Protein AF-0000000085162516 (afdb_homodimer)

Secondary structure (DSSP, 8-state):
--HHHHHHHHHHTTS--GGGGHHHHHHHTT-----HHHHHHHHHHHHHHT--EEEEE--TTSHHHHHHHHT-TT-EEEEEE--HHHHHHHHHHHHHTT-TTTEEEEES-GGG-GGGTTT--EEEEEE---TT-HHHHHHHHGGGEEEEEEEEEE-SSTTTTTT-GGG---HHHHHHHHHHHHHHHHHHH-TTEEEEEE-STT-EEEEEE----/--HHHHHHHHHHTTS--GGGGHHHHHHHTT-----HHHHHHHHHHHHHHT--EEEEE--TTSHHHHHHHHT-TT-EEEEEE--HHHHHHHHHHHHHHT-TTTEEEEES-GGG-GGGTTT--EEEEEE---TT-HHHHHHHHGGGEEEEEEEEEE-SSTTTTTT-GGG---HHHHHHHHHHHHHHHHHHH-TTEEEEEE-STT-EEEEEE----

Foldseek 3Di:
DPPVVVVVLCVVVVPPDPLCVCVVVCVVVVFDDDDPVVLVVVLVVCVVLVWAEEEEEACQQVSSVVSNCVSDVRHAYEYEDADPVSVVNNVVVCVVVVVVVRYHYDYHDLLPCLVVCVVAAGQEYEYADDQACRVVSCVSNCVSYDAQGKYKYFLLCPQVCLVPVVVPDDPVVSVSSVNSVVVVVCLPPDPQWDKDKDDDRSIMMMITGHDDD/DPPVVVVVLCVVVVPPDPLCVCVVVCVVVVFDDDDPVVLVVVLVVCVVLVWAEEEEEACQQNSSVVSNCVSDVRHAYEYEDADPVSVVNNVVVCVVVVVVVRYHYDYHDLLPCLVVCVVAAGQEYEYADDQACRVVSCVSCCVSYDAQGKYKYFLLCPQVCLVPVVVPDDPVVSVSSVNSNVVVVCLPPDPQWDKDKDDDRSIMMMITGHDDD

pLDDT: mean 92.89, std 8.48, range [42.78, 98.88]

Radius of gyration: 21.82 Å; Cα contacts (8 Å, |Δi|>4): 751; chains: 2; bounding box: 47×61×50 Å

Solvent-accessible surface area (backbone atoms only — not comparable to full-atom values): 23129 Å² total; per-residue (Å²): 129,63,49,57,56,54,45,50,49,49,64,66,47,70,71,62,60,78,73,60,71,50,49,64,56,26,62,75,68,71,46,84,69,80,52,68,62,59,48,48,50,50,50,49,48,35,62,59,56,61,49,38,34,34,39,33,43,59,32,51,54,34,62,63,56,49,55,56,27,66,76,39,89,79,20,35,29,40,28,25,32,58,54,63,69,34,48,54,49,15,51,52,46,29,57,76,71,67,37,60,89,30,46,44,79,41,82,34,50,72,90,73,43,54,78,82,49,64,89,49,71,23,36,28,38,36,37,56,46,75,82,80,44,54,63,61,51,48,65,67,50,52,81,37,39,40,72,69,13,38,39,40,36,47,56,64,25,54,85,58,36,54,49,42,54,83,78,56,80,51,65,70,56,48,54,44,35,51,51,36,52,51,45,52,52,49,52,63,64,35,87,59,37,56,58,48,70,41,74,51,94,37,17,36,35,45,30,32,32,41,77,82,125,127,62,48,57,55,54,44,51,48,50,62,67,48,71,70,63,60,78,73,60,70,50,49,63,57,28,62,76,66,71,47,84,69,81,52,70,62,59,48,47,51,50,49,50,48,36,62,60,56,62,51,37,34,33,38,34,44,58,33,53,53,34,63,65,57,48,56,57,28,67,76,39,90,80,21,37,27,40,28,28,32,58,54,64,70,33,47,53,48,16,52,52,45,29,58,74,72,68,38,60,90,30,45,43,80,42,83,34,50,74,91,72,41,54,77,82,50,65,90,48,69,23,37,30,37,37,36,55,45,75,80,84,46,53,64,59,50,48,66,68,50,52,81,36,39,40,72,68,13,38,38,38,36,46,56,64,26,53,85,57,36,53,48,42,53,84,77,57,79,49,66,70,57,47,54,45,36,51,52,38,51,52,45,53,52,50,53,65,65,35,85,59,34,56,58,46,70,40,74,51,92,36,17,35,36,45,31,31,32,41,78,84,127

Organism: Staphylococcus carnosus (strain TM300) (NCBI:txid396513)

Sequence (426 aa):
MDKNENYLINLSQKHPHELEALRPYAEENNVPIIHPLSLDMIKQLIRIHHSKQILEIGTAIGYSAMHFASVNQDIQVWTIERDETMQATAKENLANFSYGSQVHMIKGDARETFEDVQDKTFDMIFIDAAKAQSQKFFELYTPLLKEGGLVIIDNILYHDFVADIDVVRSRNVKQMVKKIQKFNTWLNDNPHFETNFLDIEDGLAIAIKGESKMDKNENYLINLSQKHPHELEALRPYAEENNVPIIHPLSLDMIKQLIRIHHSKQILEIGTAIGYSAMHFASVNQDIQVWTIERDETMQATAKENLANFSYGSQVHMIKGDARETFEDVQDKTFDMIFIDAAKAQSQKFFELYTPLLKEGGLVIIDNILYHDFVADIDVVRSRNVKQMVKKIQKFNTWLNDNPHFETNFLDIEDGLAIAIKGESK

Nearest PDB structures (foldseek):
  3ntv-assembly1_B  TM=9.737E-01  e=1.191E-31  Staphylococcus aureus subsp. aureus MW2
  5zw4-assembly1_A  TM=9.312E-01  e=1.180E-22  Bacillus subtilis subsp. subtilis str. 168
  2gpy-assembly1_B  TM=9.068E-01  e=2.242E-18  Halalkalibacterium halodurans C-125
  2gpy-assembly1_A  TM=9.106E-01  e=2.723E-16  Halalkalibacterium halodurans C-125
  6jcl-assembly1_A  TM=8.616E-01  e=8.782E-15  Mycobacterium tuberculosis H37Rv

InterPro domains:
  IPR002935 Class I-like SAM-dependent O-methyltransferase [PF01596] (40-209)
  IPR002935 Class I-like SAM-dependent O-methyltransferase [PS51682] (1-210)
  IPR029063 S-adenosyl-L-methionine-dependent methyltransferase superfamily [G3DSA:3.40.50.150] (2-211)
  IPR029063 S-adenosyl-L-methionine-dependent methyltransferase superfamily [SSF53335] (5-207)
  IPR043675 tRNA 5-hydroxyuridine methyltransferase [MF_02217] (1-210)
  IPR050362 Cation-dependent O-methyltransferase [PTHR10509] (10-209)

Structure (mmCIF, N/CA/C/O backbone):
data_AF-0000000085162516-model_v1
#
loop_
_entity.id
_entity.type
_entity.pdbx_description
1 polymer 'tRNA 5-hydroxyuridine methyltransferase'
#
loop_
_atom_site.group_PDB
_atom_site.id
_atom_site.type_symbol
_atom_site.label_atom_id
_atom_site.label_alt_id
_atom_site.label_comp_id
_atom_site.label_asym_id
_atom_site.label_entity_id
_atom_site.label_seq_id
_atom_site.pdbx_PDB_ins_code
_atom_site.Cartn_x
_atom_site.Cartn_y
_atom_site.Cartn_z
_atom_site.occupancy
_atom_site.B_iso_or_equiv
_atom_site.auth_seq_id
_atom_site.auth_comp_id
_atom_site.auth_asym_id
_atom_site.auth_atom_id
_atom_site.pdbx_PDB_model_num
ATOM 1 N N . MET A 1 1 ? 0.412 4.066 -22.094 1 51.97 1 MET A N 1
ATOM 2 C CA . MET A 1 1 ? 0.733 3.74 -20.719 1 51.97 1 MET A CA 1
ATOM 3 C C . MET A 1 1 ? 0.678 4.984 -19.828 1 51.97 1 MET A C 1
ATOM 5 O O . MET A 1 1 ? 0.943 6.094 -20.297 1 51.97 1 MET A O 1
ATOM 9 N N . ASP A 1 2 ? 0.028 4.879 -18.625 1 82 2 ASP A N 1
ATOM 10 C CA . ASP A 1 2 ? -0.093 5.957 -17.656 1 82 2 ASP A CA 1
ATOM 11 C C . ASP A 1 2 ? 1.273 6.551 -17.312 1 82 2 ASP A C 1
ATOM 13 O O . ASP A 1 2 ? 2.213 5.82 -17 1 82 2 ASP A O 1
ATOM 17 N N . LYS A 1 3 ? 1.667 7.742 -17.844 1 87.06 3 LYS A N 1
ATOM 18 C CA . LYS A 1 3 ? 2.932 8.453 -17.656 1 87.06 3 LYS A CA 1
ATOM 19 C C . LYS A 1 3 ? 3.424 8.352 -16.219 1 87.06 3 LYS A C 1
ATOM 21 O O . LYS A 1 3 ? 4.625 8.242 -15.977 1 87.06 3 LYS A O 1
ATOM 26 N N . ASN A 1 4 ? 2.539 8.422 -15.352 1 90.38 4 ASN A N 1
ATOM 27 C CA . ASN A 1 4 ? 2.912 8.305 -13.945 1 90.38 4 ASN A CA 1
ATOM 28 C C . ASN A 1 4 ? 3.479 6.918 -13.633 1 90.38 4 ASN A C 1
ATOM 30 O O . ASN A 1 4 ? 4.5 6.801 -12.953 1 90.38 4 ASN A O 1
ATOM 34 N N . GLU A 1 5 ? 2.848 5.934 -14.164 1 89.31 5 GLU A N 1
ATOM 35 C CA . GLU A 1 5 ? 3.299 4.562 -13.953 1 89.31 5 GLU A CA 1
ATOM 36 C C . GLU A 1 5 ? 4.699 4.348 -14.523 1 89.31 5 GLU A C 1
ATOM 38 O O . GLU A 1 5 ? 5.555 3.752 -13.867 1 89.31 5 GLU A O 1
ATOM 43 N N . ASN A 1 6 ? 4.855 4.777 -15.758 1 91.81 6 ASN A N 1
ATOM 44 C CA . ASN A 1 6 ? 6.164 4.637 -16.391 1 91.81 6 ASN A CA 1
ATOM 45 C C . ASN A 1 6 ? 7.254 5.34 -15.586 1 91.81 6 ASN A C 1
ATOM 47 O O . ASN A 1 6 ? 8.352 4.805 -15.43 1 91.81 6 ASN A O 1
ATOM 51 N N . TYR A 1 7 ? 6.949 6.539 -15.117 1 93.62 7 TYR A N 1
ATOM 52 C CA . TYR A 1 7 ? 7.895 7.297 -14.312 1 93.62 7 TYR A CA 1
ATOM 53 C C . TYR A 1 7 ? 8.297 6.516 -13.062 1 93.62 7 TYR A C 1
ATOM 55 O O . TYR A 1 7 ? 9.484 6.375 -12.766 1 93.62 7 TYR A O 1
ATOM 63 N N . LEU A 1 8 ? 7.34 5.98 -12.352 1 93.94 8 LEU A N 1
ATOM 64 C CA . LEU A 1 8 ? 7.602 5.281 -11.102 1 93.94 8 LEU A CA 1
ATOM 65 C C . LEU A 1 8 ? 8.336 3.969 -11.359 1 93.94 8 LEU A C 1
ATOM 67 O O . LEU A 1 8 ? 9.203 3.574 -10.57 1 93.94 8 LEU A O 1
ATOM 71 N N . ILE A 1 9 ? 7.941 3.27 -12.461 1 92.62 9 ILE A N 1
ATOM 72 C CA . ILE A 1 9 ? 8.633 2.039 -12.82 1 92.62 9 ILE A CA 1
ATOM 73 C C . ILE A 1 9 ? 10.109 2.34 -13.102 1 92.62 9 ILE A C 1
ATOM 75 O O . ILE A 1 9 ? 10.992 1.613 -12.641 1 92.62 9 ILE A O 1
ATOM 79 N N . ASN A 1 10 ? 10.344 3.4 -13.82 1 93 10 ASN A N 1
ATOM 80 C CA . ASN A 1 10 ? 11.719 3.795 -14.125 1 93 10 ASN A CA 1
ATOM 81 C C . ASN A 1 10 ? 12.5 4.117 -12.852 1 93 10 ASN A C 1
ATOM 83 O O . ASN A 1 10 ? 13.688 3.791 -12.758 1 93 10 ASN A O 1
ATOM 87 N N . LEU A 1 11 ? 11.867 4.777 -11.945 1 92.12 11 LEU A N 1
ATOM 88 C CA . LEU A 1 11 ? 12.5 5.074 -10.664 1 92.12 11 LEU A CA 1
ATOM 89 C C . LEU A 1 11 ? 12.859 3.787 -9.922 1 92.12 11 LEU A C 1
ATOM 91 O O . LEU A 1 11 ? 13.984 3.639 -9.445 1 92.12 11 LEU A O 1
ATOM 95 N N . SER A 1 12 ? 11.922 2.906 -9.852 1 88.88 12 SER A N 1
ATOM 96 C CA . SER A 1 12 ? 12.086 1.662 -9.109 1 88.88 12 SER A CA 1
ATOM 97 C C . SER A 1 12 ? 13.102 0.745 -9.781 1 88.88 12 SER A C 1
ATOM 99 O O . SER A 1 12 ? 13.797 -0.019 -9.109 1 88.88 12 SER A O 1
ATOM 101 N N . GLN A 1 13 ? 13.219 0.794 -11.086 1 87.56 13 GLN A N 1
ATOM 102 C CA . GLN A 1 13 ? 14.047 -0.136 -11.844 1 87.56 13 GLN A CA 1
ATOM 103 C C . GLN A 1 13 ? 15.359 0.515 -12.266 1 87.56 13 GLN A C 1
ATOM 105 O O . GLN A 1 13 ? 16 0.076 -13.227 1 87.56 13 GLN A O 1
ATOM 110 N N . LYS A 1 14 ? 15.617 1.599 -11.648 1 88.12 14 LYS A N 1
ATOM 111 C CA . LYS A 1 14 ? 16.922 2.203 -11.891 1 88.12 14 LYS A CA 1
ATOM 112 C C . LYS A 1 14 ? 18.047 1.199 -11.641 1 88.12 14 LYS A C 1
ATOM 114 O O . LYS A 1 14 ? 19.062 1.199 -12.352 1 88.12 14 LYS A O 1
ATOM 119 N N . HIS A 1 15 ? 17.891 0.324 -10.641 1 87.25 15 HIS A N 1
ATOM 120 C CA . HIS A 1 15 ? 18.734 -0.824 -10.328 1 87.25 15 HIS A CA 1
ATOM 121 C C . HIS A 1 15 ? 17.906 -2.105 -10.242 1 87.25 15 HIS A C 1
ATOM 123 O O . HIS A 1 15 ? 17.609 -2.582 -9.141 1 87.25 15 HIS A O 1
ATOM 129 N N . PRO A 1 16 ? 17.688 -2.668 -11.328 1 90.31 16 PRO A N 1
ATOM 130 C CA . PRO A 1 16 ? 16.75 -3.783 -11.352 1 90.31 16 PRO A CA 1
ATOM 131 C C . PRO A 1 16 ? 17.281 -5.031 -10.656 1 90.31 16 PRO A C 1
ATOM 133 O O . PRO A 1 16 ? 18.484 -5.312 -10.727 1 90.31 16 PRO A O 1
ATOM 136 N N . HIS A 1 17 ? 16.469 -5.719 -9.977 1 93.75 17 HIS A N 1
ATOM 137 C CA . HIS A 1 17 ? 16.797 -7.027 -9.414 1 93.75 17 HIS A CA 1
ATOM 138 C C . HIS A 1 17 ? 17.125 -8.031 -10.508 1 93.75 17 HIS A C 1
ATOM 140 O O . HIS A 1 17 ? 16.594 -7.953 -11.617 1 93.75 17 HIS A O 1
ATOM 146 N N . GLU A 1 18 ? 17.953 -8.992 -10.242 1 96.5 18 GLU A N 1
ATOM 147 C CA . GLU A 1 18 ? 18.375 -9.992 -11.227 1 96.5 18 GLU A CA 1
ATOM 148 C C . GLU A 1 18 ? 17.172 -10.758 -11.781 1 96.5 18 GLU A C 1
ATOM 150 O O . GLU A 1 18 ? 17.172 -11.148 -12.945 1 96.5 18 GLU A O 1
ATOM 155 N N . LEU A 1 19 ? 16.156 -10.945 -11.023 1 97.88 19 LEU A N 1
ATOM 156 C CA . LEU A 1 19 ? 14.984 -11.719 -11.398 1 97.88 19 LEU A CA 1
ATOM 157 C C . LEU A 1 19 ? 14.203 -11.023 -12.516 1 97.88 19 LEU A C 1
ATOM 159 O O . LEU A 1 19 ? 13.352 -11.633 -13.156 1 97.88 19 LEU A O 1
ATOM 163 N N . GLU A 1 20 ? 14.484 -9.727 -12.734 1 96.62 20 GLU A N 1
ATOM 164 C CA . GLU A 1 20 ? 13.828 -9 -13.82 1 96.62 20 GLU A CA 1
ATOM 165 C C . GLU A 1 20 ? 14.234 -9.555 -15.18 1 96.62 20 GLU A C 1
ATOM 167 O O . GLU A 1 20 ? 13.578 -9.281 -16.188 1 96.62 20 GLU A O 1
ATOM 172 N N . ALA A 1 21 ? 15.258 -10.367 -15.234 1 96.31 21 ALA A N 1
ATOM 173 C CA . ALA A 1 21 ? 15.688 -11.039 -16.453 1 96.31 21 ALA A CA 1
ATOM 174 C C . ALA A 1 21 ? 14.609 -11.984 -16.969 1 96.31 21 ALA A C 1
ATOM 176 O O . ALA A 1 21 ? 14.633 -12.3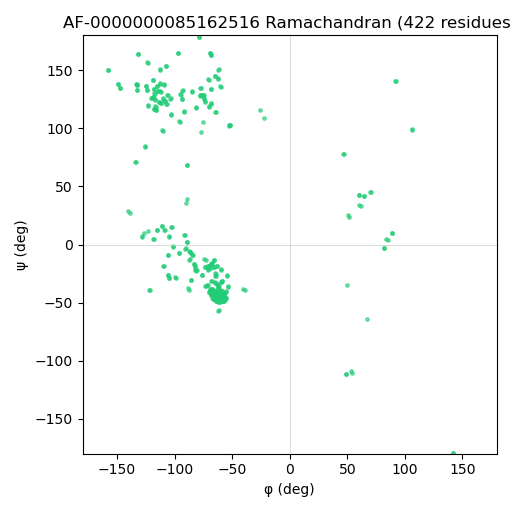83 -18.141 1 96.31 21 ALA A O 1
ATOM 177 N N . LEU A 1 22 ? 13.648 -12.359 -16.125 1 97.62 22 LEU A N 1
ATOM 178 C CA . LEU A 1 22 ? 12.602 -13.312 -16.484 1 97.62 22 LEU A CA 1
ATOM 179 C C . LEU A 1 22 ? 11.469 -12.609 -17.219 1 97.62 22 LEU A C 1
ATOM 181 O O . LEU A 1 22 ? 10.633 -13.266 -17.859 1 97.62 22 LEU A O 1
ATOM 185 N N . ARG A 1 23 ? 11.375 -11.312 -17.141 1 95.62 23 ARG A N 1
ATOM 186 C CA . ARG A 1 23 ? 10.234 -10.562 -17.656 1 95.62 23 ARG A CA 1
ATOM 187 C C . ARG A 1 23 ? 10.148 -10.68 -19.172 1 95.62 23 ARG A C 1
ATOM 189 O O . ARG A 1 23 ? 9.07 -10.914 -19.719 1 95.62 23 ARG A O 1
ATOM 196 N N . PRO A 1 24 ? 11.242 -10.531 -20 1 95.88 24 PRO A N 1
ATOM 197 C CA . PRO A 1 24 ? 11.148 -10.703 -21.453 1 95.88 24 PRO A CA 1
ATOM 198 C C . PRO A 1 24 ? 10.602 -12.078 -21.844 1 95.88 24 PRO A C 1
ATOM 200 O O . PRO A 1 24 ? 9.766 -12.172 -22.75 1 95.88 24 PRO A O 1
ATOM 203 N N . TYR A 1 25 ? 11.109 -13.102 -21.156 1 96.44 25 TYR A N 1
ATOM 204 C CA . TYR A 1 25 ? 10.594 -14.445 -21.422 1 96.44 25 TYR A CA 1
ATOM 205 C C . TYR A 1 25 ? 9.086 -14.508 -21.188 1 96.44 25 TYR A C 1
ATOM 207 O O . TYR A 1 25 ? 8.359 -15.086 -21.984 1 96.44 25 TYR A O 1
ATOM 215 N N . ALA A 1 26 ? 8.664 -13.969 -20 1 96.12 26 ALA A N 1
ATOM 216 C CA . ALA A 1 26 ? 7.246 -13.992 -19.656 1 96.12 26 ALA A CA 1
ATOM 217 C C . ALA A 1 26 ? 6.406 -13.297 -20.734 1 96.12 26 ALA A C 1
ATOM 219 O O . ALA A 1 26 ? 5.355 -13.797 -21.125 1 96.12 26 ALA A O 1
ATOM 220 N N . GLU A 1 27 ? 6.898 -12.172 -21.219 1 94.31 27 GLU A N 1
ATOM 221 C CA . GLU A 1 27 ? 6.207 -11.414 -22.25 1 94.31 27 GLU A CA 1
ATOM 222 C C . GLU A 1 27 ? 6.152 -12.195 -23.562 1 94.31 27 GLU A C 1
ATOM 224 O O . GLU A 1 27 ? 5.094 -12.305 -24.188 1 94.31 27 GLU A O 1
ATOM 229 N N . GLU A 1 28 ? 7.227 -12.742 -23.953 1 96.44 28 GLU A N 1
ATOM 230 C CA . GLU A 1 28 ? 7.348 -13.469 -25.219 1 96.44 28 GLU A CA 1
ATOM 231 C C . GLU A 1 28 ? 6.477 -14.727 -25.219 1 96.44 28 GLU A C 1
ATOM 233 O O . GLU A 1 28 ? 5.93 -15.109 -26.25 1 96.44 28 GLU A O 1
ATOM 238 N N . ASN A 1 29 ? 6.324 -15.328 -24.062 1 95.88 29 ASN A N 1
ATOM 239 C CA . ASN A 1 29 ? 5.613 -16.594 -23.984 1 95.88 29 ASN A CA 1
ATOM 240 C C . ASN A 1 29 ? 4.219 -16.422 -23.391 1 95.88 29 ASN A C 1
ATOM 242 O O . ASN A 1 29 ? 3.568 -17.406 -23.016 1 95.88 29 ASN A O 1
ATOM 246 N N . ASN A 1 30 ? 3.797 -15.164 -23.172 1 94 30 ASN A N 1
ATOM 247 C CA . ASN A 1 30 ? 2.471 -14.805 -22.672 1 94 30 ASN A CA 1
ATOM 248 C C . ASN A 1 30 ? 2.205 -15.398 -21.297 1 94 30 ASN A C 1
ATOM 250 O O . ASN A 1 30 ? 1.14 -15.969 -21.062 1 94 30 ASN A O 1
ATOM 254 N N . VAL A 1 31 ? 3.205 -15.508 -20.484 1 93.12 31 VAL A N 1
ATOM 255 C CA . VAL A 1 31 ? 3.08 -15.891 -19.078 1 93.12 31 VAL A CA 1
ATOM 256 C C . VAL A 1 31 ? 2.68 -14.672 -18.25 1 93.12 31 VAL A C 1
ATOM 258 O O . VAL A 1 31 ? 3.375 -13.656 -18.25 1 93.12 31 VAL A O 1
ATOM 261 N N . PRO A 1 32 ? 1.594 -14.703 -17.641 1 88.31 32 PRO A N 1
ATOM 262 C CA . PRO A 1 32 ? 1.228 -13.578 -16.781 1 88.31 32 PRO A CA 1
ATOM 263 C C . PRO A 1 32 ? 2.107 -13.469 -15.539 1 88.31 32 PRO A C 1
ATOM 265 O O . PRO A 1 32 ? 2.242 -14.438 -14.789 1 88.31 32 PRO A O 1
ATOM 268 N N . ILE A 1 33 ? 2.762 -12.352 -15.414 1 91.62 33 ILE A N 1
ATOM 269 C CA . ILE A 1 33 ? 3.508 -12.086 -14.195 1 91.62 33 ILE A CA 1
ATOM 270 C C . ILE A 1 33 ? 3.023 -10.781 -13.562 1 91.62 33 ILE A C 1
ATOM 272 O O . ILE A 1 33 ? 2.432 -9.945 -14.242 1 91.62 33 ILE A O 1
ATOM 276 N N . ILE A 1 34 ? 3.217 -10.664 -12.344 1 92.19 34 ILE A N 1
ATOM 277 C CA . ILE A 1 34 ? 2.748 -9.516 -11.57 1 92.19 34 ILE A CA 1
ATOM 278 C C . ILE A 1 34 ? 3.418 -8.242 -12.086 1 92.19 34 ILE A C 1
ATOM 280 O O . ILE A 1 34 ? 4.59 -8.258 -12.469 1 92.19 34 ILE A O 1
ATOM 284 N N . HIS A 1 35 ? 2.684 -7.211 -12.086 1 91.31 35 HIS A N 1
ATOM 285 C CA . HIS A 1 35 ? 3.197 -5.906 -12.5 1 91.31 35 HIS A CA 1
ATOM 286 C C . HIS A 1 35 ? 4.273 -5.414 -11.539 1 91.31 35 HIS A C 1
ATOM 288 O O . HIS A 1 35 ? 4.156 -5.59 -10.328 1 91.31 35 HIS A O 1
ATOM 294 N N . PRO A 1 36 ? 5.273 -4.734 -12.016 1 92.69 36 PRO A N 1
ATOM 295 C CA . PRO A 1 36 ? 6.406 -4.324 -11.188 1 92.69 36 PRO A CA 1
ATOM 296 C C . PRO A 1 36 ? 5.984 -3.465 -9.992 1 92.69 36 PRO A C 1
ATOM 298 O O . PRO A 1 36 ? 6.512 -3.631 -8.891 1 92.69 36 PRO A O 1
ATOM 301 N N . LEU A 1 37 ? 5.09 -2.553 -10.188 1 92.44 37 LEU A N 1
ATOM 302 C CA . LEU A 1 37 ? 4.676 -1.662 -9.109 1 92.44 37 LEU A CA 1
ATOM 303 C C . LEU A 1 37 ? 3.939 -2.436 -8.016 1 92.44 37 LEU A C 1
ATOM 305 O O . LEU A 1 37 ? 4.125 -2.164 -6.828 1 92.44 37 LEU A O 1
ATOM 309 N N . SER A 1 38 ? 3.068 -3.336 -8.438 1 94 38 SER A N 1
ATOM 310 C CA . SER A 1 38 ? 2.398 -4.191 -7.465 1 94 38 SER A CA 1
ATOM 311 C C . SER A 1 38 ? 3.404 -5.043 -6.695 1 94 38 SER A C 1
ATOM 313 O O . SER A 1 38 ? 3.285 -5.203 -5.477 1 94 38 SER A O 1
ATOM 315 N N . LEU A 1 39 ? 4.344 -5.582 -7.445 1 95.56 39 LEU A N 1
ATOM 316 C CA . LEU A 1 39 ? 5.379 -6.402 -6.824 1 95.56 39 LEU A CA 1
ATOM 317 C C . LEU A 1 39 ? 6.145 -5.605 -5.77 1 95.56 39 LEU A C 1
ATOM 319 O O . LEU A 1 39 ? 6.387 -6.102 -4.668 1 95.56 39 LEU A O 1
ATOM 323 N N . ASP A 1 40 ? 6.508 -4.41 -6.102 1 95.69 40 ASP A N 1
ATOM 324 C CA . ASP A 1 40 ? 7.25 -3.564 -5.168 1 95.69 40 ASP A CA 1
ATOM 325 C C . ASP A 1 40 ? 6.445 -3.307 -3.898 1 95.69 40 ASP A C 1
ATOM 327 O O . ASP A 1 40 ? 6.996 -3.312 -2.797 1 95.69 40 ASP A O 1
ATOM 331 N N . MET A 1 41 ? 5.203 -3.037 -4.078 1 96.94 41 MET A N 1
ATOM 332 C CA . MET A 1 41 ? 4.336 -2.822 -2.922 1 96.94 41 MET A CA 1
ATOM 333 C C . MET A 1 41 ? 4.266 -4.074 -2.055 1 96.94 41 MET A C 1
ATOM 335 O O . MET A 1 41 ? 4.355 -3.992 -0.828 1 96.94 41 MET A O 1
ATOM 339 N N . ILE A 1 42 ? 4.109 -5.207 -2.668 1 97.75 42 ILE A N 1
ATOM 340 C CA . ILE A 1 42 ? 3.986 -6.457 -1.929 1 97.75 42 ILE A CA 1
ATOM 341 C C . ILE A 1 42 ? 5.281 -6.738 -1.171 1 97.75 42 ILE A C 1
ATOM 343 O O . ILE A 1 42 ? 5.254 -7.117 0.002 1 97.75 42 ILE A O 1
ATOM 347 N N . LYS A 1 43 ? 6.41 -6.555 -1.827 1 98.12 43 LYS A N 1
ATOM 348 C CA . LYS A 1 43 ? 7.691 -6.734 -1.146 1 98.12 43 LYS A CA 1
ATOM 349 C C . LYS A 1 43 ? 7.812 -5.793 0.05 1 98.12 43 LYS A C 1
ATOM 351 O O . LYS A 1 43 ? 8.352 -6.176 1.093 1 98.12 43 LYS A O 1
ATOM 356 N N . GLN A 1 44 ? 7.391 -4.562 -0.166 1 98.19 44 GLN A N 1
ATOM 357 C CA . GLN A 1 44 ? 7.422 -3.596 0.927 1 98.19 44 GLN A CA 1
ATOM 358 C C . GLN A 1 44 ? 6.551 -4.055 2.094 1 98.19 44 GLN A C 1
ATOM 360 O O . GLN A 1 44 ? 6.941 -3.924 3.256 1 98.19 44 GLN A O 1
ATOM 365 N N . LEU A 1 45 ? 5.359 -4.598 1.809 1 98.62 45 LEU A N 1
ATOM 366 C CA . LEU A 1 45 ? 4.477 -5.129 2.84 1 98.62 45 LEU A CA 1
ATOM 367 C C . LEU A 1 45 ? 5.137 -6.281 3.586 1 98.62 45 LEU A C 1
ATOM 369 O O . LEU A 1 45 ? 4.996 -6.398 4.805 1 98.62 45 LEU A O 1
ATOM 373 N N . ILE A 1 46 ? 5.836 -7.125 2.854 1 98.75 46 ILE A N 1
ATOM 374 C CA . ILE A 1 46 ? 6.555 -8.234 3.469 1 98.75 46 ILE A CA 1
ATOM 375 C C . ILE A 1 46 ? 7.57 -7.695 4.477 1 98.75 46 ILE A C 1
ATOM 377 O O . ILE A 1 46 ? 7.68 -8.211 5.59 1 98.75 46 ILE A O 1
ATOM 381 N N . ARG A 1 47 ? 8.297 -6.645 4.129 1 98.31 47 ARG A N 1
ATOM 382 C CA . ARG A 1 47 ? 9.289 -6.035 5.008 1 98.31 47 ARG A CA 1
ATOM 383 C C . ARG A 1 47 ? 8.633 -5.445 6.25 1 98.31 47 ARG A C 1
ATOM 385 O O . ARG A 1 47 ? 9.094 -5.672 7.371 1 98.31 47 ARG A O 1
ATOM 392 N N . ILE A 1 48 ? 7.578 -4.688 6 1 98.44 48 ILE A N 1
ATOM 393 C CA . ILE A 1 48 ? 6.898 -3.986 7.086 1 98.44 48 ILE A CA 1
ATOM 394 C C . ILE A 1 48 ? 6.285 -5 8.047 1 98.44 48 ILE A C 1
ATOM 396 O O . ILE A 1 48 ? 6.371 -4.832 9.266 1 98.44 48 ILE A O 1
ATOM 400 N N . HIS A 1 49 ? 5.684 -6.066 7.527 1 98.38 49 HIS A N 1
ATOM 401 C CA . HIS A 1 49 ? 4.957 -7.078 8.289 1 98.38 49 HIS A CA 1
ATOM 402 C C . HIS A 1 49 ? 5.906 -8.102 8.891 1 98.38 49 HIS A C 1
ATOM 404 O O . HIS A 1 49 ? 5.531 -8.852 9.797 1 98.38 49 HIS A O 1
ATOM 410 N N . HIS A 1 50 ? 7.105 -8.156 8.344 1 98.12 50 HIS A N 1
ATOM 411 C CA . HIS A 1 50 ? 8.086 -9.172 8.711 1 98.12 50 HIS A CA 1
ATOM 412 C C . HIS A 1 50 ? 7.566 -10.578 8.43 1 98.12 50 HIS A C 1
ATOM 414 O O . HIS A 1 50 ? 7.684 -11.469 9.273 1 98.12 50 HIS A O 1
ATOM 420 N N . SER A 1 51 ? 6.926 -10.734 7.285 1 98.56 51 SER A N 1
ATOM 421 C CA . SER A 1 51 ? 6.395 -12.031 6.883 1 98.56 51 SER A CA 1
ATOM 422 C C . SER A 1 51 ? 7.52 -13.016 6.566 1 98.56 51 SER A C 1
ATOM 424 O O . SER A 1 51 ? 8.453 -12.688 5.832 1 98.56 51 SER A O 1
ATOM 426 N N . LYS A 1 52 ? 7.406 -14.211 7.074 1 98.62 52 LYS A N 1
ATOM 427 C CA . LYS A 1 52 ? 8.445 -15.211 6.855 1 98.62 52 LYS A CA 1
ATOM 428 C C . LYS A 1 52 ? 7.871 -16.453 6.176 1 98.62 52 LYS A C 1
ATOM 430 O O . LYS A 1 52 ? 8.555 -17.109 5.379 1 98.62 52 LYS A O 1
ATOM 435 N N . GLN A 1 53 ? 6.707 -16.859 6.535 1 98.81 53 GLN A N 1
ATOM 436 C CA . GLN A 1 53 ? 5.996 -17.984 5.926 1 98.81 53 GLN A CA 1
ATOM 437 C C . GLN A 1 53 ? 4.898 -17.484 4.984 1 98.81 53 GLN A C 1
ATOM 439 O O . GLN A 1 53 ? 3.883 -16.953 5.434 1 98.81 53 GLN A O 1
ATOM 444 N N . ILE A 1 54 ? 5.086 -17.719 3.686 1 98.88 54 ILE A N 1
ATOM 445 C CA . ILE A 1 54 ? 4.188 -17.141 2.691 1 98.88 54 ILE A CA 1
ATOM 446 C C . ILE A 1 54 ? 3.6 -18.25 1.824 1 98.88 54 ILE A C 1
ATOM 448 O O . ILE A 1 54 ? 4.316 -19.156 1.4 1 98.88 54 ILE A O 1
ATOM 452 N N . LEU A 1 55 ? 2.307 -18.234 1.608 1 98.5 55 LEU A N 1
ATOM 453 C CA . LEU A 1 55 ? 1.627 -19.125 0.662 1 98.5 55 LEU A CA 1
ATOM 454 C C . LEU A 1 55 ? 1.192 -18.344 -0.58 1 98.5 55 LEU A C 1
ATOM 456 O O . LEU A 1 55 ? 0.584 -17.281 -0.472 1 98.5 55 LEU A O 1
ATOM 460 N N . GLU A 1 56 ? 1.531 -18.828 -1.698 1 97.12 56 GLU A N 1
ATOM 461 C CA . GLU A 1 56 ? 1.127 -18.25 -2.979 1 97.12 56 GLU A CA 1
ATOM 462 C C . GLU A 1 56 ? 0.261 -19.219 -3.771 1 97.12 56 GLU A C 1
ATOM 464 O O . GLU A 1 56 ? 0.657 -20.375 -4.004 1 97.12 56 GLU A O 1
ATOM 469 N N . ILE A 1 57 ? -0.909 -18.75 -4.145 1 95.5 57 ILE A N 1
ATOM 470 C CA . ILE A 1 57 ? -1.771 -19.516 -5.043 1 95.5 57 ILE A CA 1
ATOM 471 C C . ILE A 1 57 ? -1.562 -19.047 -6.48 1 95.5 57 ILE A C 1
ATOM 473 O O . ILE A 1 57 ? -2.084 -18 -6.883 1 95.5 57 ILE A O 1
ATOM 477 N N . GLY A 1 58 ? -0.891 -19.812 -7.324 1 93.75 58 GLY A N 1
ATOM 478 C CA . GLY A 1 58 ? -0.496 -19.453 -8.68 1 93.75 58 GLY A CA 1
ATOM 479 C C . GLY A 1 58 ? 0.984 -19.156 -8.812 1 93.75 58 GLY A C 1
ATOM 480 O O . GLY A 1 58 ? 1.412 -18.016 -8.609 1 93.75 58 GLY A O 1
ATOM 481 N N . THR A 1 59 ? 1.717 -20.156 -9.273 1 94.62 59 THR A N 1
ATOM 482 C CA . THR A 1 59 ? 3.17 -20.062 -9.367 1 94.62 59 THR A CA 1
ATOM 483 C C . THR A 1 59 ? 3.586 -19.453 -10.703 1 94.62 59 THR A C 1
ATOM 485 O O . THR A 1 59 ? 4.531 -18.656 -10.758 1 94.62 59 THR A O 1
ATOM 488 N N . ALA A 1 60 ? 2.855 -19.844 -11.758 1 94.81 60 ALA A N 1
ATOM 489 C CA . ALA A 1 60 ? 3.311 -19.594 -13.125 1 94.81 60 ALA A CA 1
ATOM 490 C C . ALA A 1 60 ? 4.758 -20.031 -13.312 1 94.81 60 ALA A C 1
ATOM 492 O O . ALA A 1 60 ? 5.082 -21.203 -13.133 1 94.81 60 ALA A O 1
ATOM 493 N N . ILE A 1 61 ? 5.691 -19.109 -13.5 1 97.12 61 ILE A N 1
ATOM 494 C CA . ILE A 1 61 ? 7.062 -19.516 -13.773 1 97.12 61 ILE A CA 1
ATOM 495 C C . ILE A 1 61 ? 7.941 -19.219 -12.562 1 97.12 61 ILE A C 1
ATOM 497 O O . ILE A 1 61 ? 9.164 -19.141 -12.68 1 97.12 61 ILE A O 1
ATOM 501 N N . GLY A 1 62 ? 7.367 -18.922 -11.438 1 97.31 62 GLY A N 1
ATOM 502 C CA . GLY A 1 62 ? 8.07 -18.766 -10.172 1 97.31 62 GLY A CA 1
ATOM 503 C C . GLY A 1 62 ? 8.562 -17.344 -9.938 1 97.31 62 GLY A C 1
ATOM 504 O O . GLY A 1 62 ? 9.305 -17.094 -8.992 1 97.31 62 GLY A O 1
ATOM 505 N N . TYR A 1 63 ? 8.148 -16.406 -10.766 1 97.62 63 TYR A N 1
ATOM 506 C CA . TYR A 1 63 ? 8.648 -15.031 -10.758 1 97.62 63 TYR A CA 1
ATOM 507 C C . TYR A 1 63 ? 8.344 -14.352 -9.43 1 97.62 63 TYR A C 1
ATOM 509 O O . TYR A 1 63 ? 9.258 -13.914 -8.727 1 97.62 63 TYR A O 1
ATOM 517 N N . SER A 1 64 ? 7.105 -14.273 -8.992 1 97.06 64 SER A N 1
ATOM 518 C CA . SER A 1 64 ? 6.73 -13.57 -7.77 1 97.06 64 SER A CA 1
ATOM 519 C C . SER A 1 64 ? 7.223 -14.312 -6.531 1 97.06 64 SER A C 1
ATOM 521 O O . SER A 1 64 ? 7.711 -13.695 -5.586 1 97.06 64 SER A O 1
ATOM 523 N N . ALA A 1 65 ? 7.113 -15.633 -6.535 1 98 65 ALA A N 1
ATOM 524 C CA . ALA A 1 65 ? 7.57 -16.438 -5.398 1 98 65 ALA A CA 1
ATOM 525 C C . ALA A 1 65 ? 9.031 -16.141 -5.078 1 98 65 ALA A C 1
ATOM 527 O O . ALA A 1 65 ? 9.398 -15.953 -3.914 1 98 65 ALA A O 1
ATOM 528 N N . MET A 1 66 ? 9.867 -16.109 -6.125 1 98.75 66 MET A N 1
ATOM 529 C CA . MET A 1 66 ? 11.289 -15.852 -5.918 1 98.75 66 MET A CA 1
ATOM 530 C C . MET A 1 66 ? 11.516 -14.422 -5.426 1 98.75 66 MET A C 1
ATOM 532 O O . MET A 1 66 ? 12.367 -14.188 -4.57 1 98.75 66 MET A O 1
ATOM 536 N N . HIS A 1 67 ? 10.766 -13.477 -5.945 1 98.5 67 HIS A N 1
ATOM 537 C CA . HIS A 1 67 ? 10.875 -12.109 -5.465 1 98.5 67 HIS A CA 1
ATOM 538 C C . HIS A 1 67 ? 10.508 -12.008 -3.988 1 98.5 67 HIS A C 1
ATOM 540 O O . HIS A 1 67 ? 11.172 -11.312 -3.219 1 98.5 67 HIS A O 1
ATOM 546 N N . PHE A 1 68 ? 9.406 -12.703 -3.578 1 98.69 68 PHE A N 1
ATOM 547 C CA . PHE A 1 68 ? 9.031 -12.719 -2.17 1 98.69 68 PHE A CA 1
ATOM 548 C C . PHE A 1 68 ? 10.164 -13.266 -1.312 1 98.69 68 PHE A C 1
ATOM 550 O O . PHE A 1 68 ? 10.555 -12.648 -0.319 1 98.69 68 PHE A O 1
ATOM 557 N N . ALA A 1 69 ? 10.719 -14.359 -1.749 1 98.81 69 ALA A N 1
ATOM 558 C CA . ALA A 1 69 ? 11.805 -15 -1.021 1 98.81 69 ALA A CA 1
ATOM 559 C C . ALA A 1 69 ? 13.023 -14.094 -0.942 1 98.81 69 ALA A C 1
ATOM 561 O O . ALA A 1 69 ? 13.75 -14.094 0.059 1 98.81 69 ALA A O 1
ATOM 562 N N . SER A 1 70 ? 13.266 -13.32 -1.931 1 98.5 70 SER A N 1
ATOM 563 C CA . SER A 1 70 ? 14.469 -12.5 -2.049 1 98.5 70 SER A CA 1
ATOM 564 C C . SER A 1 70 ? 14.484 -11.383 -1.014 1 98.5 70 SER A C 1
ATOM 566 O O . SER A 1 70 ? 15.516 -10.758 -0.78 1 98.5 70 SER A O 1
ATOM 568 N N . VAL A 1 71 ? 13.352 -11.078 -0.406 1 98.06 71 VAL A N 1
ATOM 569 C CA . VAL A 1 71 ? 13.25 -9.992 0.558 1 98.06 71 VAL A CA 1
ATOM 570 C C . VAL A 1 71 ? 14.148 -10.281 1.759 1 98.06 71 VAL A C 1
ATOM 572 O O . VAL A 1 71 ? 14.758 -9.367 2.324 1 98.06 71 VAL A O 1
ATOM 575 N N . ASN A 1 72 ? 14.203 -11.484 2.121 1 97.75 72 ASN A N 1
ATOM 576 C CA . ASN A 1 72 ? 15.016 -11.945 3.242 1 97.75 72 ASN A CA 1
ATOM 577 C C . ASN A 1 72 ? 15.328 -13.438 3.129 1 97.75 72 ASN A C 1
ATOM 579 O O . ASN A 1 72 ? 14.469 -14.234 2.744 1 97.75 72 ASN A O 1
ATOM 583 N N . GLN A 1 73 ? 16.438 -13.898 3.629 1 97.62 73 GLN A N 1
ATOM 584 C CA . GLN A 1 73 ? 16.891 -15.273 3.475 1 97.62 73 GLN A CA 1
ATOM 585 C C . GLN A 1 73 ? 16.078 -16.234 4.34 1 97.62 73 GLN A C 1
ATOM 587 O O . GLN A 1 73 ? 16.047 -17.438 4.078 1 97.62 73 GLN A O 1
ATOM 592 N N . ASP A 1 74 ? 15.438 -15.688 5.312 1 98.25 74 ASP A N 1
ATOM 593 C CA . ASP A 1 74 ? 14.688 -16.531 6.238 1 98.25 74 ASP A CA 1
ATOM 594 C C . ASP A 1 74 ? 13.281 -16.812 5.715 1 98.25 74 ASP A C 1
ATOM 596 O O . ASP A 1 74 ? 12.555 -17.625 6.289 1 98.25 74 ASP A O 1
ATOM 600 N N . ILE A 1 75 ? 12.906 -16.188 4.652 1 98.81 75 ILE A N 1
ATOM 601 C CA . ILE A 1 75 ? 11.547 -16.312 4.137 1 98.81 75 ILE A CA 1
ATOM 602 C C . ILE A 1 75 ? 11.383 -17.656 3.416 1 98.81 75 ILE A C 1
ATOM 604 O O . ILE A 1 75 ? 12.273 -18.062 2.668 1 98.81 75 ILE A O 1
ATOM 608 N N . GLN A 1 76 ? 10.305 -18.344 3.68 1 98.88 76 GLN A N 1
ATOM 609 C CA . GLN A 1 76 ? 9.875 -19.547 2.984 1 98.88 76 GLN A CA 1
ATOM 610 C C . GLN A 1 76 ? 8.57 -19.312 2.229 1 98.88 76 GLN A C 1
ATOM 612 O O . GLN A 1 76 ? 7.613 -18.781 2.785 1 98.88 76 GLN A O 1
ATOM 617 N N . VAL A 1 77 ? 8.555 -19.734 0.995 1 98.81 77 VAL A N 1
ATOM 618 C CA . VAL A 1 77 ? 7.383 -19.531 0.151 1 98.81 77 VAL A CA 1
ATOM 619 C C . VAL A 1 77 ? 6.879 -20.875 -0.373 1 98.81 77 VAL A C 1
ATOM 621 O O . VAL A 1 77 ? 7.629 -21.625 -1.011 1 98.81 77 VAL A O 1
ATOM 624 N N . TRP A 1 78 ? 5.684 -21.234 -0.063 1 98.69 78 TRP A N 1
ATOM 625 C CA . TRP A 1 78 ? 4.973 -22.328 -0.712 1 98.69 78 TRP A CA 1
ATOM 626 C C . TRP A 1 78 ? 4.09 -21.812 -1.845 1 98.69 78 TRP A C 1
ATOM 628 O O . TRP A 1 78 ? 3.295 -20.891 -1.649 1 98.69 78 TRP A O 1
ATOM 638 N N . THR A 1 79 ? 4.215 -22.391 -3.016 1 97.44 79 THR A N 1
ATOM 639 C CA . THR A 1 79 ? 3.475 -21.891 -4.168 1 97.44 79 THR A CA 1
ATOM 640 C C . THR A 1 79 ? 2.805 -23.047 -4.922 1 97.44 79 THR A C 1
ATOM 642 O O . THR A 1 79 ? 3.408 -24.094 -5.121 1 97.44 79 THR A O 1
ATOM 645 N N . ILE A 1 80 ? 1.565 -22.828 -5.348 1 96.06 80 ILE A N 1
ATOM 646 C CA . ILE A 1 80 ? 0.745 -23.891 -5.93 1 96.06 80 ILE A CA 1
ATOM 647 C C . ILE A 1 80 ? 0.511 -23.609 -7.41 1 96.06 80 ILE A C 1
ATOM 649 O O . ILE A 1 80 ? 0.132 -22.5 -7.785 1 96.06 80 ILE A O 1
ATOM 653 N N . GLU A 1 81 ? 0.699 -24.531 -8.234 1 94.69 81 GLU A N 1
ATOM 654 C CA . GLU A 1 81 ? 0.505 -24.438 -9.68 1 94.69 81 GLU A CA 1
ATOM 655 C C . GLU A 1 81 ? 0.036 -25.766 -10.258 1 94.69 81 GLU A C 1
ATOM 657 O O . GLU A 1 81 ? 0.566 -26.828 -9.914 1 94.69 81 GLU A O 1
ATOM 662 N N . ARG A 1 82 ? -0.957 -25.688 -11.117 1 93.88 82 ARG A N 1
ATOM 663 C CA . ARG A 1 82 ? -1.513 -26.922 -11.672 1 93.88 82 ARG A CA 1
ATOM 664 C C . ARG A 1 82 ? -0.943 -27.203 -13.055 1 93.88 82 ARG A C 1
ATOM 666 O O . ARG A 1 82 ? -0.886 -28.359 -13.484 1 93.88 82 ARG A O 1
ATOM 673 N N . ASP A 1 83 ? -0.545 -26.203 -13.828 1 94.62 83 ASP A N 1
ATOM 674 C CA . ASP A 1 83 ? -0.055 -26.375 -15.195 1 94.62 83 ASP A CA 1
ATOM 675 C C . ASP A 1 83 ? 1.346 -26.984 -15.203 1 94.62 83 ASP A C 1
ATOM 677 O O . ASP A 1 83 ? 2.289 -26.391 -14.672 1 94.62 83 ASP A O 1
ATOM 681 N N . GLU A 1 84 ? 1.498 -28.062 -15.844 1 95.75 84 GLU A N 1
ATOM 682 C CA . GLU A 1 84 ? 2.742 -28.828 -15.82 1 95.75 84 GLU A CA 1
ATOM 683 C C . GLU A 1 84 ? 3.865 -28.078 -16.531 1 95.75 84 GLU A C 1
ATOM 685 O O . GLU A 1 84 ? 5.023 -28.141 -16.109 1 95.75 84 GLU A O 1
ATOM 690 N N . THR A 1 85 ? 3.518 -27.469 -17.594 1 96.19 85 THR A N 1
ATOM 691 C CA . THR A 1 85 ? 4.516 -26.703 -18.328 1 96.19 85 THR A CA 1
ATOM 692 C C . THR A 1 85 ? 5.059 -25.562 -17.484 1 96.19 85 THR A C 1
ATOM 694 O O . THR A 1 85 ? 6.27 -25.344 -17.422 1 96.19 85 THR A O 1
ATOM 697 N N . MET A 1 86 ? 4.16 -24.859 -16.781 1 95.56 86 MET A N 1
ATOM 698 C CA . MET A 1 86 ? 4.559 -23.766 -15.891 1 95.56 86 MET A CA 1
ATOM 699 C C . MET A 1 86 ? 5.41 -24.297 -14.734 1 95.56 86 MET A C 1
ATOM 701 O O . MET A 1 86 ? 6.414 -23.688 -14.367 1 95.56 86 MET A O 1
ATOM 705 N N . GLN A 1 87 ? 5.043 -25.406 -14.219 1 96.12 87 GLN A N 1
ATOM 706 C CA . GLN A 1 87 ? 5.789 -26.031 -13.125 1 96.12 87 GLN A CA 1
ATOM 707 C C . GLN A 1 87 ? 7.227 -26.328 -13.539 1 96.12 87 GLN A C 1
ATOM 709 O O . GLN A 1 87 ? 8.164 -26.062 -12.781 1 96.12 87 GLN A O 1
ATOM 714 N N . ALA A 1 88 ? 7.352 -26.922 -14.703 1 97.5 88 ALA A N 1
ATOM 715 C CA . ALA A 1 88 ? 8.68 -27.281 -15.203 1 97.5 88 ALA A CA 1
ATOM 716 C C . ALA A 1 88 ? 9.547 -26.047 -15.375 1 97.5 88 ALA A C 1
ATOM 718 O O . ALA A 1 88 ? 10.719 -26.031 -14.969 1 97.5 88 ALA A O 1
ATOM 719 N N . THR A 1 89 ? 8.945 -25.031 -15.984 1 97.69 89 THR A N 1
ATOM 720 C CA . THR A 1 89 ? 9.664 -23.766 -16.172 1 97.69 89 THR A CA 1
ATOM 721 C C . THR A 1 89 ? 10.039 -23.156 -14.836 1 97.69 89 THR A C 1
ATOM 723 O O . THR A 1 89 ? 11.156 -22.656 -14.672 1 97.69 89 THR A O 1
ATOM 726 N N . ALA A 1 90 ? 9.125 -23.172 -13.867 1 97.81 90 ALA A N 1
ATOM 727 C CA . ALA A 1 90 ? 9.383 -22.625 -12.539 1 97.81 90 ALA A CA 1
ATOM 728 C C . ALA A 1 90 ? 10.531 -23.375 -11.859 1 97.81 90 ALA A C 1
ATOM 730 O O . ALA A 1 90 ? 11.406 -22.75 -11.258 1 97.81 90 ALA A O 1
ATOM 731 N N . LYS A 1 91 ? 10.516 -24.656 -11.938 1 97.75 91 LYS A N 1
ATOM 732 C CA . LYS A 1 91 ? 11.578 -25.453 -11.344 1 97.75 91 LYS A CA 1
ATOM 733 C C . LYS A 1 91 ? 12.945 -25.078 -11.906 1 97.75 91 LYS A C 1
ATOM 735 O O . LYS A 1 91 ? 13.922 -24.953 -11.164 1 97.75 91 LYS A O 1
ATOM 740 N N . GLU A 1 92 ? 13.008 -24.938 -13.195 1 98.12 92 GLU A N 1
ATOM 741 C CA . GLU A 1 92 ? 14.25 -24.531 -13.852 1 98.12 92 GLU A CA 1
ATOM 742 C C . GLU A 1 92 ? 14.695 -23.156 -13.359 1 98.12 92 GLU A C 1
ATOM 744 O O . GLU A 1 92 ? 15.883 -22.938 -13.086 1 98.12 92 GLU A O 1
ATOM 749 N N . ASN A 1 93 ? 13.75 -22.188 -13.297 1 98.44 93 ASN A N 1
ATOM 750 C CA . ASN A 1 93 ? 14.078 -20.844 -12.844 1 98.44 93 ASN A CA 1
ATOM 751 C C . ASN A 1 93 ? 14.562 -20.844 -11.398 1 98.44 93 ASN A C 1
ATOM 753 O O . ASN A 1 93 ? 15.531 -20.156 -11.062 1 98.44 93 ASN A O 1
ATOM 757 N N . LEU A 1 94 ? 13.906 -21.625 -10.547 1 98.31 94 LEU A N 1
ATOM 758 C CA . LEU A 1 94 ? 14.305 -21.719 -9.141 1 98.31 94 LEU A CA 1
ATOM 759 C C . LEU A 1 94 ? 15.734 -22.219 -9.016 1 98.31 94 LEU A C 1
ATOM 761 O O . LEU A 1 94 ? 16.484 -21.75 -8.156 1 98.31 94 LEU A O 1
ATOM 765 N N . ALA A 1 95 ? 16.031 -23.188 -9.812 1 97.81 95 ALA A N 1
ATOM 766 C CA . ALA A 1 95 ? 17.391 -23.719 -9.812 1 97.81 95 ALA A CA 1
ATOM 767 C C . ALA A 1 95 ? 18.391 -22.703 -10.32 1 97.81 95 ALA A C 1
ATOM 769 O O . ALA A 1 95 ? 19.438 -22.484 -9.711 1 97.81 95 ALA A O 1
ATOM 770 N N . ASN A 1 96 ? 18.109 -22.062 -11.414 1 98.06 96 ASN A N 1
ATOM 771 C CA . ASN A 1 96 ? 19 -21.109 -12.062 1 98.06 96 ASN A CA 1
ATOM 772 C C . ASN A 1 96 ? 19.312 -19.922 -11.156 1 98.06 96 ASN A C 1
ATOM 774 O O . ASN A 1 96 ? 20.422 -19.391 -11.172 1 98.06 96 ASN A O 1
ATOM 778 N N . PHE A 1 97 ? 18.328 -19.469 -10.344 1 98.19 97 PHE A N 1
ATOM 779 C CA . PHE A 1 97 ? 18.5 -18.281 -9.523 1 98.19 97 PHE A CA 1
ATOM 780 C C . PHE A 1 97 ? 18.797 -18.656 -8.078 1 98.19 97 PHE A C 1
ATOM 782 O O . PHE A 1 97 ? 18.891 -17.781 -7.211 1 98.19 97 PHE A O 1
ATOM 789 N N . SER A 1 98 ? 18.812 -19.938 -7.75 1 97.75 98 SER A N 1
ATOM 790 C CA . SER A 1 98 ? 19.25 -20.484 -6.465 1 97.75 98 SER A CA 1
ATOM 791 C C . SER A 1 98 ? 18.25 -20.141 -5.363 1 97.75 98 SER A C 1
ATOM 793 O O . SER A 1 98 ? 18.641 -19.703 -4.281 1 97.75 98 SER A O 1
ATOM 795 N N . TYR A 1 99 ? 16.922 -20.312 -5.637 1 98.31 99 TYR A N 1
ATOM 796 C CA . TYR A 1 99 ? 15.891 -20.094 -4.625 1 98.31 99 TYR A CA 1
ATOM 797 C C . TYR A 1 99 ? 15.234 -21.406 -4.219 1 98.31 99 TYR A C 1
ATOM 799 O O . TYR A 1 99 ? 14.18 -21.406 -3.576 1 98.31 99 TYR A O 1
ATOM 807 N N . GLY A 1 100 ? 15.859 -22.5 -4.551 1 96.94 100 GLY A N 1
ATOM 808 C CA . GLY A 1 100 ? 15.289 -23.812 -4.285 1 96.94 100 GLY A CA 1
ATOM 809 C C . GLY A 1 100 ? 15.133 -24.109 -2.807 1 96.94 100 GLY A C 1
ATOM 810 O O . GLY A 1 100 ? 14.305 -24.938 -2.416 1 96.94 100 GLY A O 1
ATOM 811 N N . SER A 1 101 ? 15.906 -23.5 -1.988 1 97.88 101 SER A N 1
ATOM 812 C CA . SER A 1 101 ? 15.836 -23.75 -0.553 1 97.88 101 SER A CA 1
ATOM 813 C C . SER A 1 101 ? 14.711 -22.938 0.093 1 97.88 101 SER A C 1
ATOM 815 O O . SER A 1 101 ? 14.242 -23.281 1.18 1 97.88 101 SER A O 1
ATOM 817 N N . GLN A 1 102 ? 14.242 -21.859 -0.517 1 98.69 102 GLN A N 1
ATOM 818 C CA . GLN A 1 102 ? 13.266 -20.953 0.09 1 98.69 102 GLN A CA 1
ATOM 819 C C . GLN A 1 102 ? 11.891 -21.141 -0.539 1 98.69 102 GLN A C 1
ATOM 821 O O . GLN A 1 102 ? 10.867 -20.812 0.077 1 98.69 102 GLN A O 1
ATOM 826 N N . VAL A 1 103 ? 11.867 -21.594 -1.777 1 98.81 103 VAL A N 1
ATOM 827 C CA . VAL A 1 103 ? 10.602 -21.688 -2.494 1 98.81 103 VAL A CA 1
ATOM 828 C C . VAL A 1 103 ? 10.219 -23.156 -2.678 1 98.81 103 VAL A C 1
ATOM 830 O O . VAL A 1 103 ? 10.992 -23.938 -3.248 1 98.81 103 VAL A O 1
ATOM 833 N N . HIS A 1 104 ? 9.055 -23.5 -2.25 1 98.44 104 HIS A N 1
ATOM 834 C CA . HIS A 1 104 ? 8.539 -24.859 -2.285 1 98.44 104 HIS A CA 1
ATOM 835 C C . HIS A 1 104 ? 7.32 -24.969 -3.201 1 98.44 104 HIS A C 1
ATOM 837 O O . HIS A 1 104 ? 6.258 -24.422 -2.896 1 98.44 104 HIS A O 1
ATOM 843 N N . MET A 1 105 ? 7.441 -25.75 -4.211 1 97.62 105 MET A N 1
ATOM 844 C CA . MET A 1 105 ? 6.371 -25.859 -5.199 1 97.62 105 MET A CA 1
ATOM 845 C C . MET A 1 105 ? 5.426 -27 -4.848 1 97.62 105 MET A C 1
ATOM 847 O O . MET A 1 105 ? 5.871 -28.109 -4.523 1 97.62 105 MET A O 1
ATOM 851 N N . ILE A 1 106 ? 4.223 -26.734 -4.898 1 97 106 ILE A N 1
ATOM 852 C CA . ILE A 1 106 ? 3.164 -27.719 -4.746 1 97 106 ILE A CA 1
ATOM 853 C C . ILE A 1 106 ? 2.422 -27.891 -6.07 1 97 106 ILE A C 1
ATOM 855 O O . ILE A 1 106 ? 1.839 -26.938 -6.586 1 97 106 ILE A O 1
ATOM 859 N N . LYS A 1 107 ? 2.422 -29.094 -6.555 1 94.88 107 LYS A N 1
ATOM 860 C CA . LYS A 1 107 ? 1.833 -29.375 -7.859 1 94.88 107 LYS A CA 1
ATOM 861 C C . LYS A 1 107 ? 0.378 -29.812 -7.723 1 94.88 107 LYS A C 1
ATOM 863 O O . LYS A 1 107 ? 0.075 -30.75 -6.98 1 94.88 107 LYS A O 1
ATOM 868 N N . GLY A 1 108 ? -0.472 -29.109 -8.43 1 93.69 108 GLY A N 1
ATOM 869 C CA . GLY A 1 108 ? -1.871 -29.516 -8.438 1 93.69 108 GLY A CA 1
ATOM 870 C C . GLY A 1 108 ? -2.826 -28.328 -8.422 1 93.69 108 GLY A C 1
ATOM 871 O O . GLY A 1 108 ? -2.396 -27.172 -8.469 1 93.69 108 GLY A O 1
ATOM 872 N N . ASP A 1 109 ? -4.066 -28.672 -8.422 1 92.62 109 ASP A N 1
ATOM 873 C CA . ASP A 1 109 ? -5.129 -27.672 -8.297 1 92.62 109 ASP A CA 1
ATOM 874 C C . ASP A 1 109 ? -5.238 -27.156 -6.863 1 92.62 109 ASP A C 1
ATOM 876 O O . ASP A 1 109 ? -5.258 -27.953 -5.914 1 92.62 109 ASP A O 1
ATOM 880 N N . ALA A 1 110 ? -5.234 -25.875 -6.711 1 90.5 110 ALA A N 1
ATOM 881 C CA . ALA A 1 110 ? -5.293 -25.266 -5.387 1 90.5 110 ALA A CA 1
ATOM 882 C C . ALA A 1 110 ? -6.496 -25.781 -4.602 1 90.5 110 ALA A C 1
ATOM 884 O O . ALA A 1 110 ? -6.465 -25.828 -3.367 1 90.5 110 ALA A O 1
ATOM 885 N N . ARG A 1 111 ? -7.527 -26.203 -5.266 1 91.38 111 ARG A N 1
ATOM 886 C CA . ARG A 1 111 ? -8.727 -26.719 -4.609 1 91.38 111 ARG A CA 1
ATOM 887 C C . ARG A 1 111 ? -8.445 -28.078 -3.963 1 91.38 111 ARG A C 1
ATOM 889 O O . ARG A 1 111 ? -9.203 -28.531 -3.104 1 91.38 111 ARG A O 1
ATOM 896 N N . GLU A 1 112 ? -7.395 -28.672 -4.422 1 92.81 112 GLU A N 1
ATOM 897 C CA . GLU A 1 112 ? -7.16 -30.047 -4.039 1 92.81 112 GLU A CA 1
ATOM 898 C C . GLU A 1 112 ? -5.852 -30.203 -3.27 1 92.81 112 GLU A C 1
ATOM 900 O O . GLU A 1 112 ? -5.441 -31.312 -2.943 1 92.81 112 GLU A O 1
ATOM 905 N N . THR A 1 113 ? -5.215 -29.109 -2.998 1 92.81 113 THR A N 1
ATOM 906 C CA . THR A 1 113 ? -3.875 -29.25 -2.434 1 92.81 113 THR A CA 1
ATOM 907 C C . THR A 1 113 ? -3.83 -28.688 -1.012 1 92.81 113 THR A C 1
ATOM 909 O O . THR A 1 113 ? -2.75 -28.453 -0.468 1 92.81 113 THR A O 1
ATOM 912 N N . PHE A 1 114 ? -4.93 -28.438 -0.458 1 94.31 114 PHE A N 1
ATOM 913 C CA . PHE A 1 114 ? -4.996 -27.906 0.899 1 94.31 114 PHE A CA 1
ATOM 914 C C . PHE A 1 114 ? -4.234 -28.812 1.866 1 94.31 114 PHE A C 1
ATOM 916 O O . PHE A 1 114 ? -3.518 -28.328 2.742 1 94.31 114 PHE A O 1
ATOM 923 N N . GLU A 1 115 ? -4.355 -30.094 1.719 1 94.44 115 GLU A N 1
ATOM 924 C CA . GLU A 1 115 ? -3.756 -31.078 2.623 1 94.44 115 GLU A CA 1
ATOM 925 C C . GLU A 1 115 ? -2.232 -31 2.59 1 94.44 115 GLU A C 1
ATOM 927 O O . GLU A 1 115 ? -1.566 -31.328 3.572 1 94.44 115 GLU A O 1
ATOM 932 N N . ASP A 1 116 ? -1.692 -30.562 1.513 1 95.88 116 ASP A N 1
ATOM 933 C CA . ASP A 1 116 ? -0.243 -30.484 1.356 1 95.88 116 ASP A CA 1
ATOM 934 C C . ASP A 1 116 ? 0.346 -29.375 2.234 1 95.88 116 ASP A C 1
ATOM 936 O O . ASP A 1 116 ? 1.546 -29.375 2.518 1 95.88 116 ASP A O 1
ATOM 940 N N . VAL A 1 117 ? -0.557 -28.422 2.676 1 96.31 117 VAL A N 1
ATOM 941 C CA . VAL A 1 117 ? -0.023 -27.312 3.441 1 96.31 117 VAL A CA 1
ATOM 942 C C . VAL A 1 117 ? -0.795 -27.156 4.75 1 96.31 117 VAL A C 1
ATOM 944 O O . VAL A 1 117 ? -0.56 -26.219 5.516 1 96.31 117 VAL A O 1
ATOM 947 N N . GLN A 1 118 ? -1.68 -28.031 5.102 1 96.06 118 GLN A N 1
ATOM 948 C CA . GLN A 1 118 ? -2.584 -27.906 6.238 1 96.06 118 GLN A CA 1
ATOM 949 C C . GLN A 1 118 ? -1.814 -27.922 7.559 1 96.06 118 GLN A C 1
ATOM 951 O O . GLN A 1 118 ? -2.336 -27.484 8.594 1 96.06 118 GLN A O 1
ATOM 956 N N . ASP A 1 119 ? -0.609 -28.406 7.555 1 96.88 119 ASP A N 1
ATOM 957 C CA . ASP A 1 119 ? 0.193 -28.484 8.773 1 96.88 119 ASP A CA 1
ATOM 958 C C . ASP A 1 119 ? 1.001 -27.203 8.977 1 96.88 119 ASP A C 1
ATOM 960 O O . ASP A 1 119 ? 1.725 -27.062 9.969 1 96.88 119 ASP A O 1
ATOM 964 N N . LYS A 1 120 ? 0.856 -26.266 8.133 1 97.56 120 LYS A N 1
ATOM 965 C CA . LYS A 1 120 ? 1.616 -25.031 8.195 1 97.56 120 LYS A CA 1
ATOM 966 C C . LYS A 1 120 ? 0.731 -23.859 8.648 1 97.56 120 LYS A C 1
ATOM 968 O O . LYS A 1 120 ? -0.497 -23.953 8.578 1 97.56 120 LYS A O 1
ATOM 973 N N . THR A 1 121 ? 1.355 -22.906 9.219 1 98.44 121 THR A N 1
ATOM 974 C CA . THR A 1 121 ? 0.75 -21.609 9.516 1 98.44 121 THR A CA 1
ATOM 975 C C . THR A 1 121 ? 1.475 -20.5 8.773 1 98.44 121 THR A C 1
ATOM 977 O O . THR A 1 121 ? 2.705 -20.453 8.766 1 98.44 121 THR A O 1
ATOM 980 N N . PHE A 1 122 ? 0.714 -19.641 8.164 1 98.81 122 PHE A N 1
ATOM 981 C CA . PHE A 1 122 ? 1.324 -18.641 7.301 1 98.81 122 PHE A CA 1
ATOM 982 C C . PHE A 1 122 ? 1.163 -17.234 7.891 1 98.81 122 PHE A C 1
ATOM 984 O O . PHE A 1 122 ? 0.189 -16.969 8.594 1 98.81 122 PHE A O 1
ATOM 991 N N . ASP A 1 123 ? 2.156 -16.391 7.555 1 98.75 123 ASP A N 1
ATOM 992 C CA . ASP A 1 123 ? 2.1 -14.961 7.863 1 98.75 123 ASP A CA 1
ATOM 993 C C . ASP A 1 123 ? 1.35 -14.195 6.773 1 98.75 123 ASP A C 1
ATOM 995 O O . ASP A 1 123 ? 0.783 -13.125 7.035 1 98.75 123 ASP A O 1
ATOM 999 N N . MET A 1 124 ? 1.449 -14.719 5.586 1 98.81 124 MET A N 1
ATOM 1000 C CA . MET A 1 124 ? 0.892 -14.031 4.426 1 98.81 124 MET A CA 1
ATOM 1001 C C . MET A 1 124 ? 0.425 -15.031 3.373 1 98.81 124 MET A C 1
ATOM 1003 O O . MET A 1 124 ? 1.08 -16.047 3.143 1 98.81 124 MET A O 1
ATOM 1007 N N . ILE A 1 125 ? -0.699 -14.773 2.791 1 98.25 125 ILE A N 1
ATOM 1008 C CA . ILE A 1 125 ? -1.219 -15.523 1.651 1 98.25 125 ILE A CA 1
ATOM 1009 C C . ILE A 1 125 ? -1.401 -14.586 0.459 1 98.25 125 ILE A C 1
ATOM 1011 O O . ILE A 1 125 ? -1.962 -13.492 0.599 1 98.25 125 ILE A O 1
ATOM 1015 N N . PHE A 1 126 ? -0.805 -14.969 -0.629 1 97.62 126 PHE A N 1
ATOM 1016 C CA . PHE A 1 126 ? -0.968 -14.227 -1.871 1 97.62 126 PHE A CA 1
ATOM 1017 C C . PHE A 1 126 ? -1.855 -14.984 -2.848 1 97.62 126 PHE A C 1
ATOM 1019 O O . PHE A 1 126 ? -1.536 -16.109 -3.236 1 97.62 126 PHE A O 1
ATOM 1026 N N . ILE A 1 127 ? -2.922 -14.352 -3.211 1 94.81 127 ILE A N 1
ATOM 1027 C CA . ILE A 1 127 ? -3.859 -14.969 -4.141 1 94.81 127 ILE A CA 1
ATOM 1028 C C . ILE A 1 127 ? -3.812 -14.242 -5.484 1 94.81 127 ILE A C 1
ATOM 1030 O O . ILE A 1 127 ? -4.27 -13.102 -5.594 1 94.81 127 ILE A O 1
ATOM 1034 N N . ASP A 1 128 ? -3.078 -14.805 -6.348 1 81.81 128 ASP A N 1
ATOM 1035 C CA . ASP A 1 128 ? -2.98 -14.289 -7.711 1 81.81 128 ASP A CA 1
ATOM 1036 C C . ASP A 1 128 ? -4.035 -14.93 -8.617 1 81.81 128 ASP A C 1
ATOM 1038 O O . ASP A 1 128 ? -3.783 -15.961 -9.242 1 81.81 128 ASP A O 1
ATOM 1042 N N . ALA A 1 129 ? -5.184 -15.164 -8.039 1 60.25 129 ALA A N 1
ATOM 1043 C CA . ALA A 1 129 ? -6.047 -16.172 -8.648 1 60.25 129 ALA A CA 1
ATOM 1044 C C . ALA A 1 129 ? -6.715 -15.625 -9.906 1 60.25 129 ALA A C 1
ATOM 1046 O O . ALA A 1 129 ? -7.156 -14.477 -9.938 1 60.25 129 ALA A O 1
ATOM 1047 N N . ALA A 1 130 ? -6.227 -16.062 -10.992 1 53.38 130 ALA A N 1
ATOM 1048 C CA . ALA A 1 130 ? -7.027 -16.016 -12.219 1 53.38 130 ALA A CA 1
ATOM 1049 C C . ALA A 1 130 ? -8.516 -15.938 -11.891 1 53.38 130 ALA A C 1
ATOM 1051 O O . ALA A 1 130 ? -9.062 -16.828 -11.25 1 53.38 130 ALA A O 1
ATOM 1052 N N . LYS A 1 131 ? -9.32 -14.742 -12.109 1 56.78 131 LYS A N 1
ATOM 1053 C CA . LYS A 1 131 ? -10.562 -14.062 -12.461 1 56.78 131 LYS A CA 1
ATOM 1054 C C . LYS A 1 131 ? -11.742 -14.648 -11.68 1 56.78 131 LYS A C 1
ATOM 1056 O O . LYS A 1 131 ? -12.602 -13.906 -11.195 1 56.78 131 LYS A O 1
ATOM 1061 N N . ALA A 1 132 ? -11.672 -16.219 -11.406 1 57 132 ALA A N 1
ATOM 1062 C CA . ALA A 1 132 ? -13.039 -16.578 -11.055 1 57 132 ALA A CA 1
ATOM 1063 C C . ALA A 1 132 ? -13.086 -17.312 -9.719 1 57 132 ALA A C 1
ATOM 1065 O O . ALA A 1 132 ? -14.172 -17.562 -9.18 1 57 132 ALA A O 1
ATOM 1066 N N . GLN A 1 133 ? -11.93 -17.344 -8.953 1 78.94 133 GLN A N 1
ATOM 1067 C CA . GLN A 1 133 ? -12.07 -18.234 -7.816 1 78.94 133 GLN A CA 1
ATOM 1068 C C . GLN A 1 133 ? -11.414 -17.656 -6.566 1 7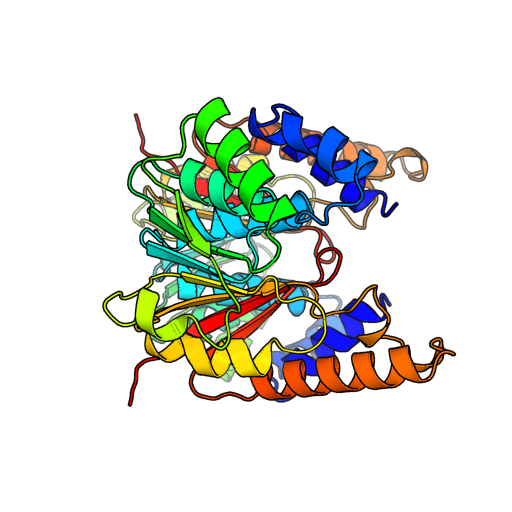8.94 133 GLN A C 1
ATOM 1070 O O . GLN A 1 133 ? -11.07 -18.406 -5.641 1 78.94 133 GLN A O 1
ATOM 1075 N N . SER A 1 134 ? -11.375 -16.438 -6.512 1 85.12 134 SER A N 1
ATOM 1076 C CA . SER A 1 134 ? -10.633 -15.789 -5.434 1 85.12 134 SER A CA 1
ATOM 1077 C C . SER A 1 134 ? -11.312 -16.016 -4.086 1 85.12 134 SER A C 1
ATOM 1079 O O . SER A 1 134 ? -10.648 -16.328 -3.094 1 85.12 134 SER A O 1
ATOM 1081 N N . GLN A 1 135 ? -12.602 -15.992 -4.074 1 90.75 135 GLN A N 1
ATOM 1082 C CA . GLN A 1 135 ? -13.312 -16.141 -2.809 1 90.75 135 GLN A CA 1
ATOM 1083 C C . GLN A 1 135 ? -13.148 -17.562 -2.254 1 90.75 135 GLN A C 1
ATOM 1085 O O . GLN A 1 135 ? -12.953 -17.734 -1.049 1 90.75 135 GLN A O 1
ATOM 1090 N N . LYS A 1 136 ? -13.266 -18.531 -3.148 1 91.62 136 LYS A N 1
ATOM 1091 C CA . LYS A 1 136 ? -13.094 -19.922 -2.732 1 91.62 136 LYS A CA 1
ATOM 1092 C C . LYS A 1 136 ? -11.711 -20.156 -2.137 1 91.62 136 LYS A C 1
ATOM 1094 O O . LYS A 1 136 ? -11.578 -20.797 -1.09 1 91.62 136 LYS A O 1
ATOM 1099 N N . PHE A 1 137 ? -10.703 -19.656 -2.777 1 93.38 137 PHE A N 1
ATOM 1100 C CA . PHE A 1 137 ? -9.336 -19.812 -2.287 1 93.38 137 PHE A CA 1
ATOM 1101 C C . PHE A 1 137 ? -9.133 -19.047 -0.982 1 93.38 137 PHE A C 1
ATOM 1103 O O . PHE A 1 137 ? -8.445 -19.531 -0.079 1 93.38 137 PHE A O 1
ATOM 1110 N N . PHE A 1 138 ? -9.734 -17.875 -0.91 1 94.94 138 PHE A N 1
ATOM 1111 C CA . PHE A 1 138 ? -9.688 -17.078 0.314 1 94.94 138 PHE A CA 1
ATOM 1112 C C . PHE A 1 138 ? -10.234 -17.875 1.494 1 94.94 138 PHE A C 1
ATOM 1114 O O . PHE A 1 138 ? -9.562 -18.016 2.516 1 94.94 138 PHE A O 1
ATOM 1121 N N . GLU A 1 139 ? -11.352 -18.469 1.295 1 95 139 GLU A N 1
ATOM 1122 C CA . GLU A 1 139 ? -12.031 -19.203 2.357 1 95 139 GLU A CA 1
ATOM 1123 C C . GLU A 1 139 ? -11.289 -20.5 2.688 1 95 139 GLU A C 1
ATOM 1125 O O . GLU A 1 139 ? -11.227 -20.906 3.848 1 95 139 GLU A O 1
ATOM 1130 N N . LEU A 1 140 ? -10.734 -21.078 1.698 1 95.19 140 LEU A N 1
ATOM 1131 C CA . LEU A 1 140 ? -10.086 -22.375 1.854 1 95.19 140 LEU A CA 1
ATOM 1132 C C . LEU A 1 140 ? -8.766 -22.234 2.605 1 95.19 140 LEU A C 1
ATOM 1134 O O . LEU A 1 140 ? -8.43 -23.078 3.438 1 95.19 140 LEU A O 1
ATOM 1138 N N . TYR A 1 141 ? -8.039 -21.156 2.402 1 96.44 141 TYR A N 1
ATOM 1139 C CA . TYR A 1 141 ? -6.66 -21.141 2.863 1 96.44 141 TYR A CA 1
ATOM 1140 C C . TYR A 1 141 ? -6.484 -20.203 4.047 1 96.44 141 TYR A C 1
ATOM 1142 O O . TYR A 1 141 ? -5.492 -20.281 4.773 1 96.44 141 TYR A O 1
ATOM 1150 N N . THR A 1 142 ? -7.383 -19.266 4.32 1 97.06 142 THR A N 1
ATOM 1151 C CA . THR A 1 142 ? -7.188 -18.266 5.363 1 97.06 142 THR A CA 1
ATOM 1152 C C . THR A 1 142 ? -7.289 -18.891 6.746 1 97.06 142 THR A C 1
ATOM 1154 O O . THR A 1 142 ? -6.879 -18.297 7.742 1 97.06 142 THR A O 1
ATOM 1157 N N . PRO A 1 143 ? -7.895 -20.125 6.926 1 97.12 143 PRO A N 1
ATOM 1158 C CA . PRO A 1 143 ? -7.762 -20.797 8.227 1 97.12 143 PRO A CA 1
ATOM 1159 C C . PRO A 1 143 ? -6.309 -21.078 8.594 1 97.12 143 PRO A C 1
ATOM 1161 O O . PRO A 1 143 ? -5.992 -21.234 9.781 1 97.12 143 PRO A O 1
ATOM 1164 N N . LEU A 1 144 ? -5.387 -21.109 7.637 1 98.12 144 LEU A N 1
ATOM 1165 C CA . LEU A 1 144 ? -3.975 -21.391 7.879 1 98.12 144 LEU A CA 1
ATOM 1166 C C . LEU A 1 144 ? -3.207 -20.094 8.133 1 98.12 144 LEU A C 1
ATOM 1168 O O . LEU A 1 144 ? -1.998 -20.125 8.375 1 98.12 144 LEU A O 1
ATOM 1172 N N . LEU A 1 145 ? -3.867 -19 8.031 1 98.5 145 LEU A N 1
ATOM 1173 C CA . LEU A 1 145 ? -3.262 -17.688 8.273 1 98.5 145 LEU A CA 1
ATOM 1174 C C . LEU A 1 145 ? -3.293 -17.344 9.758 1 98.5 145 LEU A C 1
ATOM 1176 O O . LEU A 1 145 ? -4.316 -17.516 10.414 1 98.5 145 LEU A O 1
ATOM 1180 N N . LYS A 1 146 ? -2.232 -16.922 10.305 1 98.12 146 LYS A N 1
ATOM 1181 C CA . LYS A 1 146 ? -2.213 -16.516 11.711 1 98.12 146 LYS A CA 1
ATOM 1182 C C . LYS A 1 146 ? -3.023 -15.25 11.938 1 98.12 146 LYS A C 1
ATOM 1184 O O . LYS A 1 146 ? -3.312 -14.516 10.984 1 98.12 146 LYS A O 1
ATOM 1189 N N . GLU A 1 147 ? -3.361 -14.992 13.211 1 97.56 147 GLU A N 1
ATOM 1190 C CA . GLU A 1 147 ? -3.92 -13.68 13.555 1 97.56 147 GLU A CA 1
ATOM 1191 C C . GLU A 1 147 ? -2.945 -12.562 13.211 1 97.56 147 GLU A C 1
ATOM 1193 O O . GLU A 1 147 ? -1.741 -12.68 13.453 1 97.56 147 GLU A O 1
ATOM 1198 N N . GLY A 1 148 ? -3.486 -11.516 12.617 1 97.69 148 GLY A N 1
ATOM 1199 C CA . GLY A 1 148 ? -2.635 -10.414 12.188 1 97.69 148 GLY A CA 1
ATOM 1200 C C . GLY A 1 148 ? -1.965 -10.672 10.852 1 97.69 148 GLY A C 1
ATOM 1201 O O . GLY A 1 148 ? -1.27 -9.805 10.32 1 97.69 148 GLY A O 1
ATOM 1202 N N . GLY A 1 149 ? -2.201 -11.898 10.281 1 98.62 149 GLY A N 1
ATOM 1203 C CA . GLY A 1 149 ? -1.633 -12.242 8.984 1 98.62 149 GLY A CA 1
ATOM 1204 C C . GLY A 1 149 ? -2.246 -11.453 7.844 1 98.62 149 GLY A C 1
ATOM 1205 O O . GLY A 1 149 ? -3.309 -10.852 8 1 98.62 149 GLY A O 1
ATOM 1206 N N . LEU A 1 150 ? -1.597 -11.461 6.668 1 98.69 150 LEU A N 1
ATOM 1207 C CA . LEU A 1 150 ? -2.025 -10.672 5.52 1 98.69 150 LEU A CA 1
ATOM 1208 C C . LEU A 1 150 ? -2.523 -11.57 4.395 1 98.69 150 LEU A C 1
ATOM 1210 O O . LEU A 1 150 ? -1.942 -12.625 4.137 1 98.69 150 LEU A O 1
ATOM 1214 N N . VAL A 1 151 ? -3.57 -11.172 3.799 1 98 151 VAL A N 1
ATOM 1215 C CA . VAL A 1 151 ? -3.959 -11.711 2.502 1 98 151 VAL A CA 1
ATOM 1216 C C . VAL A 1 151 ? -3.861 -10.625 1.436 1 98 151 VAL A C 1
ATOM 1218 O O . VAL A 1 151 ? -4.449 -9.547 1.58 1 98 151 VAL A O 1
ATOM 1221 N N . ILE A 1 152 ? -3.102 -10.859 0.433 1 97.5 152 ILE A N 1
ATOM 1222 C CA . ILE A 1 152 ? -2.988 -9.961 -0.709 1 97.5 152 ILE A CA 1
ATOM 1223 C C . ILE A 1 152 ? -3.666 -10.578 -1.928 1 97.5 152 ILE A C 1
ATOM 1225 O O . ILE A 1 152 ? -3.352 -11.711 -2.311 1 97.5 152 ILE A O 1
ATOM 1229 N N . ILE A 1 153 ? -4.59 -9.867 -2.484 1 95.25 153 ILE A N 1
ATOM 1230 C CA . ILE A 1 153 ? -5.336 -10.359 -3.639 1 95.25 153 ILE A CA 1
ATOM 1231 C C . ILE A 1 153 ? -5.109 -9.43 -4.832 1 95.25 153 ILE A C 1
ATOM 1233 O O . ILE A 1 153 ? -5.297 -8.219 -4.727 1 95.25 153 ILE A O 1
ATOM 1237 N N . ASP A 1 154 ? -4.727 -9.945 -5.906 1 91.19 154 ASP A N 1
ATOM 1238 C CA . ASP A 1 154 ? -4.477 -9.172 -7.117 1 91.19 154 ASP A CA 1
ATOM 1239 C C . ASP A 1 154 ? -5.684 -9.203 -8.055 1 91.19 154 ASP A C 1
ATOM 1241 O O . ASP A 1 154 ? -6.652 -9.922 -7.797 1 91.19 154 ASP A O 1
ATOM 1245 N N . ASN A 1 155 ? -5.777 -8.312 -9.086 1 88.94 155 ASN A N 1
ATOM 1246 C CA . ASN A 1 155 ? -6.73 -8.273 -10.188 1 88.94 155 ASN A CA 1
ATOM 1247 C C . ASN A 1 155 ? -8.156 -8.023 -9.695 1 88.94 155 ASN A C 1
ATOM 1249 O O . ASN A 1 155 ? -9.102 -8.641 -10.188 1 88.94 155 ASN A O 1
ATOM 1253 N N . ILE A 1 156 ? -8.305 -7.141 -8.766 1 89.81 156 ILE A N 1
ATOM 1254 C CA . ILE A 1 156 ? -9.625 -6.902 -8.203 1 89.81 156 ILE A CA 1
ATOM 1255 C C . ILE A 1 156 ? -10.391 -5.91 -9.07 1 89.81 156 ILE A C 1
ATOM 1257 O O . ILE A 1 156 ? -11.578 -5.668 -8.852 1 89.81 156 ILE A O 1
ATOM 1261 N N . LEU A 1 157 ? -9.75 -5.246 -10.086 1 88.75 157 LEU A N 1
ATOM 1262 C CA . LEU A 1 157 ? -10.43 -4.305 -10.969 1 88.75 157 LEU A CA 1
ATOM 1263 C C . LEU A 1 157 ? -10.648 -4.914 -12.352 1 88.75 157 LEU A C 1
ATOM 1265 O O . LEU A 1 157 ? -11.453 -4.41 -13.141 1 88.75 157 LEU A O 1
ATOM 1269 N N . TYR A 1 158 ? -10.125 -6 -12.688 1 84.88 158 TYR A N 1
ATOM 1270 C CA . TYR A 1 158 ? -10.273 -6.734 -13.945 1 84.88 158 TYR A CA 1
ATOM 1271 C C . TYR A 1 158 ? -10.109 -5.805 -15.141 1 84.88 158 TYR A C 1
ATOM 1273 O O . TYR A 1 158 ? -11.055 -5.59 -15.906 1 84.88 158 TYR A O 1
ATOM 1281 N N . HIS A 1 159 ? -8.945 -5.445 -15.492 1 79.44 159 HIS A N 1
ATOM 1282 C CA . HIS A 1 159 ? -8.602 -4.609 -16.641 1 79.44 159 HIS A CA 1
ATOM 1283 C C . HIS A 1 159 ? -9.438 -3.332 -16.656 1 79.44 159 HIS A C 1
ATOM 1285 O O . HIS A 1 159 ? -9.93 -2.928 -17.703 1 79.44 159 HIS A O 1
ATOM 1291 N N . ASP A 1 160 ? -9.922 -2.857 -15.562 1 79.69 160 ASP A N 1
ATOM 1292 C CA . ASP A 1 160 ? -10.656 -1.61 -15.375 1 79.69 160 ASP A CA 1
ATOM 1293 C C . ASP A 1 160 ? -12.141 -1.792 -15.703 1 79.69 160 ASP A C 1
ATOM 1295 O O . ASP A 1 160 ? -12.906 -0.831 -15.672 1 79.69 160 ASP A O 1
ATOM 1299 N N . PHE A 1 161 ? -12.57 -2.959 -15.992 1 84.25 161 PHE A N 1
ATOM 1300 C CA . PHE A 1 161 ? -13.953 -3.197 -16.391 1 84.25 161 PHE A CA 1
ATOM 1301 C C . PHE A 1 161 ? -14.875 -3.158 -15.172 1 84.25 161 PHE A C 1
ATOM 1303 O O . PHE A 1 161 ? -16.062 -2.822 -15.297 1 84.25 161 PHE A O 1
ATOM 1310 N N . VAL A 1 162 ? -14.32 -3.461 -14.062 1 86.88 162 VAL A N 1
ATOM 1311 C CA . VAL A 1 162 ? -15.125 -3.541 -12.852 1 86.88 162 VAL A CA 1
ATOM 1312 C C . VAL A 1 162 ? -15.766 -2.184 -12.562 1 86.88 162 VAL A C 1
ATOM 1314 O O . VAL A 1 162 ? -16.922 -2.111 -12.125 1 86.88 162 VAL A O 1
ATOM 1317 N N . ALA A 1 163 ? -14.977 -1.142 -12.812 1 86.06 163 ALA A N 1
ATOM 1318 C CA . ALA A 1 163 ? -15.438 0.209 -12.5 1 86.06 163 ALA A CA 1
ATOM 1319 C C . ALA A 1 163 ? -16.359 0.739 -13.594 1 86.06 163 ALA A C 1
ATOM 1321 O O . ALA A 1 163 ? -17.062 1.727 -13.391 1 86.06 163 ALA A O 1
ATOM 1322 N N . ASP A 1 164 ? -16.234 0.179 -14.75 1 86.88 164 ASP A N 1
ATOM 1323 C CA . ASP A 1 164 ? -17.031 0.654 -15.883 1 86.88 164 ASP A CA 1
ATOM 1324 C C . ASP A 1 164 ? -17.641 -0.514 -16.641 1 86.88 164 ASP A C 1
ATOM 1326 O O . ASP A 1 164 ? -17.328 -0.728 -17.812 1 86.88 164 ASP A O 1
ATOM 1330 N N . ILE A 1 165 ? -18.562 -1.129 -16.078 1 85.25 165 ILE A N 1
ATOM 1331 C CA . ILE A 1 165 ? -19.141 -2.352 -16.625 1 85.25 165 ILE A CA 1
ATOM 1332 C C . ILE A 1 165 ? -19.969 -2.02 -17.859 1 85.25 165 ILE A C 1
ATOM 1334 O O . ILE A 1 165 ? -20.188 -2.875 -18.719 1 85.25 165 ILE A O 1
ATOM 1338 N N . ASP A 1 166 ? -20.375 -0.778 -17.922 1 87.12 166 ASP A N 1
ATOM 1339 C CA . ASP A 1 166 ? -21.266 -0.39 -19 1 87.12 166 ASP A CA 1
ATOM 1340 C C . ASP A 1 166 ? -20.562 -0.437 -20.344 1 87.12 166 ASP A C 1
ATOM 1342 O O . ASP A 1 166 ? -21.219 -0.503 -21.391 1 87.12 166 ASP A O 1
ATOM 1346 N N . VAL A 1 167 ? -19.281 -0.405 -20.359 1 86.56 167 VAL A N 1
ATOM 1347 C CA . VAL A 1 167 ? -18.531 -0.378 -21.609 1 86.56 167 VAL A CA 1
ATOM 1348 C C . VAL A 1 167 ? -18.297 -1.805 -22.094 1 86.56 167 VAL A C 1
ATOM 1350 O O . VAL A 1 167 ? -17.891 -2.012 -23.25 1 86.56 167 VAL A O 1
ATOM 1353 N N . VAL A 1 168 ? -18.578 -2.791 -21.156 1 83.81 168 VAL A N 1
ATOM 1354 C CA . VAL A 1 168 ? -18.328 -4.191 -21.484 1 83.81 168 VAL A CA 1
ATOM 1355 C C . VAL A 1 168 ? -19.438 -4.727 -22.375 1 83.81 168 VAL A C 1
ATOM 1357 O O . VAL A 1 168 ? -20.625 -4.598 -22.047 1 83.81 168 VAL A O 1
ATOM 1360 N N . ARG A 1 169 ? -19.047 -5.336 -23.516 1 86.81 169 ARG A N 1
ATOM 1361 C CA . ARG A 1 169 ? -20.047 -5.797 -24.469 1 86.81 169 ARG A CA 1
ATOM 1362 C C . ARG A 1 169 ? -20.203 -7.312 -24.422 1 86.81 169 ARG A C 1
ATOM 1364 O O . ARG A 1 169 ? -21.297 -7.84 -24.625 1 86.81 169 ARG A O 1
ATOM 1371 N N . SER A 1 170 ? -19.141 -8.031 -24.062 1 90.69 170 SER A N 1
ATOM 1372 C CA . SER A 1 170 ? -19.172 -9.484 -24 1 90.69 170 SER A CA 1
ATOM 1373 C C . SER A 1 170 ? -19.922 -9.977 -22.75 1 90.69 170 SER A C 1
ATOM 1375 O O . SER A 1 170 ? -19.625 -9.531 -21.641 1 90.69 170 SER A O 1
ATOM 1377 N N . ARG A 1 171 ? -20.812 -10.828 -23 1 91.25 171 ARG A N 1
ATOM 1378 C CA . ARG A 1 171 ? -21.594 -11.383 -21.891 1 91.25 171 ARG A CA 1
ATOM 1379 C C . ARG A 1 171 ? -20.688 -12.109 -20.906 1 91.25 171 ARG A C 1
ATOM 1381 O O . ARG A 1 171 ? -20.875 -11.992 -19.688 1 91.25 171 ARG A O 1
ATOM 1388 N N . ASN A 1 172 ? -19.797 -12.883 -21.375 1 89.19 172 ASN A N 1
ATOM 1389 C CA . ASN A 1 172 ? -18.875 -13.617 -20.516 1 89.19 172 ASN A CA 1
ATOM 1390 C C . ASN A 1 172 ? -18.047 -12.68 -19.641 1 89.19 172 ASN A C 1
ATOM 1392 O O . ASN A 1 172 ? -17.844 -12.945 -18.453 1 89.19 172 ASN A O 1
ATOM 1396 N N . VAL A 1 173 ? -17.656 -11.625 -20.25 1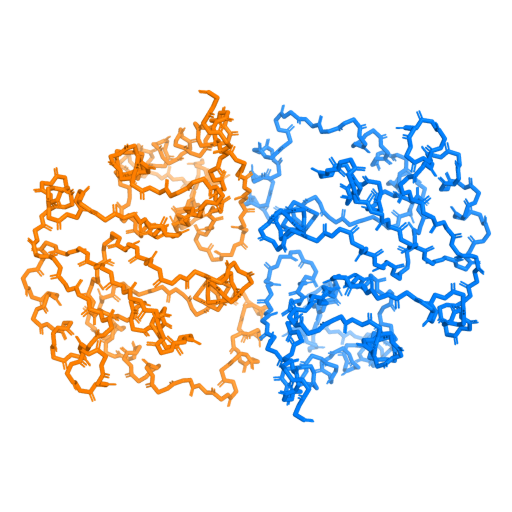 88.06 173 VAL A N 1
ATOM 1397 C CA . VAL A 1 173 ? -16.875 -10.648 -19.516 1 88.06 173 VAL A CA 1
ATOM 1398 C C . VAL A 1 173 ? -17.75 -9.969 -18.453 1 88.06 173 VAL A C 1
ATOM 1400 O O . VAL A 1 173 ? -17.297 -9.734 -17.328 1 88.06 173 VAL A O 1
ATOM 1403 N N . LYS A 1 174 ? -18.922 -9.641 -18.781 1 91.12 174 LYS A N 1
ATOM 1404 C CA . LYS A 1 174 ? -19.859 -9.023 -17.844 1 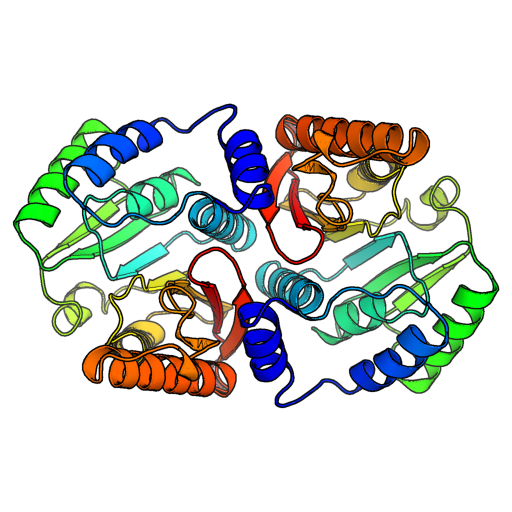91.12 174 LYS A CA 1
ATOM 1405 C C . LYS A 1 174 ? -20.078 -9.914 -16.625 1 91.12 174 LYS A C 1
ATOM 1407 O O . LYS A 1 174 ? -20.109 -9.43 -15.492 1 91.12 174 LYS A O 1
ATOM 1412 N N . GLN A 1 175 ? -20.266 -11.164 -16.828 1 90.31 175 GLN A N 1
ATOM 1413 C CA . GLN A 1 175 ? -20.469 -12.109 -15.734 1 90.31 175 GLN A CA 1
ATOM 1414 C C . GLN A 1 175 ? -19.234 -12.18 -14.836 1 90.31 175 GLN A C 1
ATOM 1416 O O . GLN A 1 175 ? -19.375 -12.234 -13.609 1 90.31 175 GLN A O 1
ATOM 1421 N N . MET A 1 176 ? -18.125 -12.188 -15.508 1 88.25 176 MET A N 1
ATOM 1422 C CA . MET A 1 176 ? -16.891 -12.203 -14.742 1 88.25 176 MET A CA 1
ATOM 1423 C C . MET A 1 176 ? -16.75 -10.945 -13.891 1 88.25 176 MET A C 1
ATOM 1425 O O . MET A 1 176 ? -16.406 -11.023 -12.719 1 88.25 176 MET A O 1
ATOM 1429 N N . VAL A 1 177 ? -17.016 -9.836 -14.453 1 89.19 177 VAL A N 1
ATOM 1430 C CA . VAL A 1 177 ? -16.938 -8.547 -13.766 1 89.19 177 VAL A CA 1
ATOM 1431 C C . VAL A 1 177 ? -17.875 -8.555 -12.562 1 89.19 177 VAL A C 1
ATOM 1433 O O . VAL A 1 177 ? -17.5 -8.109 -11.469 1 89.19 177 VAL A O 1
ATOM 1436 N N . LYS A 1 178 ? -19.062 -9.023 -12.719 1 90.94 178 LYS A N 1
ATOM 1437 C CA . LYS A 1 178 ? -20.031 -9.078 -11.633 1 90.94 178 LYS A CA 1
ATOM 1438 C C . LYS A 1 178 ? -19.531 -9.961 -10.492 1 90.94 178 LYS A C 1
ATOM 1440 O O . LYS A 1 178 ? -19.75 -9.656 -9.32 1 90.94 178 LYS A O 1
ATOM 1445 N N . LYS A 1 179 ? -18.938 -11.023 -10.844 1 90.19 179 LYS A N 1
ATOM 1446 C CA . LYS A 1 179 ? -18.375 -11.922 -9.836 1 90.19 179 LYS A CA 1
ATOM 1447 C C . LYS A 1 179 ? -17.281 -11.227 -9.023 1 90.19 179 LYS A C 1
ATOM 1449 O O . LYS A 1 179 ? -17.234 -11.367 -7.797 1 90.19 179 LYS A O 1
ATOM 1454 N N . ILE A 1 180 ? -16.453 -10.492 -9.695 1 91.19 180 ILE A N 1
ATOM 1455 C CA . ILE A 1 180 ? -15.367 -9.781 -9.023 1 91.19 180 ILE A CA 1
ATOM 1456 C C . ILE A 1 180 ? -15.945 -8.688 -8.133 1 91.19 180 ILE A C 1
ATOM 1458 O O . ILE A 1 180 ? -15.492 -8.492 -7.004 1 91.19 180 ILE A O 1
ATOM 1462 N N . GLN A 1 181 ? -16.938 -7.977 -8.586 1 92.38 181 GLN A N 1
ATOM 1463 C CA . GLN A 1 181 ? -17.609 -6.953 -7.785 1 92.38 181 GLN A CA 1
ATOM 1464 C C . GLN A 1 181 ? -18.219 -7.555 -6.52 1 92.38 181 GLN A C 1
ATOM 1466 O O . GLN A 1 181 ? -18.109 -6.973 -5.438 1 92.38 181 GLN A O 1
ATOM 1471 N N . LYS A 1 182 ? -18.844 -8.672 -6.723 1 92.88 182 LYS A N 1
ATOM 1472 C CA . LYS A 1 182 ? -19.438 -9.367 -5.582 1 92.88 182 LYS A CA 1
ATOM 1473 C C . LYS A 1 182 ? -18.359 -9.789 -4.582 1 92.88 182 LYS A C 1
ATOM 1475 O O . LYS A 1 182 ? -18.547 -9.664 -3.369 1 92.88 182 LYS A O 1
ATOM 1480 N N . PHE A 1 183 ? -17.328 -10.258 -5.074 1 93.56 183 PHE A N 1
ATOM 1481 C CA . PHE A 1 183 ? -16.219 -10.672 -4.223 1 93.56 183 PHE A CA 1
ATOM 1482 C C . PHE A 1 183 ? -15.641 -9.477 -3.465 1 93.56 183 PHE A C 1
ATOM 1484 O O . PHE A 1 183 ? -15.398 -9.562 -2.26 1 93.56 183 PHE A O 1
ATOM 1491 N N . ASN A 1 184 ? -15.391 -8.375 -4.184 1 94.12 184 ASN A N 1
ATOM 1492 C CA . ASN A 1 184 ? -14.867 -7.168 -3.553 1 94.12 184 ASN A CA 1
ATOM 1493 C C . ASN A 1 184 ? -15.766 -6.688 -2.422 1 94.12 184 ASN A C 1
ATOM 1495 O O . ASN A 1 184 ? -15.281 -6.324 -1.347 1 94.12 184 ASN A O 1
ATOM 1499 N N . THR A 1 185 ? -17.031 -6.672 -2.691 1 95.12 185 THR A N 1
ATOM 1500 C CA . THR A 1 185 ? -18 -6.246 -1.688 1 95.12 185 THR A CA 1
ATOM 1501 C C . THR A 1 185 ? -17.984 -7.191 -0.49 1 95.12 185 THR A C 1
ATOM 1503 O O . THR A 1 185 ? -18 -6.742 0.659 1 95.12 185 THR A O 1
ATOM 1506 N N . TRP A 1 186 ? -18 -8.477 -0.796 1 95.06 186 TRP A N 1
ATOM 1507 C CA . TRP A 1 186 ? -17.938 -9.484 0.257 1 95.06 186 TRP A CA 1
ATOM 1508 C C . TRP A 1 186 ? -16.688 -9.305 1.115 1 95.06 186 TRP A C 1
ATOM 1510 O O . TRP A 1 186 ? -16.766 -9.367 2.346 1 95.06 186 TRP A O 1
ATOM 1520 N N . LEU A 1 187 ? -15.578 -9.133 0.473 1 94.94 187 LEU A N 1
ATOM 1521 C CA . LEU A 1 187 ? -14.305 -8.938 1.168 1 94.94 187 LEU A CA 1
ATOM 1522 C C . LEU A 1 187 ? -14.359 -7.691 2.051 1 94.94 187 LEU A C 1
ATOM 1524 O O . LEU A 1 187 ? -13.914 -7.723 3.201 1 94.94 187 LEU A O 1
ATOM 1528 N N . ASN A 1 188 ? -14.852 -6.621 1.507 1 95.06 188 ASN A N 1
ATOM 1529 C CA . ASN A 1 188 ? -14.969 -5.352 2.219 1 95.06 188 ASN A CA 1
ATOM 1530 C C . ASN A 1 188 ? -15.844 -5.488 3.463 1 95.06 188 ASN A C 1
ATOM 1532 O O . ASN A 1 188 ? -15.609 -4.809 4.465 1 95.06 188 ASN A O 1
ATOM 1536 N N . ASP A 1 189 ? -16.812 -6.344 3.416 1 9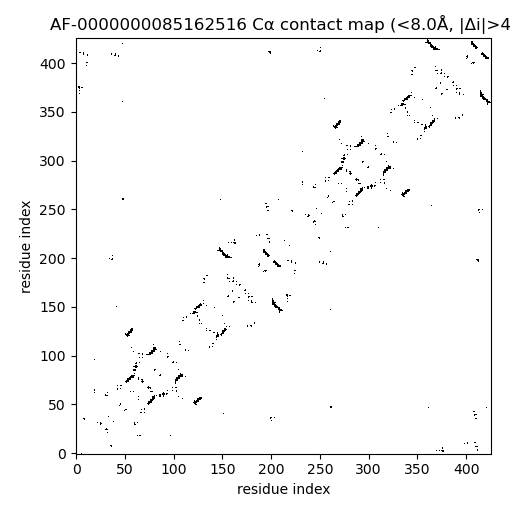5.31 189 ASP A N 1
ATOM 1537 C CA . ASP A 1 189 ? -17.797 -6.457 4.48 1 95.31 189 ASP A CA 1
ATOM 1538 C C . ASP A 1 189 ? -17.438 -7.574 5.457 1 95.31 189 ASP A C 1
ATOM 1540 O O . ASP A 1 189 ? -18.125 -7.77 6.461 1 95.31 189 ASP A O 1
ATOM 1544 N N . ASN A 1 190 ? -16.453 -8.359 5.199 1 95.69 190 ASN A N 1
ATOM 1545 C CA . ASN A 1 190 ? -16.047 -9.461 6.066 1 95.69 190 ASN A CA 1
ATOM 1546 C C . ASN A 1 190 ? -15.547 -8.961 7.418 1 95.69 190 ASN A C 1
ATOM 1548 O O . ASN A 1 190 ? -14.516 -8.297 7.496 1 95.69 190 ASN A O 1
ATOM 1552 N N . PRO A 1 191 ? -16.188 -9.219 8.516 1 94.94 191 PRO A N 1
ATOM 1553 C CA . PRO A 1 191 ? -15.828 -8.641 9.812 1 94.94 191 PRO A CA 1
ATOM 1554 C C . PRO A 1 191 ? -14.555 -9.242 10.398 1 94.94 191 PRO A C 1
ATOM 1556 O O . PRO A 1 191 ? -14.008 -8.711 11.367 1 94.94 191 PRO A O 1
ATOM 1559 N N . HIS A 1 192 ? -14.094 -10.344 9.859 1 96.88 192 HIS A N 1
ATOM 1560 C CA . HIS A 1 192 ? -12.914 -11.008 10.391 1 96.88 192 HIS A CA 1
ATOM 1561 C C . HIS A 1 192 ? -11.633 -10.438 9.781 1 96.88 192 HIS A C 1
ATOM 1563 O O . HIS A 1 192 ? -10.531 -10.797 10.195 1 96.88 192 HIS A O 1
ATOM 1569 N N . PHE A 1 193 ? -11.836 -9.555 8.805 1 97.56 193 PHE A N 1
ATOM 1570 C CA . PHE A 1 193 ? -10.688 -8.969 8.125 1 97.56 193 PHE A CA 1
ATOM 1571 C C . PHE A 1 193 ? -10.836 -7.453 8.023 1 97.56 193 PHE A C 1
ATOM 1573 O O . PHE A 1 193 ? -11.945 -6.945 7.828 1 97.56 193 PHE A O 1
ATOM 1580 N N . GLU A 1 194 ? -9.781 -6.742 8.273 1 96.88 194 GLU A N 1
ATOM 1581 C CA . GLU A 1 194 ? -9.688 -5.332 7.895 1 96.88 194 GLU A CA 1
ATOM 1582 C C . GLU A 1 194 ? -9.07 -5.172 6.508 1 96.88 194 GLU A C 1
ATOM 1584 O O . GLU A 1 194 ? -7.883 -5.434 6.32 1 96.88 194 GLU A O 1
ATOM 1589 N N . THR A 1 195 ? -9.906 -4.668 5.559 1 96.81 195 THR A N 1
ATOM 1590 C CA . THR A 1 195 ? -9.477 -4.703 4.164 1 96.81 195 THR A CA 1
ATOM 1591 C C . THR A 1 195 ? -9.375 -3.291 3.592 1 96.81 195 THR A C 1
ATOM 1593 O O . THR A 1 195 ? -10.195 -2.428 3.91 1 96.81 195 THR A O 1
ATOM 1596 N N . ASN A 1 196 ? -8.375 -3.029 2.77 1 95.62 196 ASN A N 1
ATOM 1597 C CA . ASN A 1 196 ? -8.352 -1.85 1.911 1 95.62 196 ASN A CA 1
ATOM 1598 C C . ASN A 1 196 ? -7.992 -2.209 0.472 1 95.62 196 ASN A C 1
ATOM 1600 O O . ASN A 1 196 ? -7.539 -3.322 0.201 1 95.62 196 ASN A O 1
ATOM 1604 N N . PHE A 1 197 ? -8.242 -1.316 -0.454 1 94.69 197 PHE A N 1
ATOM 1605 C CA . PHE A 1 197 ? -8.086 -1.534 -1.888 1 94.69 197 PHE A CA 1
ATOM 1606 C C . PHE A 1 197 ? -7.18 -0.469 -2.5 1 94.69 197 PHE A C 1
ATOM 1608 O O . PHE A 1 197 ? -7.277 0.709 -2.15 1 94.69 197 PHE A O 1
ATOM 1615 N N . LEU A 1 198 ? -6.332 -0.909 -3.328 1 94.31 198 LEU A N 1
ATOM 1616 C CA . LEU A 1 198 ? -5.402 -0.008 -3.998 1 94.31 198 LEU A CA 1
ATOM 1617 C C . LEU A 1 198 ? -5.656 0.016 -5.5 1 94.31 198 LEU A C 1
ATOM 1619 O O . LEU A 1 198 ? -5.836 -1.035 -6.121 1 94.31 198 LEU A O 1
ATOM 1623 N N . ASP A 1 199 ? -5.629 1.206 -5.988 1 90.81 199 ASP A N 1
ATOM 1624 C CA . ASP A 1 199 ? -5.734 1.388 -7.43 1 90.81 199 ASP A CA 1
ATOM 1625 C C . ASP A 1 199 ? -4.359 1.359 -8.094 1 90.81 199 ASP A C 1
ATOM 1627 O O . ASP A 1 199 ? -3.857 2.393 -8.539 1 90.81 199 ASP A O 1
ATOM 1631 N N . ILE A 1 200 ? -3.801 0.323 -8.094 1 87.31 200 ILE A N 1
ATOM 1632 C CA . ILE A 1 200 ? -2.535 0.078 -8.773 1 87.31 200 ILE A CA 1
ATOM 1633 C C . ILE A 1 200 ? -2.738 -0.953 -9.883 1 87.31 200 ILE A C 1
ATOM 1635 O O . ILE A 1 200 ? -3.064 -2.111 -9.609 1 87.31 200 ILE A O 1
ATOM 1639 N N . GLU A 1 201 ? -2.539 -0.528 -11.125 1 82.38 201 GLU A N 1
ATOM 1640 C CA . GLU A 1 201 ? -2.682 -1.397 -12.289 1 82.38 201 GLU A CA 1
ATOM 1641 C C . GLU A 1 201 ? -4.039 -2.096 -12.289 1 82.38 201 GLU A C 1
ATOM 1643 O O . GLU A 1 201 ? -5.078 -1.441 -12.398 1 82.38 201 GLU A O 1
ATOM 1648 N N . ASP A 1 202 ? -4.074 -3.453 -12.031 1 83.5 202 ASP A N 1
ATOM 1649 C CA . ASP A 1 202 ? -5.332 -4.195 -12.086 1 83.5 202 ASP A CA 1
ATOM 1650 C C . ASP A 1 202 ? -5.992 -4.25 -10.711 1 83.5 202 ASP A C 1
ATOM 1652 O O . ASP A 1 202 ? -7 -4.938 -10.523 1 83.5 202 ASP A O 1
ATOM 1656 N N . GLY A 1 203 ? -5.457 -3.523 -9.789 1 90.56 203 GLY A N 1
ATOM 1657 C CA . GLY A 1 203 ? -6.047 -3.416 -8.469 1 90.56 203 GLY A CA 1
ATOM 1658 C C . GLY A 1 203 ? -5.512 -4.445 -7.488 1 90.56 203 GLY A C 1
ATOM 1659 O O . GLY A 1 203 ? -5.266 -5.594 -7.859 1 90.56 203 GLY A O 1
ATOM 1660 N N . LEU A 1 204 ? -5.312 -4.035 -6.293 1 94.06 204 LEU A N 1
ATOM 1661 C CA . LEU A 1 204 ? -4.793 -4.871 -5.219 1 94.06 204 LEU A CA 1
ATOM 1662 C C . LEU A 1 204 ? -5.625 -4.707 -3.951 1 94.06 204 LEU A C 1
ATOM 1664 O O . LEU A 1 204 ? -6.004 -3.59 -3.59 1 94.06 204 LEU A O 1
ATOM 1668 N N . ALA A 1 205 ? -5.973 -5.801 -3.35 1 95.75 205 ALA A N 1
ATOM 1669 C CA . ALA A 1 205 ? -6.602 -5.754 -2.035 1 95.75 205 ALA A CA 1
ATOM 1670 C C . ALA A 1 205 ? -5.66 -6.273 -0.954 1 95.75 205 ALA A C 1
ATOM 1672 O O . ALA A 1 205 ? -4.922 -7.238 -1.175 1 95.75 205 ALA A O 1
ATOM 1673 N N . ILE A 1 206 ? -5.617 -5.621 0.153 1 98 206 ILE A N 1
ATOM 1674 C CA . ILE A 1 206 ? -4.848 -6.031 1.324 1 98 206 ILE A CA 1
ATOM 1675 C C . ILE A 1 206 ? -5.793 -6.281 2.496 1 98 206 ILE A C 1
ATOM 1677 O O . ILE A 1 206 ? -6.484 -5.367 2.955 1 98 206 ILE A O 1
ATOM 1681 N N . ALA A 1 207 ? -5.852 -7.496 2.982 1 98.06 207 ALA A N 1
ATOM 1682 C CA . ALA A 1 207 ? -6.715 -7.867 4.102 1 98.06 207 ALA A CA 1
ATOM 1683 C C . ALA A 1 207 ? -5.891 -8.352 5.293 1 98.06 207 ALA A C 1
ATOM 1685 O O . ALA A 1 207 ? -4.996 -9.188 5.137 1 98.06 207 ALA A O 1
ATOM 1686 N N . ILE A 1 208 ? -6.164 -7.809 6.457 1 98.56 208 ILE A N 1
ATOM 1687 C CA . ILE A 1 208 ? -5.523 -8.219 7.703 1 98.56 208 ILE A CA 1
ATOM 1688 C C . ILE A 1 208 ? -6.48 -9.086 8.516 1 98.56 208 ILE A C 1
ATOM 1690 O O . ILE A 1 208 ? -7.602 -8.664 8.82 1 98.56 208 ILE A O 1
ATOM 1694 N N . LYS A 1 209 ? -6.02 -10.234 8.867 1 98.31 209 LYS A N 1
ATOM 1695 C CA . LYS A 1 209 ? -6.855 -11.125 9.664 1 98.31 209 LYS A CA 1
ATOM 1696 C C . LYS A 1 209 ? -6.945 -10.648 11.109 1 98.31 209 LYS A C 1
ATOM 1698 O O . LYS A 1 209 ? -5.922 -10.422 11.766 1 98.31 209 LYS A O 1
ATOM 1703 N N . GLY A 1 210 ? -8.117 -10.484 11.57 1 94.56 210 GLY A N 1
ATOM 1704 C CA . GLY A 1 210 ? -8.352 -10.039 12.938 1 94.56 210 GLY A CA 1
ATOM 1705 C C . GLY A 1 210 ? -8.203 -11.156 13.961 1 94.56 210 GLY A C 1
ATOM 1706 O O . GLY A 1 210 ? -7.836 -12.281 13.609 1 94.56 210 GLY A O 1
ATOM 1707 N N . GLU A 1 211 ? -8.391 -10.734 15.195 1 78.69 211 GLU A N 1
ATOM 1708 C CA . GLU A 1 211 ? -8.336 -11.695 16.297 1 78.69 211 GLU A CA 1
ATOM 1709 C C . GLU A 1 211 ? -9.539 -12.633 16.266 1 78.69 211 GLU A C 1
ATOM 1711 O O . GLU A 1 211 ? -10.648 -12.219 15.914 1 78.69 211 GLU A O 1
ATOM 1716 N N . SER A 1 212 ? -9.312 -13.969 16.125 1 58.44 212 SER A N 1
ATOM 1717 C CA . SER A 1 212 ? -10.391 -14.938 16.266 1 58.44 212 SER A CA 1
ATOM 1718 C C . SER A 1 212 ? -11.133 -14.742 17.594 1 58.44 212 SER A C 1
ATOM 1720 O O . SER A 1 212 ? -10.508 -14.547 18.625 1 58.44 212 SER A O 1
ATOM 1722 N N . LYS A 1 213 ? -12.281 -14.117 17.5 1 42.78 213 LYS A N 1
ATOM 1723 C CA . LYS A 1 213 ? -13.07 -14.094 18.734 1 42.78 213 LYS A CA 1
ATOM 1724 C C . LYS A 1 213 ? -13.312 -15.508 19.25 1 42.78 213 LYS A C 1
ATOM 1726 O O . LYS A 1 213 ? -13.594 -16.422 18.484 1 42.78 213 LYS A O 1
ATOM 1731 N N . MET B 1 1 ? -13.148 12.164 -13.156 1 52.38 1 MET B N 1
ATOM 1732 C CA . MET B 1 1 ? -12.523 11.352 -12.109 1 52.38 1 MET B CA 1
ATOM 1733 C C . MET B 1 1 ? -12.312 9.922 -12.586 1 52.38 1 MET B C 1
ATOM 1735 O O . MET B 1 1 ? -13.07 9.414 -13.406 1 52.38 1 MET B O 1
ATOM 1739 N N . ASP B 1 2 ? -11.094 9.336 -12.336 1 82.06 2 ASP B N 1
ATOM 1740 C CA . ASP B 1 2 ? -10.727 7.969 -12.672 1 82.06 2 ASP B CA 1
ATOM 1741 C C . ASP B 1 2 ? -11.758 6.977 -12.148 1 82.06 2 ASP B C 1
ATOM 1743 O O . ASP B 1 2 ? -12.125 7.016 -10.969 1 82.06 2 ASP B O 1
ATOM 1747 N N . LYS B 1 3 ? -12.664 6.41 -12.977 1 87.12 3 LYS B N 1
ATOM 1748 C CA . LYS B 1 3 ? -13.742 5.477 -12.664 1 87.12 3 LYS B CA 1
ATOM 1749 C C . LYS B 1 3 ? -13.289 4.438 -11.641 1 87.12 3 LYS B C 1
ATOM 1751 O O . LYS B 1 3 ? -14.07 4.035 -10.773 1 87.12 3 LYS B O 1
ATOM 1756 N N . ASN B 1 4 ? -12.117 4.023 -11.773 1 90.44 4 ASN B N 1
ATOM 1757 C CA . ASN B 1 4 ? -11.586 3.053 -10.82 1 90.44 4 ASN B CA 1
ATOM 1758 C C . ASN B 1 4 ? -11.492 3.643 -9.422 1 90.44 4 ASN B C 1
ATOM 1760 O O . ASN B 1 4 ? -11.875 2.994 -8.445 1 90.44 4 ASN B O 1
ATOM 1764 N N . GLU B 1 5 ? -11.039 4.836 -9.352 1 89.5 5 GLU B N 1
ATOM 1765 C CA . GLU B 1 5 ? -10.914 5.52 -8.07 1 89.5 5 GLU B CA 1
ATOM 1766 C C . GLU B 1 5 ? -12.281 5.684 -7.398 1 89.5 5 GLU B C 1
ATOM 1768 O O . GLU B 1 5 ? -12.422 5.426 -6.203 1 89.5 5 GLU B O 1
ATOM 1773 N N . ASN B 1 6 ? -13.211 6.188 -8.188 1 92 6 ASN B N 1
ATOM 1774 C CA . ASN B 1 6 ? -14.555 6.375 -7.656 1 92 6 ASN B CA 1
ATOM 1775 C C . ASN B 1 6 ? -15.141 5.062 -7.137 1 92 6 ASN B C 1
ATOM 1777 O O . ASN B 1 6 ? -15.773 5.035 -6.082 1 92 6 ASN B O 1
ATOM 1781 N N . TYR B 1 7 ? -14.953 4.004 -7.902 1 93.75 7 TYR B N 1
ATOM 1782 C CA . TYR B 1 7 ? -15.438 2.688 -7.504 1 93.75 7 TYR B CA 1
ATOM 1783 C C . TYR B 1 7 ? -14.852 2.273 -6.16 1 93.75 7 TYR B C 1
ATOM 1785 O O . TYR B 1 7 ? -15.578 1.856 -5.258 1 93.75 7 TYR B O 1
ATOM 1793 N N . LEU B 1 8 ? -13.562 2.406 -6.008 1 94 8 LEU B N 1
ATOM 1794 C CA . LEU B 1 8 ? -12.875 1.969 -4.793 1 94 8 LEU B CA 1
ATOM 1795 C C . LEU B 1 8 ? -13.25 2.852 -3.609 1 94 8 LEU B C 1
ATOM 1797 O O . LEU B 1 8 ? -13.391 2.365 -2.484 1 94 8 LEU B O 1
ATOM 1801 N N . ILE B 1 9 ? -13.383 4.18 -3.879 1 92.75 9 ILE B N 1
ATOM 1802 C CA . ILE B 1 9 ? -13.805 5.094 -2.824 1 92.75 9 ILE B CA 1
ATOM 1803 C C . ILE B 1 9 ? -15.195 4.691 -2.328 1 92.75 9 ILE B C 1
ATOM 1805 O O . ILE B 1 9 ? -15.445 4.652 -1.119 1 92.75 9 ILE B O 1
ATOM 1809 N N . ASN B 1 10 ? -16.062 4.395 -3.256 1 93.06 10 ASN B N 1
ATOM 1810 C CA . ASN B 1 10 ? -17.406 3.973 -2.891 1 93.06 10 ASN B CA 1
ATOM 1811 C C . ASN B 1 10 ? -17.391 2.688 -2.068 1 93.06 10 ASN B C 1
ATOM 1813 O O . ASN B 1 10 ? -18.188 2.533 -1.134 1 93.06 10 ASN B O 1
ATOM 1817 N N . LEU B 1 11 ? -16.562 1.775 -2.445 1 92.31 11 LEU B N 1
ATOM 1818 C CA . LEU B 1 11 ? -16.406 0.539 -1.688 1 92.31 11 LEU B CA 1
ATOM 1819 C C . LEU B 1 11 ? -15.938 0.828 -0.265 1 92.31 11 LEU B C 1
ATOM 1821 O O . LEU B 1 11 ? -16.5 0.312 0.698 1 92.31 11 LEU B O 1
ATOM 1825 N N . SER B 1 12 ? -14.922 1.626 -0.162 1 88.94 12 SER B N 1
ATOM 1826 C CA . SER B 1 12 ? -14.305 1.937 1.123 1 88.94 12 SER B CA 1
ATOM 1827 C C . SER B 1 12 ? -15.242 2.756 2.004 1 88.94 12 SER B C 1
ATOM 1829 O O . SER B 1 12 ? -15.211 2.637 3.23 1 88.94 12 SER B O 1
ATOM 1831 N N . GLN B 1 13 ? -16.094 3.578 1.423 1 87.5 13 GLN B N 1
ATOM 1832 C CA . GLN B 1 13 ? -16.938 4.516 2.166 1 87.5 13 GLN B CA 1
ATOM 1833 C C . GLN B 1 13 ? -18.375 4.012 2.262 1 87.5 13 GLN B C 1
ATOM 1835 O O . GLN B 1 13 ? -19.297 4.801 2.459 1 87.5 13 GLN B O 1
ATOM 1840 N N . LYS B 1 14 ? -18.5 2.783 1.965 1 88.19 14 LYS B N 1
ATOM 1841 C CA . LYS B 1 14 ? -19.812 2.191 2.176 1 88.19 14 LYS B CA 1
ATOM 1842 C C . LYS B 1 14 ? -20.297 2.418 3.605 1 88.19 14 LYS B C 1
ATOM 1844 O O . LYS B 1 14 ? -21.484 2.641 3.838 1 88.19 14 LYS B O 1
ATOM 1849 N N . HIS B 1 15 ? -19.375 2.373 4.574 1 87.44 15 HIS B N 1
ATOM 1850 C CA . HIS B 1 15 ? -19.562 2.725 5.977 1 87.44 15 HIS B CA 1
ATOM 1851 C C . HIS B 1 15 ? -18.531 3.758 6.426 1 87.44 15 HIS B C 1
ATOM 1853 O O . HIS B 1 15 ? -17.562 3.418 7.105 1 87.44 15 HIS B O 1
ATOM 1859 N N . PRO B 1 16 ? -18.844 4.934 6.176 1 90.38 16 PRO B N 1
ATOM 1860 C CA . PRO B 1 16 ? -17.812 5.961 6.391 1 90.38 16 PRO B CA 1
ATOM 1861 C C . PRO B 1 16 ? -17.531 6.207 7.871 1 90.38 16 PRO B C 1
ATOM 1863 O O . PRO B 1 16 ? -18.438 6.141 8.695 1 90.38 16 PRO B O 1
ATOM 1866 N N . HIS B 1 17 ? -16.328 6.43 8.211 1 93.75 17 HIS B N 1
ATOM 1867 C CA . HIS B 1 17 ? -15.93 6.859 9.539 1 93.75 17 HIS B CA 1
ATOM 1868 C C . HIS B 1 17 ? -16.547 8.211 9.898 1 93.75 17 HIS B C 1
ATOM 1870 O O . HIS B 1 17 ? -16.766 9.047 9.016 1 93.75 17 HIS B O 1
ATOM 1876 N N . GLU B 1 18 ? -16.781 8.484 11.148 1 96.44 18 GLU B N 1
ATOM 1877 C CA . GLU B 1 18 ? -17.406 9.727 11.602 1 96.44 18 GLU B CA 1
ATOM 1878 C C . GLU B 1 18 ? -16.594 10.938 11.18 1 96.44 18 GLU B C 1
ATOM 1880 O O . GLU B 1 18 ? -17.141 12 10.891 1 96.44 18 GLU B O 1
ATOM 1885 N N . LEU B 1 19 ? -15.32 10.812 11.094 1 97.88 19 LEU B N 1
ATOM 1886 C CA . LEU B 1 19 ? -14.406 11.906 10.781 1 97.88 19 LEU B CA 1
ATOM 1887 C C . LEU B 1 19 ? -14.602 12.391 9.344 1 97.88 19 LEU B C 1
ATOM 1889 O O . LEU B 1 19 ? -14.133 13.469 8.977 1 97.88 19 LEU B O 1
ATOM 1893 N N . GLU B 1 20 ? -15.281 11.586 8.516 1 96.56 20 GLU B N 1
ATOM 1894 C CA . GLU B 1 20 ? -15.57 11.984 7.141 1 96.56 20 GLU B CA 1
ATOM 1895 C C . GLU B 1 20 ? -16.516 13.188 7.102 1 96.56 20 GLU B C 1
ATOM 1897 O O . GLU B 1 20 ? -16.625 13.852 6.07 1 96.56 20 GLU B O 1
ATOM 1902 N N . ALA B 1 21 ? -17.125 13.508 8.195 1 96.25 21 ALA B N 1
ATOM 1903 C CA . ALA B 1 21 ? -17.984 14.688 8.32 1 96.25 21 ALA B CA 1
ATOM 1904 C C . ALA B 1 21 ? -17.188 15.969 8.117 1 96.25 21 ALA B C 1
ATOM 1906 O O . ALA B 1 21 ? -17.75 17.031 7.844 1 96.25 21 ALA B O 1
ATOM 1907 N N . LEU B 1 22 ? -15.859 15.906 8.234 1 97.62 22 LEU B N 1
ATOM 1908 C CA . LEU B 1 22 ? -15 17.078 8.117 1 97.62 22 LEU B CA 1
ATOM 1909 C C . LEU B 1 22 ? -14.695 17.391 6.656 1 97.62 22 LEU B C 1
ATOM 1911 O O . LEU B 1 22 ? -14.227 18.484 6.336 1 97.62 22 LEU B O 1
ATOM 1915 N N . ARG B 1 23 ? -14.914 16.453 5.773 1 95.62 23 ARG B N 1
ATOM 1916 C CA . ARG B 1 23 ? -14.508 16.594 4.379 1 95.62 23 ARG B CA 1
ATOM 1917 C C . ARG B 1 23 ? -15.266 17.734 3.695 1 95.62 23 ARG B C 1
ATOM 1919 O O . ARG B 1 23 ? -14.664 18.547 2.988 1 95.62 23 ARG B O 1
ATOM 1926 N N . PRO B 1 24 ? -16.625 17.906 3.822 1 95.88 24 PRO B N 1
ATOM 1927 C CA . PRO B 1 24 ? -17.312 19.031 3.203 1 95.88 24 PRO B CA 1
ATOM 1928 C C . PRO B 1 24 ? -16.766 20.391 3.643 1 95.88 24 PRO B C 1
ATOM 1930 O O . PRO B 1 24 ? -16.594 21.281 2.816 1 95.88 24 PRO B O 1
ATOM 1933 N N . TYR B 1 25 ? -16.5 20.5 4.941 1 96.31 25 TYR B N 1
ATOM 1934 C CA . TYR B 1 25 ? -15.906 21.719 5.445 1 96.31 25 TYR B CA 1
ATOM 1935 C C . TYR B 1 25 ? -14.578 22 4.754 1 96.31 25 TYR B C 1
ATOM 1937 O O . TYR B 1 25 ? -14.312 23.141 4.355 1 96.31 25 TYR B O 1
ATOM 1945 N N . ALA B 1 26 ? -13.719 20.938 4.711 1 96.12 26 ALA B N 1
ATOM 1946 C CA . ALA B 1 26 ? -12.406 21.094 4.094 1 96.12 26 ALA B CA 1
ATOM 1947 C C . ALA B 1 26 ? -12.531 21.562 2.645 1 96.12 26 ALA B C 1
ATOM 1949 O O . ALA B 1 26 ? -11.805 22.453 2.209 1 96.12 26 ALA B O 1
ATOM 1950 N N . GLU B 1 27 ? -13.469 21 1.926 1 94.25 27 GLU B N 1
ATOM 1951 C CA . GLU B 1 27 ? -13.711 21.359 0.533 1 94.25 27 GLU B CA 1
ATOM 1952 C C . GLU B 1 27 ? -14.211 22.797 0.418 1 94.25 27 GLU B C 1
ATOM 1954 O O . GLU B 1 27 ? -13.703 23.578 -0.396 1 94.25 27 GLU B O 1
ATOM 1959 N N . GLU B 1 28 ? -15.133 23.156 1.203 1 96.38 28 GLU B N 1
ATOM 1960 C CA . GLU B 1 28 ? -15.75 24.484 1.171 1 96.38 28 GLU B CA 1
ATOM 1961 C C . GLU B 1 28 ? -14.75 25.578 1.534 1 96.38 28 GLU B C 1
ATOM 1963 O O . GLU B 1 28 ? -14.812 26.688 1.001 1 96.38 28 GLU B O 1
ATOM 1968 N N . ASN B 1 29 ? -13.828 25.25 2.4 1 95.88 29 ASN B N 1
ATOM 1969 C CA . ASN B 1 29 ? -12.898 26.25 2.904 1 95.88 29 ASN B CA 1
ATOM 1970 C C . ASN B 1 29 ? -11.516 26.094 2.283 1 95.88 29 ASN B C 1
ATOM 1972 O O . ASN B 1 29 ? -10.539 26.688 2.76 1 95.88 29 ASN B O 1
ATOM 1976 N N . ASN B 1 30 ? -11.383 25.188 1.295 1 94 30 ASN B N 1
ATOM 1977 C CA . ASN B 1 30 ? -10.156 24.969 0.538 1 94 30 ASN B CA 1
ATOM 1978 C C . ASN B 1 30 ? -9.016 24.5 1.442 1 94 30 ASN B C 1
ATOM 1980 O O . ASN B 1 30 ? -7.898 25.016 1.348 1 94 30 ASN B O 1
ATOM 1984 N N . VAL B 1 31 ? -9.312 23.766 2.457 1 93.25 31 VAL B N 1
ATOM 1985 C CA . VAL B 1 31 ? -8.328 23.109 3.307 1 93.25 31 VAL B CA 1
ATOM 1986 C C . VAL B 1 31 ? -7.859 21.812 2.648 1 93.25 31 VAL B C 1
ATOM 1988 O O . VAL B 1 31 ? -8.672 20.922 2.357 1 93.25 31 VAL B O 1
ATOM 1991 N N . PRO B 1 32 ? -6.652 21.703 2.336 1 88.5 32 PRO B N 1
ATOM 1992 C CA . PRO B 1 32 ? -6.176 20.438 1.77 1 88.5 32 PRO B CA 1
ATOM 1993 C C . PRO B 1 32 ? -6.195 19.297 2.781 1 88.5 32 PRO B C 1
ATOM 1995 O O . PRO B 1 32 ? -5.645 19.422 3.877 1 88.5 32 PRO B O 1
ATOM 1998 N N . ILE B 1 33 ? -6.914 18.266 2.439 1 91.62 33 ILE B N 1
ATOM 1999 C CA . ILE B 1 33 ? -6.879 17.062 3.26 1 91.62 33 ILE B CA 1
ATOM 2000 C C . ILE B 1 33 ? -6.484 15.859 2.398 1 91.62 33 ILE B C 1
ATOM 2002 O O . ILE B 1 33 ? -6.617 15.898 1.174 1 91.62 33 ILE B O 1
ATOM 2006 N N . ILE B 1 34 ? -5.984 14.891 3.002 1 92.19 34 ILE B N 1
ATOM 2007 C CA . ILE B 1 34 ? -5.484 13.695 2.324 1 92.19 34 ILE B CA 1
ATOM 2008 C C . ILE B 1 34 ? -6.629 13 1.592 1 92.19 34 ILE B C 1
ATOM 2010 O O . ILE B 1 34 ? -7.758 12.977 2.08 1 92.19 34 ILE B O 1
ATOM 2014 N N . HIS B 1 35 ? -6.32 12.492 0.48 1 91.38 35 HIS B N 1
ATOM 2015 C CA . HIS B 1 35 ? -7.293 11.75 -0.313 1 91.38 35 HIS B CA 1
ATOM 2016 C C . HIS B 1 35 ? -7.727 10.477 0.405 1 91.38 35 HIS B C 1
ATOM 2018 O O . HIS B 1 35 ? -6.91 9.797 1.028 1 91.38 35 HIS B O 1
ATOM 2024 N N . PRO B 1 36 ? -8.961 10.086 0.274 1 92.75 36 PRO B N 1
ATOM 2025 C CA . PRO B 1 36 ? -9.492 8.945 1.023 1 92.75 36 PRO B CA 1
ATOM 2026 C C . PRO B 1 36 ? -8.719 7.652 0.764 1 92.75 36 PRO B C 1
ATOM 2028 O O . PRO B 1 36 ? -8.469 6.883 1.692 1 92.75 36 PRO B O 1
ATOM 2031 N N . LEU B 1 37 ? -8.359 7.379 -0.45 1 92.56 37 LEU B N 1
ATOM 2032 C CA . LEU B 1 37 ? -7.656 6.141 -0.778 1 92.56 37 LEU B CA 1
ATOM 2033 C C . LEU B 1 37 ? -6.266 6.125 -0.155 1 92.56 37 LEU B C 1
ATOM 2035 O O . LEU B 1 37 ? -5.809 5.086 0.325 1 92.56 37 LEU B O 1
ATOM 2039 N N . SER B 1 38 ? -5.582 7.254 -0.234 1 94 38 SER B N 1
ATOM 2040 C CA . SER B 1 38 ? -4.285 7.355 0.431 1 94 38 SER B CA 1
ATOM 2041 C C . SER B 1 38 ? -4.422 7.152 1.938 1 94 38 SER B C 1
ATOM 2043 O O . SER B 1 38 ? -3.602 6.469 2.553 1 94 38 SER B O 1
ATOM 2045 N N . LEU B 1 39 ? -5.438 7.789 2.479 1 95.62 39 LEU B N 1
ATOM 2046 C CA . LEU B 1 39 ? -5.684 7.66 3.91 1 95.62 39 LEU B CA 1
ATOM 2047 C C . LEU B 1 39 ? -5.902 6.199 4.297 1 95.62 39 LEU B C 1
ATOM 2049 O O . LEU B 1 39 ? -5.344 5.727 5.289 1 95.62 39 LEU B O 1
ATOM 2053 N N . ASP B 1 40 ? -6.684 5.512 3.531 1 95.75 40 ASP B N 1
ATOM 2054 C CA . ASP B 1 40 ? -6.961 4.105 3.811 1 95.75 40 ASP B CA 1
ATOM 2055 C C . ASP B 1 40 ? -5.68 3.277 3.777 1 95.75 40 ASP B C 1
ATOM 2057 O O . ASP B 1 40 ? -5.492 2.383 4.605 1 95.75 40 ASP B O 1
ATOM 2061 N N . MET B 1 41 ? -4.879 3.529 2.811 1 96.94 41 MET B N 1
ATOM 2062 C CA . MET B 1 41 ? -3.605 2.822 2.721 1 96.94 41 MET B CA 1
ATOM 2063 C C . MET B 1 41 ? -2.736 3.107 3.941 1 96.94 41 MET B C 1
ATOM 2065 O O . MET B 1 41 ? -2.139 2.191 4.512 1 96.94 41 MET B O 1
ATOM 2069 N N . ILE B 1 42 ? -2.662 4.352 4.336 1 97.81 42 ILE B N 1
ATOM 2070 C CA . ILE B 1 42 ? -1.825 4.738 5.465 1 97.81 42 ILE B CA 1
ATOM 2071 C C . ILE B 1 42 ? -2.344 4.074 6.742 1 97.81 42 ILE B C 1
ATOM 2073 O O . ILE B 1 42 ? -1.563 3.545 7.535 1 97.81 42 ILE B O 1
ATOM 2077 N N . LYS B 1 43 ? -3.645 4.094 6.945 1 98.12 43 LYS B N 1
ATOM 2078 C CA . LYS B 1 43 ? -4.219 3.424 8.109 1 98.12 43 LYS B CA 1
ATOM 2079 C C . LYS B 1 43 ? -3.889 1.934 8.102 1 98.12 43 LYS B C 1
ATOM 2081 O O . LYS B 1 43 ? -3.623 1.346 9.148 1 98.12 43 LYS B O 1
ATOM 2086 N N . GLN B 1 44 ? -4 1.35 6.926 1 98.19 44 GLN B N 1
ATOM 2087 C CA . GLN B 1 44 ? -3.66 -0.064 6.801 1 98.19 44 GLN B CA 1
ATOM 2088 C C . GLN B 1 44 ? -2.201 -0.314 7.172 1 98.19 44 GLN B C 1
ATOM 2090 O O . GLN B 1 44 ? -1.886 -1.294 7.848 1 98.19 44 GLN B O 1
ATOM 2095 N N . LEU B 1 45 ? -1.285 0.558 6.73 1 98.69 45 LEU B N 1
ATOM 2096 C CA . LEU B 1 45 ? 0.127 0.449 7.078 1 98.69 45 LEU B CA 1
ATOM 2097 C C . LEU B 1 45 ? 0.327 0.557 8.586 1 98.69 45 LEU B C 1
ATOM 2099 O O . LEU B 1 45 ? 1.155 -0.155 9.156 1 98.69 45 LEU B O 1
ATOM 2103 N N . ILE B 1 46 ? -0.404 1.461 9.211 1 98.75 46 ILE B N 1
ATOM 2104 C CA . ILE B 1 46 ? -0.334 1.613 10.664 1 98.75 46 ILE B CA 1
ATOM 2105 C C . ILE B 1 46 ? -0.701 0.294 11.336 1 98.75 46 ILE B C 1
ATOM 2107 O O . ILE B 1 46 ? -0.026 -0.14 12.273 1 98.75 46 ILE B O 1
ATOM 2111 N N . ARG B 1 47 ? -1.744 -0.382 10.875 1 98.31 47 ARG B N 1
ATOM 2112 C CA . ARG B 1 47 ? -2.184 -1.656 11.43 1 98.31 47 ARG B CA 1
ATOM 2113 C C . ARG B 1 47 ? -1.121 -2.732 11.242 1 98.31 47 ARG B C 1
ATOM 2115 O O . ARG B 1 47 ? -0.791 -3.461 12.18 1 98.31 47 ARG B O 1
ATOM 2122 N N . ILE B 1 48 ? -0.637 -2.807 10.008 1 98.44 48 ILE B N 1
ATOM 2123 C CA . ILE B 1 48 ? 0.324 -3.848 9.656 1 98.44 48 ILE B CA 1
ATOM 2124 C C . ILE B 1 48 ? 1.61 -3.65 10.461 1 98.44 48 ILE B C 1
ATOM 2126 O O . ILE B 1 48 ? 2.188 -4.617 10.961 1 98.44 48 ILE B O 1
ATOM 2130 N N . HIS B 1 49 ? 2.066 -2.408 10.609 1 98.38 49 HIS B N 1
ATOM 2131 C CA . HIS B 1 49 ? 3.328 -2.045 11.242 1 98.38 49 HIS B CA 1
ATOM 2132 C C . HIS B 1 49 ? 3.188 -1.995 12.758 1 98.38 49 HIS B C 1
ATOM 2134 O O . HIS B 1 49 ? 4.188 -2.006 13.477 1 98.38 49 HIS B O 1
ATOM 2140 N N . HIS B 1 50 ? 1.954 -1.894 13.211 1 98.12 50 HIS B N 1
ATOM 2141 C CA . HIS B 1 50 ? 1.652 -1.701 14.625 1 98.12 50 HIS B CA 1
ATOM 2142 C C . HIS B 1 50 ? 2.271 -0.41 15.148 1 98.12 50 HIS B C 1
ATOM 2144 O O . HIS B 1 50 ? 2.883 -0.399 16.219 1 98.12 50 HIS B O 1
ATOM 2150 N N . SER B 1 51 ? 2.166 0.637 14.367 1 98.56 51 SER B N 1
ATOM 2151 C CA . SER B 1 51 ? 2.691 1.94 14.758 1 98.56 51 SER B CA 1
ATOM 2152 C C . SER B 1 51 ? 1.895 2.535 15.914 1 98.56 51 SER B C 1
ATOM 2154 O O . SER B 1 51 ? 0.662 2.564 15.867 1 98.56 51 SER B O 1
ATOM 2156 N N . LYS B 1 52 ? 2.58 3.041 16.891 1 98.62 52 LYS B N 1
ATOM 2157 C CA . LYS B 1 52 ? 1.909 3.609 18.062 1 98.62 52 LYS B CA 1
ATOM 2158 C C . LYS B 1 52 ? 2.299 5.07 18.266 1 98.62 52 LYS B C 1
ATOM 2160 O O . LYS B 1 52 ? 1.486 5.879 18.719 1 98.62 52 LYS B O 1
ATOM 2165 N N . GLN B 1 53 ? 3.523 5.395 18.047 1 98.81 53 GLN B N 1
ATOM 2166 C CA . GLN B 1 53 ? 4.031 6.762 18.125 1 98.81 53 GLN B CA 1
ATOM 2167 C C . GLN B 1 53 ? 4.23 7.352 16.719 1 98.81 53 GLN B C 1
ATOM 2169 O O . GLN B 1 53 ? 5.145 6.949 16 1 98.81 53 GLN B O 1
ATOM 2174 N N . ILE B 1 54 ? 3.404 8.344 16.375 1 98.88 54 ILE B N 1
ATOM 2175 C CA . ILE B 1 54 ? 3.398 8.859 15.008 1 98.88 54 ILE B CA 1
ATOM 2176 C C . ILE B 1 54 ? 3.658 10.367 15.023 1 98.88 54 ILE B C 1
ATOM 2178 O O . ILE B 1 54 ? 3.096 11.086 15.852 1 98.88 54 ILE B O 1
ATOM 2182 N N . LEU B 1 55 ? 4.551 10.844 14.188 1 98.5 55 LEU B N 1
ATOM 2183 C CA . LEU B 1 55 ? 4.777 12.266 13.953 1 98.5 55 LEU B CA 1
ATOM 2184 C C . LEU B 1 55 ? 4.215 12.695 12.602 1 98.5 55 LEU B C 1
ATOM 2186 O O . LEU B 1 55 ? 4.473 12.047 11.586 1 98.5 55 LEU B O 1
ATOM 2190 N N . GLU B 1 56 ? 3.441 13.703 12.594 1 97.12 56 GLU B N 1
ATOM 2191 C CA . GLU B 1 56 ? 2.887 14.281 11.375 1 97.12 56 GLU B CA 1
ATOM 2192 C C . GLU B 1 56 ? 3.375 15.719 11.172 1 97.12 56 GLU B C 1
ATOM 2194 O O . GLU B 1 56 ? 3.234 16.562 12.07 1 97.12 56 GLU B O 1
ATOM 2199 N N . ILE B 1 57 ? 3.965 15.945 10.016 1 95.5 57 ILE B N 1
ATOM 2200 C CA . ILE B 1 57 ? 4.336 17.297 9.625 1 95.5 57 ILE B CA 1
ATOM 2201 C C . ILE B 1 57 ? 3.24 17.906 8.75 1 95.5 57 ILE B C 1
ATOM 2203 O O . ILE B 1 57 ? 3.156 17.594 7.559 1 95.5 57 ILE B O 1
ATOM 2207 N N . GLY B 1 58 ? 2.436 18.828 9.258 1 93.81 58 GLY B N 1
ATOM 2208 C CA . GLY B 1 58 ? 1.271 19.406 8.609 1 93.81 58 GLY B CA 1
ATOM 2209 C C . GLY B 1 58 ? -0.041 18.906 9.172 1 93.81 58 GLY B C 1
ATOM 2210 O O . GLY B 1 58 ? -0.562 17.875 8.734 1 93.81 58 GLY B O 1
ATOM 2211 N N . THR B 1 59 ? -0.617 19.719 10.047 1 94.69 59 THR B N 1
ATOM 2212 C CA . THR B 1 59 ? -1.833 19.328 10.758 1 94.69 59 THR B CA 1
ATOM 2213 C C . THR B 1 59 ? -3.07 19.719 9.945 1 94.69 59 THR B C 1
ATOM 2215 O O . THR B 1 59 ? -4.051 18.969 9.914 1 94.69 59 THR B O 1
ATOM 2218 N N . ALA B 1 60 ? -2.998 20.875 9.297 1 94.81 60 ALA B N 1
ATOM 2219 C CA . ALA B 1 60 ? -4.191 21.516 8.742 1 94.81 60 ALA B CA 1
ATOM 2220 C C . ALA B 1 60 ? -5.312 21.578 9.773 1 94.81 60 ALA B C 1
ATOM 2222 O O . ALA B 1 60 ? -5.156 22.172 10.836 1 94.81 60 ALA B O 1
ATOM 2223 N N . ILE B 1 61 ? -6.387 20.828 9.586 1 97.12 61 ILE B N 1
ATOM 2224 C CA . ILE B 1 61 ? -7.508 20.938 10.508 1 97.12 61 ILE B CA 1
ATOM 2225 C C . ILE B 1 61 ? -7.594 19.672 11.367 1 97.12 61 ILE B C 1
ATOM 2227 O O . ILE B 1 61 ? -8.641 19.391 11.953 1 97.12 61 ILE B O 1
ATOM 2231 N N . GLY B 1 62 ? -6.594 18.859 11.359 1 97.31 62 GLY B N 1
ATOM 2232 C CA . GLY B 1 62 ? -6.477 17.703 12.242 1 97.31 62 GLY B CA 1
ATOM 2233 C C . GLY B 1 62 ? -7.098 16.453 11.672 1 97.31 62 GLY B C 1
ATOM 2234 O O . GLY B 1 62 ? -7.207 15.43 12.359 1 97.31 62 GLY B O 1
ATOM 2235 N N . TYR B 1 63 ? -7.477 16.469 10.406 1 97.62 63 TYR B N 1
ATOM 2236 C CA . TYR B 1 63 ? -8.219 15.398 9.758 1 97.62 63 TYR B CA 1
ATOM 2237 C C . TYR B 1 63 ? -7.41 14.102 9.75 1 97.62 63 TYR B C 1
ATOM 2239 O O . TYR B 1 63 ? -7.844 13.086 10.289 1 97.62 63 TYR B O 1
ATOM 2247 N N . SER B 1 64 ? -6.219 14.086 9.203 1 97.12 64 SER B N 1
ATOM 2248 C CA . SER B 1 64 ? -5.414 12.867 9.086 1 97.12 64 SER B CA 1
ATOM 2249 C C . SER B 1 64 ? -4.91 12.406 10.453 1 97.12 64 SER B C 1
ATOM 2251 O O . SER B 1 64 ? -4.922 11.211 10.75 1 97.12 64 SER B O 1
ATOM 2253 N N . ALA B 1 65 ? -4.48 13.344 11.297 1 98 65 ALA B N 1
ATOM 2254 C CA . ALA B 1 65 ? -3.992 13 12.625 1 98 65 ALA B CA 1
ATOM 2255 C C . ALA B 1 65 ? -5.035 12.203 13.406 1 98 65 ALA B C 1
ATOM 2257 O O . ALA B 1 65 ? -4.715 11.188 14.031 1 98 65 ALA B O 1
ATOM 2258 N N . MET B 1 66 ? -6.281 12.672 13.359 1 98.75 66 MET B N 1
ATOM 2259 C CA . MET B 1 66 ? -7.348 11.984 14.078 1 98.75 66 MET B CA 1
ATOM 2260 C C . MET B 1 66 ? -7.625 10.617 13.469 1 98.75 66 MET B C 1
ATOM 2262 O O . MET B 1 66 ? -7.871 9.648 14.195 1 98.75 66 MET B O 1
ATOM 2266 N N . HIS B 1 67 ? -7.578 10.516 12.164 1 98.44 67 HIS B N 1
ATOM 2267 C CA . HIS B 1 67 ? -7.746 9.219 11.516 1 98.44 67 HIS B CA 1
ATOM 2268 C C . HIS B 1 67 ? -6.652 8.242 11.938 1 98.44 67 HIS B C 1
ATOM 2270 O O . HIS B 1 67 ? -6.926 7.07 12.203 1 98.44 67 HIS B O 1
ATOM 2276 N N . PHE B 1 68 ? -5.375 8.734 11.984 1 98.69 68 PHE B N 1
ATOM 2277 C CA . PHE B 1 68 ? -4.285 7.879 12.438 1 98.69 68 PHE B CA 1
ATOM 2278 C C . PHE B 1 68 ? -4.547 7.375 13.852 1 98.69 68 PHE B C 1
ATOM 2280 O O . PHE B 1 68 ? -4.457 6.176 14.117 1 98.69 68 PHE B O 1
ATOM 2287 N N . ALA B 1 69 ? -4.945 8.281 14.703 1 98.81 69 ALA B N 1
ATOM 2288 C CA . ALA B 1 69 ? -5.219 7.945 16.094 1 98.81 69 ALA B CA 1
ATOM 2289 C C . ALA B 1 69 ? -6.371 6.949 16.203 1 98.81 69 ALA B C 1
ATOM 2291 O O . ALA B 1 69 ? -6.371 6.086 17.078 1 98.81 69 ALA B O 1
ATOM 2292 N N . SER B 1 70 ? -7.316 7.023 15.352 1 98.5 70 SER B N 1
ATOM 2293 C CA . SER B 1 70 ? -8.539 6.23 15.414 1 98.5 70 SER B CA 1
ATOM 2294 C C . SER B 1 70 ? -8.258 4.758 15.148 1 98.5 70 SER B C 1
ATOM 2296 O O . SER B 1 70 ? -9.102 3.9 15.414 1 98.5 70 SER B O 1
ATOM 2298 N N . VAL B 1 71 ? -7.113 4.43 14.594 1 98.06 71 VAL B N 1
ATOM 2299 C CA . VAL B 1 71 ? -6.777 3.051 14.25 1 98.06 71 VAL B CA 1
ATOM 2300 C C . VAL B 1 71 ? -6.73 2.199 15.516 1 98.06 71 VAL B C 1
ATOM 2302 O O . VAL B 1 71 ? -7.125 1.029 15.5 1 98.06 71 VAL B O 1
ATOM 2305 N N . ASN B 1 72 ? -6.25 2.771 16.547 1 97.75 72 ASN B N 1
ATOM 2306 C CA . ASN B 1 72 ? -6.137 2.113 17.844 1 97.75 72 ASN B CA 1
ATOM 2307 C C . ASN B 1 72 ? -6.062 3.129 18.969 1 97.75 72 ASN B C 1
ATOM 2309 O O . ASN B 1 72 ? -5.398 4.16 18.844 1 97.75 72 ASN B O 1
ATOM 2313 N N . GLN B 1 73 ? -6.523 2.814 20.141 1 97.56 73 GLN B N 1
ATOM 2314 C CA . GLN B 1 73 ? -6.617 3.742 21.266 1 97.56 73 GLN B CA 1
ATOM 2315 C C . GLN B 1 73 ? -5.238 4.023 21.859 1 97.56 73 GLN B C 1
ATOM 2317 O O . GLN B 1 73 ? -5.043 5.039 22.531 1 97.56 73 GLN B O 1
ATOM 2322 N N . ASP B 1 74 ? -4.332 3.152 21.578 1 98.25 74 ASP B N 1
ATOM 2323 C CA . ASP B 1 74 ? -3.004 3.293 22.172 1 98.25 74 ASP B CA 1
ATOM 2324 C C . ASP B 1 74 ? -2.119 4.207 21.328 1 98.25 74 ASP B C 1
ATOM 2326 O O . ASP B 1 74 ? -1.012 4.559 21.734 1 98.25 74 ASP B O 1
ATOM 2330 N N . ILE B 1 75 ? -2.588 4.605 20.203 1 98.81 75 ILE B N 1
ATOM 2331 C CA . ILE B 1 75 ? -1.776 5.391 19.281 1 98.81 75 ILE B CA 1
ATOM 2332 C C . ILE B 1 75 ? -1.706 6.84 19.75 1 98.81 75 ILE B C 1
ATOM 2334 O O . ILE B 1 75 ? -2.713 7.406 20.188 1 98.81 75 ILE B O 1
ATOM 2338 N N . GLN B 1 76 ? -0.528 7.414 19.734 1 98.88 76 GLN B N 1
ATOM 2339 C CA . GLN B 1 76 ? -0.269 8.828 19.984 1 98.88 76 GLN B CA 1
ATOM 2340 C C . GLN B 1 76 ? 0.268 9.523 18.734 1 98.88 76 GLN B C 1
ATOM 2342 O O . GLN B 1 76 ? 1.192 9.023 18.094 1 98.88 76 GLN B O 1
ATOM 2347 N N . VAL B 1 77 ? -0.308 10.656 18.438 1 98.81 77 VAL B N 1
ATOM 2348 C CA . VAL B 1 77 ? 0.08 11.391 17.25 1 98.81 77 VA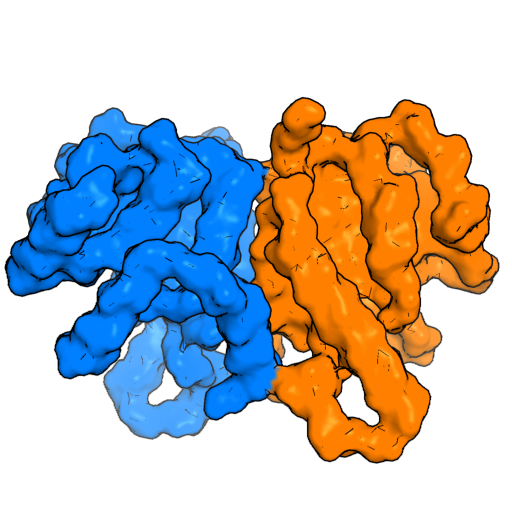L B CA 1
ATOM 2349 C C . VAL B 1 77 ? 0.527 12.805 17.625 1 98.81 77 VAL B C 1
ATOM 2351 O O . VAL B 1 77 ? -0.225 13.547 18.266 1 98.81 77 VAL B O 1
ATOM 2354 N N . TRP B 1 78 ? 1.742 13.148 17.328 1 98.69 78 TRP B N 1
ATOM 2355 C CA . TRP B 1 78 ? 2.217 14.523 17.375 1 98.69 78 TRP B CA 1
ATOM 2356 C C . TRP B 1 78 ? 2.135 15.172 15.992 1 98.69 78 TRP B C 1
ATOM 2358 O O . TRP B 1 78 ? 2.629 14.617 15.008 1 98.69 78 TRP B O 1
ATOM 2368 N N . THR B 1 79 ? 1.53 16.344 15.914 1 97.44 79 THR B N 1
ATOM 2369 C CA . THR B 1 79 ? 1.33 16.969 14.617 1 97.44 79 THR B CA 1
ATOM 2370 C C . THR B 1 79 ? 1.73 18.438 14.664 1 97.44 79 THR B C 1
ATOM 2372 O O . THR B 1 79 ? 1.413 19.141 15.625 1 97.44 79 THR B O 1
ATOM 2375 N N . ILE B 1 80 ? 2.416 18.906 13.625 1 96.19 80 ILE B N 1
ATOM 2376 C CA . ILE B 1 80 ? 3.008 20.234 13.609 1 96.19 80 ILE B CA 1
ATOM 2377 C C . ILE B 1 80 ? 2.285 21.125 12.586 1 96.19 80 ILE B C 1
ATOM 2379 O O . ILE B 1 80 ? 2.086 20.719 11.445 1 96.19 80 ILE B O 1
ATOM 2383 N N . GLU B 1 81 ? 1.919 22.266 12.945 1 94.62 81 GLU B N 1
ATOM 2384 C CA . GLU B 1 81 ? 1.231 23.234 12.094 1 94.62 81 GLU B CA 1
ATOM 2385 C C . GLU B 1 81 ? 1.617 24.656 12.461 1 94.62 81 GLU B C 1
ATOM 2387 O O . GLU B 1 81 ? 1.672 25.016 13.641 1 94.62 81 GLU B O 1
ATOM 2392 N N . ARG B 1 82 ? 1.89 25.453 11.445 1 93.94 82 ARG B N 1
ATOM 2393 C CA . ARG B 1 82 ? 2.338 26.812 11.711 1 93.94 82 ARG B CA 1
ATOM 2394 C C . ARG B 1 82 ? 1.185 27.797 11.57 1 93.94 82 ARG B C 1
ATOM 2396 O O . ARG B 1 82 ? 1.201 28.875 12.188 1 93.94 82 ARG B O 1
ATOM 2403 N N . ASP B 1 83 ? 0.181 27.531 10.758 1 94.69 83 ASP B N 1
ATOM 2404 C CA . ASP B 1 83 ? -0.924 28.453 10.508 1 94.69 83 ASP B CA 1
ATOM 2405 C C . ASP B 1 83 ? -1.871 28.516 11.703 1 94.69 83 ASP B C 1
ATOM 2407 O O . ASP B 1 83 ? -2.469 27.5 12.078 1 94.69 83 ASP B O 1
ATOM 2411 N N . GLU B 1 84 ? -2.072 29.656 12.219 1 95.69 84 GLU B N 1
ATOM 2412 C CA . GLU B 1 84 ? -2.842 29.844 13.445 1 95.69 84 GLU B CA 1
ATOM 2413 C C . GLU B 1 84 ? -4.312 29.516 13.227 1 95.69 84 GLU B C 1
ATOM 2415 O O . GLU B 1 84 ? -4.973 28.969 14.125 1 95.69 84 GLU B O 1
ATOM 2420 N N . THR B 1 85 ? -4.797 29.906 12.125 1 96.12 85 THR B N 1
ATOM 2421 C CA . THR B 1 85 ? -6.195 29.625 11.82 1 96.12 85 THR B CA 1
ATOM 2422 C C . THR B 1 85 ? -6.438 28.125 11.75 1 96.12 85 THR B C 1
ATOM 2424 O O . THR B 1 85 ? -7.418 27.625 12.305 1 96.12 85 THR B O 1
ATOM 2427 N N . MET B 1 86 ? -5.527 27.391 11.086 1 95.56 86 MET B N 1
ATOM 2428 C CA . MET B 1 86 ? -5.621 25.938 11 1 95.56 86 MET B CA 1
ATOM 2429 C C . MET B 1 86 ? -5.504 25.297 12.375 1 95.56 86 MET B C 1
ATOM 2431 O O . MET B 1 86 ? -6.246 24.375 12.695 1 95.56 86 MET B O 1
ATOM 2435 N N . GLN B 1 87 ? -4.637 25.812 13.164 1 95.94 87 GLN B N 1
ATOM 2436 C CA . GLN B 1 87 ? -4.445 25.297 14.516 1 95.94 87 GLN B CA 1
ATOM 2437 C C . GLN B 1 87 ? -5.73 25.406 15.328 1 95.94 87 GLN B C 1
ATOM 2439 O O . GLN B 1 87 ? -6.105 24.469 16.031 1 95.94 87 GLN B O 1
ATOM 2444 N N . ALA B 1 88 ? -6.316 26.578 15.266 1 97.38 88 ALA B N 1
ATOM 2445 C CA . ALA B 1 88 ? -7.547 26.828 16.016 1 97.38 88 ALA B CA 1
ATOM 2446 C C . ALA B 1 88 ? -8.648 25.859 15.586 1 97.38 88 ALA B C 1
ATOM 2448 O O . ALA B 1 88 ? -9.344 25.281 16.422 1 97.38 88 ALA B O 1
ATOM 2449 N N . THR B 1 89 ? -8.789 25.734 14.273 1 97.62 89 THR B N 1
ATOM 2450 C CA . THR B 1 89 ? -9.789 24.828 13.734 1 97.62 89 THR B CA 1
ATOM 2451 C C . THR B 1 89 ? -9.5 23.391 14.148 1 97.62 89 THR B C 1
ATOM 2453 O O . THR B 1 89 ? -10.414 22.641 14.523 1 97.62 89 THR B O 1
ATOM 2456 N N . ALA B 1 90 ? -8.227 22.984 14.109 1 97.81 90 ALA B N 1
ATOM 2457 C CA . ALA B 1 90 ? -7.824 21.625 14.508 1 97.81 90 ALA B CA 1
ATOM 2458 C C . ALA B 1 90 ? -8.148 21.375 15.977 1 97.81 90 ALA B C 1
ATOM 2460 O O . ALA B 1 90 ? -8.664 20.312 16.328 1 97.81 90 ALA B O 1
ATOM 2461 N N . LYS B 1 91 ? -7.844 22.312 16.797 1 97.69 91 LYS B N 1
ATOM 2462 C CA . LYS B 1 91 ? -8.125 22.188 18.234 1 97.69 91 LYS B CA 1
ATOM 2463 C C . LYS B 1 91 ? -9.617 21.953 18.469 1 97.69 91 LYS B C 1
ATOM 2465 O O . LYS B 1 91 ? -9.992 21.109 19.297 1 97.69 91 LYS B O 1
ATOM 2470 N N . GLU B 1 92 ? -10.43 22.719 17.812 1 98.06 92 GLU B N 1
ATOM 2471 C CA . GLU B 1 92 ? -11.875 22.547 17.922 1 98.06 92 GLU B CA 1
ATOM 2472 C C . GLU B 1 92 ? -12.312 21.156 17.469 1 98.06 92 GLU B C 1
ATOM 2474 O O . GLU B 1 92 ? -13.141 20.531 18.125 1 98.06 92 GLU B O 1
ATOM 2479 N N . ASN B 1 93 ? -11.781 20.703 16.328 1 98.38 93 ASN B N 1
ATOM 2480 C CA . ASN B 1 93 ? -12.141 19.391 15.805 1 98.38 93 ASN B CA 1
ATOM 2481 C C . ASN B 1 93 ? -11.711 18.281 16.75 1 98.38 93 ASN B C 1
ATOM 2483 O O . ASN B 1 93 ? -12.461 17.328 16.984 1 98.38 93 ASN B O 1
ATOM 2487 N N . LEU B 1 94 ? -10.516 18.422 17.312 1 98.25 94 LEU B N 1
ATOM 2488 C CA . LEU B 1 94 ? -10.008 17.422 18.25 1 98.25 94 LEU B CA 1
ATOM 2489 C C . LEU B 1 94 ? -10.93 17.312 19.469 1 98.25 94 LEU B C 1
ATOM 2491 O O . LEU B 1 94 ? -11.164 16.203 19.969 1 98.25 94 LEU B O 1
ATOM 2495 N N . ALA B 1 95 ? -11.352 18.438 19.906 1 97.69 95 ALA B N 1
ATOM 2496 C CA . ALA B 1 95 ? -12.273 18.453 21.047 1 97.69 95 ALA B CA 1
ATOM 2497 C C . ALA B 1 95 ? -13.617 17.844 20.672 1 97.69 95 ALA B C 1
ATOM 2499 O O . ALA B 1 95 ? -14.148 17.016 21.406 1 97.69 95 ALA B O 1
ATOM 2500 N N . ASN B 1 96 ? -14.172 18.203 19.562 1 98 96 ASN B N 1
ATOM 2501 C CA . ASN B 1 96 ? -15.492 17.766 19.125 1 98 96 ASN B CA 1
ATOM 2502 C C . ASN B 1 96 ? -15.531 16.25 18.922 1 98 96 ASN B C 1
ATOM 2504 O O . ASN B 1 96 ? -16.547 15.609 19.188 1 98 96 ASN B O 1
ATOM 2508 N N . PHE B 1 97 ? -14.438 15.641 18.438 1 98.19 97 PHE B N 1
ATOM 2509 C CA . PHE B 1 97 ? -14.422 14.219 18.109 1 98.19 97 PHE B CA 1
ATOM 2510 C C . PHE B 1 97 ? -13.727 13.422 19.203 1 98.19 97 PHE B C 1
ATOM 2512 O O . PHE B 1 97 ? -13.547 12.203 19.078 1 98.19 97 PHE B O 1
ATOM 2519 N N . SER B 1 98 ? -13.227 14.062 20.25 1 97.56 98 SER B N 1
ATOM 2520 C CA . SER B 1 98 ? -12.695 13.453 21.469 1 97.56 98 SER B CA 1
ATOM 2521 C C . SER B 1 98 ? -11.383 12.727 21.188 1 97.56 98 SER B C 1
ATOM 2523 O O . SER B 1 98 ? -11.195 11.586 21.609 1 97.56 98 SER B O 1
ATOM 2525 N N . TYR B 1 99 ? -10.453 13.383 20.422 1 98.25 99 TYR B N 1
ATOM 2526 C CA . TYR B 1 99 ? -9.133 12.805 20.172 1 98.25 99 TYR B CA 1
ATOM 2527 C C . TYR B 1 99 ? -8.047 13.602 20.891 1 98.25 99 TYR B C 1
ATOM 2529 O O . TYR B 1 99 ? -6.859 13.445 20.594 1 98.25 99 TYR B O 1
ATOM 2537 N N . GLY B 1 100 ? -8.438 14.414 21.828 1 96.75 100 GLY B N 1
ATOM 2538 C CA . GLY B 1 100 ? -7.504 15.289 22.516 1 96.75 100 GLY B CA 1
ATOM 2539 C C . GLY B 1 100 ? -6.469 14.523 23.328 1 96.75 100 GLY B C 1
ATOM 2540 O O . GLY B 1 100 ? -5.383 15.039 23.594 1 96.75 100 GLY B O 1
ATOM 2541 N N . SER B 1 101 ? -6.77 13.336 23.734 1 97.81 101 SER B N 1
ATOM 2542 C CA . SER B 1 101 ? -5.84 12.547 24.531 1 97.81 101 SER B CA 1
ATOM 2543 C C . SER B 1 101 ? -4.805 11.852 23.656 1 97.81 101 SER B C 1
ATOM 2545 O O . SER B 1 101 ? -3.734 11.469 24.141 1 97.81 101 SER B O 1
ATOM 2547 N N . GLN B 1 102 ? -5.066 11.648 22.375 1 98.69 102 GLN B N 1
ATOM 2548 C CA . GLN B 1 102 ? -4.191 10.883 21.5 1 98.69 102 GLN B CA 1
ATOM 2549 C C . GLN B 1 102 ? -3.42 11.797 20.547 1 98.69 102 GLN B C 1
ATOM 2551 O O . GLN B 1 102 ? -2.355 11.422 20.047 1 98.69 102 GLN B O 1
ATOM 2556 N N . VAL B 1 103 ? -3.986 12.945 20.266 1 98.81 103 VAL B N 1
ATOM 2557 C CA . VAL B 1 103 ? -3.373 13.828 19.281 1 98.81 103 VAL B CA 1
ATOM 2558 C C . VAL B 1 103 ? -2.803 15.062 19.969 1 98.81 103 VAL B C 1
ATOM 2560 O O . VAL B 1 103 ? -3.525 15.789 20.656 1 98.81 103 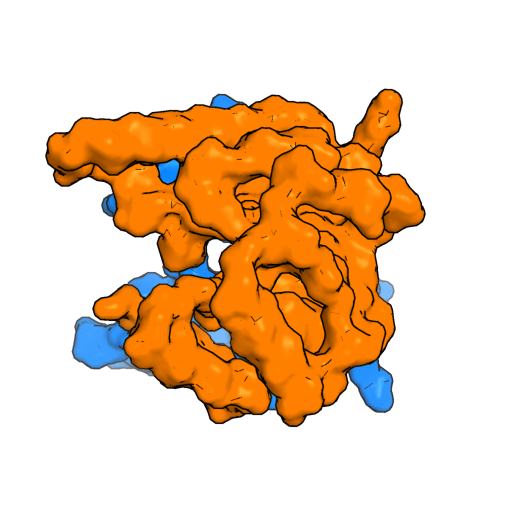VAL B O 1
ATOM 2563 N N . HIS B 1 104 ? -1.554 15.32 19.734 1 98.44 104 HIS B N 1
ATOM 2564 C CA . HIS B 1 104 ? -0.817 16.422 20.359 1 98.44 104 HIS B CA 1
ATOM 2565 C C . HIS B 1 104 ? -0.353 17.422 19.312 1 98.44 104 HIS B C 1
ATOM 2567 O O . HIS B 1 104 ? 0.503 17.109 18.484 1 98.44 104 HIS B O 1
ATOM 2573 N N . MET B 1 105 ? -0.808 18.609 19.453 1 97.62 105 MET B N 1
ATOM 2574 C CA . MET B 1 105 ? -0.497 19.641 18.453 1 97.62 105 MET B CA 1
ATOM 2575 C C . MET B 1 105 ? 0.739 20.438 18.859 1 97.62 105 MET B C 1
ATOM 2577 O O . MET B 1 105 ? 0.858 20.859 20.016 1 97.62 105 MET B O 1
ATOM 2581 N N . ILE B 1 106 ? 1.586 20.594 17.984 1 97 106 ILE B N 1
ATOM 2582 C CA . ILE B 1 106 ? 2.762 21.438 18.141 1 97 106 ILE B CA 1
ATOM 2583 C C . ILE B 1 106 ? 2.643 22.656 17.203 1 97 106 ILE B C 1
ATOM 2585 O O . ILE B 1 106 ? 2.561 22.5 15.984 1 97 106 ILE B O 1
ATOM 2589 N N . LYS B 1 107 ? 2.68 23.797 17.781 1 94.75 107 LYS B N 1
ATOM 2590 C CA . LYS B 1 107 ? 2.479 25.031 17.031 1 94.75 107 LYS B CA 1
ATOM 2591 C C . LYS B 1 107 ? 3.811 25.625 16.578 1 94.75 107 LYS B C 1
ATOM 2593 O O . LYS B 1 107 ? 4.699 25.859 17.406 1 94.75 107 LYS B O 1
ATOM 2598 N N . GLY B 1 108 ? 3.908 25.844 15.305 1 93.56 108 GLY B N 1
ATOM 2599 C CA . GLY B 1 108 ? 5.102 26.484 14.781 1 93.56 108 GLY B CA 1
ATOM 2600 C C . GLY B 1 108 ? 5.559 25.922 13.453 1 93.56 108 GLY B C 1
ATOM 2601 O O . GLY B 1 108 ? 4.898 25.062 12.883 1 93.56 108 GLY B O 1
ATOM 2602 N N . ASP B 1 109 ? 6.621 26.469 12.992 1 92.5 109 ASP B N 1
ATOM 2603 C CA . ASP B 1 109 ? 7.27 25.984 11.773 1 92.5 109 ASP B CA 1
ATOM 2604 C C . ASP B 1 109 ? 8.031 24.688 12.039 1 92.5 109 ASP B C 1
ATOM 2606 O O . ASP B 1 109 ? 8.781 24.578 13.008 1 92.5 109 ASP B O 1
ATOM 2610 N N . ALA B 1 110 ? 7.781 23.703 11.234 1 90.19 110 ALA B N 1
ATOM 2611 C CA . ALA B 1 110 ? 8.406 22.406 11.406 1 90.19 110 ALA B CA 1
ATOM 2612 C C . ALA B 1 110 ? 9.93 22.531 11.453 1 90.19 110 ALA B C 1
ATOM 2614 O O . ALA B 1 110 ? 10.609 21.703 12.086 1 90.19 110 ALA B O 1
ATOM 2615 N N . ARG B 1 111 ? 10.477 23.531 10.844 1 91.19 111 ARG B N 1
ATOM 2616 C CA . ARG B 1 111 ? 11.922 23.75 10.836 1 91.19 111 ARG B CA 1
ATOM 2617 C C . ARG B 1 111 ? 12.422 24.172 12.219 1 91.19 111 ARG B C 1
ATOM 2619 O O . ARG B 1 111 ? 13.617 24.094 12.5 1 91.19 111 ARG B O 1
ATOM 2626 N N . GLU B 1 112 ? 11.484 24.625 12.992 1 92.62 112 GLU B N 1
ATOM 2627 C CA . GLU B 1 112 ? 11.883 25.25 14.242 1 92.62 112 GLU B CA 1
ATOM 2628 C C . GLU B 1 112 ? 11.32 24.484 15.445 1 92.62 112 GLU B C 1
ATOM 2630 O O . GLU B 1 112 ? 11.477 24.922 16.594 1 92.62 112 GLU B O 1
ATOM 2635 N N . THR B 1 113 ? 10.688 23.391 15.188 1 92.62 113 THR B N 1
ATOM 2636 C CA . THR B 1 113 ? 9.992 22.75 16.297 1 92.62 113 THR B CA 1
ATOM 2637 C C . THR B 1 113 ? 10.609 21.391 16.609 1 92.62 113 THR B C 1
ATOM 2639 O O . THR B 1 113 ? 10.008 20.578 17.312 1 92.62 113 THR B O 1
ATOM 2642 N N . PHE B 1 114 ? 11.719 21.141 16.078 1 94.25 114 PHE B N 1
ATOM 2643 C CA . PHE B 1 114 ? 12.398 19.859 16.328 1 94.25 114 PHE B CA 1
ATOM 2644 C C . PHE B 1 114 ? 12.578 19.625 17.812 1 94.25 114 PHE B C 1
ATOM 2646 O O . PHE B 1 114 ? 12.383 18.5 18.297 1 94.25 114 PHE B O 1
ATOM 2653 N N . GLU B 1 115 ? 12.914 20.641 18.562 1 94.31 115 GLU B N 1
ATOM 2654 C CA . GLU B 1 115 ? 13.211 20.531 19.984 1 94.31 115 GLU B CA 1
ATOM 2655 C C . GLU B 1 115 ? 11.977 20.094 20.766 1 94.31 115 GLU B C 1
ATOM 2657 O O . GLU B 1 115 ? 12.094 19.484 21.828 1 94.31 115 GLU B O 1
ATOM 2662 N N . ASP B 1 116 ? 10.828 20.391 20.266 1 95.75 116 ASP B N 1
ATOM 2663 C CA . ASP B 1 116 ? 9.578 20.062 20.953 1 95.75 116 ASP B CA 1
ATOM 2664 C C . ASP B 1 116 ? 9.328 18.547 20.953 1 95.75 116 ASP B C 1
ATOM 2666 O O . ASP B 1 116 ? 8.547 18.047 21.75 1 95.75 116 ASP B O 1
ATOM 2670 N N . VAL B 1 117 ? 10.047 17.844 20 1 96.19 117 VAL B N 1
ATOM 2671 C CA . VAL B 1 117 ? 9.766 16.406 19.906 1 96.19 117 VAL B CA 1
ATOM 2672 C C . VAL B 1 117 ? 11.078 15.625 19.984 1 96.19 117 VAL B C 1
ATOM 2674 O O . VAL B 1 117 ? 11.086 14.406 19.828 1 96.19 117 VAL B O 1
ATOM 2677 N N . GLN B 1 118 ? 12.18 16.219 20.234 1 96 118 GLN B N 1
ATOM 2678 C CA . GLN B 1 118 ? 13.5 15.594 20.172 1 96 118 GLN B CA 1
ATOM 2679 C C . GLN B 1 118 ? 13.648 14.508 21.234 1 96 118 GLN B C 1
ATOM 2681 O O . GLN B 1 118 ? 14.523 13.648 21.141 1 96 118 GLN B O 1
ATOM 2686 N N . ASP B 1 119 ? 12.836 14.523 22.25 1 96.81 119 ASP B N 1
ATOM 2687 C CA . ASP B 1 119 ? 12.914 13.539 23.312 1 96.81 119 ASP B CA 1
ATOM 2688 C C . ASP B 1 119 ? 12.062 12.312 23 1 96.81 119 ASP B C 1
ATOM 2690 O O . ASP B 1 119 ? 12.016 11.359 23.781 1 96.81 119 ASP B O 1
ATOM 2694 N N . LYS B 1 120 ? 11.461 12.281 21.891 1 97.56 120 LYS B N 1
ATOM 2695 C CA . LYS B 1 120 ? 10.578 11.188 21.5 1 97.56 120 LYS B CA 1
ATOM 2696 C C . LYS B 1 120 ? 11.219 10.32 20.422 1 97.56 120 LYS B C 1
ATOM 2698 O O . LYS B 1 120 ? 12.164 10.742 19.75 1 97.56 120 LYS B O 1
ATOM 2703 N N . THR B 1 121 ? 10.805 9.109 20.391 1 98.44 121 THR B N 1
ATOM 2704 C CA . THR B 1 121 ? 11.109 8.18 19.312 1 98.44 121 THR B CA 1
ATOM 2705 C C . THR B 1 121 ? 9.828 7.734 18.609 1 98.44 121 THR B C 1
ATOM 2707 O O . THR B 1 121 ? 8.844 7.383 19.266 1 98.44 121 THR B O 1
ATOM 2710 N N . PHE B 1 122 ? 9.859 7.754 17.312 1 98.81 122 PHE B N 1
ATOM 2711 C CA . PHE B 1 122 ? 8.633 7.5 16.578 1 98.81 122 PHE B CA 1
ATOM 2712 C C . PHE B 1 122 ? 8.727 6.184 15.812 1 98.81 122 PHE B C 1
ATOM 2714 O O . PHE B 1 122 ? 9.812 5.766 15.406 1 98.81 122 PHE B O 1
ATOM 2721 N N . ASP B 1 123 ? 7.531 5.57 15.641 1 98.75 123 ASP B N 1
ATOM 2722 C CA . ASP B 1 123 ? 7.375 4.398 14.781 1 98.75 123 ASP B CA 1
ATOM 2723 C C . ASP B 1 123 ? 7.148 4.809 13.328 1 98.75 123 ASP B C 1
ATOM 2725 O O . ASP B 1 123 ? 7.465 4.047 12.406 1 98.75 123 ASP B O 1
ATOM 2729 N N . MET B 1 124 ? 6.535 5.953 13.18 1 98.81 124 MET B N 1
ATOM 2730 C CA . MET B 1 124 ? 6.141 6.414 11.852 1 98.81 124 MET B CA 1
ATOM 2731 C C . MET B 1 124 ? 6.176 7.938 11.773 1 98.81 124 MET B C 1
ATOM 2733 O O . MET B 1 124 ? 5.801 8.617 12.727 1 98.81 124 MET B O 1
ATOM 2737 N N . ILE B 1 125 ? 6.664 8.445 10.688 1 98.25 125 ILE B N 1
ATOM 2738 C CA . ILE B 1 125 ? 6.625 9.867 10.375 1 98.25 125 ILE B CA 1
ATOM 2739 C C . ILE B 1 125 ? 5.859 10.086 9.07 1 98.25 125 ILE B C 1
ATOM 2741 O O . ILE B 1 125 ? 6.098 9.398 8.078 1 98.25 125 ILE B O 1
ATOM 2745 N N . PHE B 1 126 ? 4.879 10.938 9.156 1 97.62 126 PHE B N 1
ATOM 2746 C CA . PHE B 1 126 ? 4.113 11.312 7.973 1 97.62 126 PHE B CA 1
ATOM 2747 C C . PHE B 1 126 ? 4.457 12.727 7.531 1 97.62 126 PHE B C 1
ATOM 2749 O O . PHE B 1 126 ? 4.281 13.68 8.289 1 97.62 126 PHE B O 1
ATOM 2756 N N . ILE B 1 127 ? 4.93 12.812 6.324 1 94.69 127 ILE B N 1
ATOM 2757 C CA . ILE B 1 127 ? 5.305 14.117 5.781 1 94.69 127 ILE B CA 1
ATOM 2758 C C . ILE B 1 127 ? 4.324 14.516 4.676 1 94.69 127 ILE B C 1
ATOM 2760 O O . ILE B 1 127 ? 4.328 13.922 3.596 1 94.69 127 ILE B O 1
ATOM 2764 N N . ASP B 1 128 ? 3.42 15.312 5.066 1 81.56 128 ASP B N 1
ATOM 2765 C CA . ASP B 1 128 ? 2.447 15.859 4.121 1 81.56 128 ASP B CA 1
ATOM 2766 C C . ASP B 1 128 ? 2.949 17.156 3.512 1 81.56 128 ASP B C 1
ATOM 2768 O O . ASP B 1 128 ? 2.703 18.25 4.055 1 81.56 128 ASP B O 1
ATOM 2772 N N . ALA B 1 129 ? 4.191 17.188 3.225 1 60.16 129 ALA B N 1
ATOM 2773 C CA . ALA B 1 129 ? 4.797 18.516 3.072 1 60.16 129 ALA B CA 1
ATOM 2774 C C . ALA B 1 129 ? 4.43 19.125 1.728 1 60.16 129 ALA B C 1
ATOM 2776 O O . ALA B 1 129 ? 4.586 18.5 0.681 1 60.16 129 ALA B O 1
ATOM 2777 N N . ALA B 1 130 ? 3.457 19.891 1.852 1 52.44 130 ALA B N 1
ATOM 2778 C CA . ALA B 1 130 ? 3.352 20.891 0.796 1 52.44 130 ALA B CA 1
ATOM 2779 C C . ALA B 1 130 ? 4.719 21.188 0.191 1 52.44 130 ALA B C 1
ATOM 2781 O O . ALA B 1 130 ? 5.668 21.516 0.912 1 52.44 130 ALA B O 1
ATOM 2782 N N . LYS B 1 131 ? 4.984 20.859 -1.224 1 56.97 131 LYS B N 1
ATOM 2783 C CA . LYS B 1 131 ? 5.66 21.281 -2.447 1 56.97 131 LYS B CA 1
ATOM 2784 C C . LYS B 1 131 ? 7.176 21.203 -2.293 1 56.97 131 LYS B C 1
ATOM 2786 O O . LYS B 1 131 ? 7.855 20.578 -3.107 1 56.97 131 LYS B O 1
ATOM 2791 N N . ALA B 1 132 ? 7.824 22.109 -1.281 1 56.62 132 ALA B N 1
ATOM 2792 C CA . ALA B 1 132 ? 9.219 22.375 -1.631 1 56.62 132 ALA B CA 1
ATOM 2793 C C . ALA B 1 132 ? 10.156 21.969 -0.496 1 56.62 132 ALA B C 1
ATOM 2795 O O . ALA B 1 132 ? 11.375 21.969 -0.656 1 56.62 132 ALA B O 1
ATOM 2796 N N . GLN B 1 133 ? 9.609 21.172 0.582 1 79.25 133 GLN B N 1
ATOM 2797 C CA . GLN B 1 133 ? 10.578 21.047 1.663 1 79.25 133 GLN B CA 1
ATOM 2798 C C . GLN B 1 133 ? 10.602 19.625 2.223 1 79.25 133 GLN B C 1
ATOM 2800 O O . GLN B 1 133 ? 11.031 19.422 3.361 1 79.25 133 GLN B O 1
ATOM 2805 N N . SER B 1 134 ? 10.266 18.719 1.435 1 85 134 SER B N 1
ATOM 2806 C CA . SER B 1 134 ? 10.125 17.344 1.912 1 85 134 SER B CA 1
ATOM 2807 C C . SER B 1 134 ? 11.469 16.766 2.322 1 85 134 SER B C 1
ATOM 2809 O O . SER B 1 134 ? 11.578 16.125 3.369 1 85 134 SER B O 1
ATOM 2811 N N . GLN B 1 135 ? 12.477 17.062 1.6 1 90.5 135 GLN B N 1
ATOM 2812 C CA . GLN B 1 135 ? 13.789 16.5 1.901 1 90.5 135 GLN B CA 1
ATOM 2813 C C . GLN B 1 135 ? 14.336 17.047 3.217 1 90.5 135 GLN B C 1
ATOM 2815 O O . GLN B 1 135 ? 14.906 16.297 4.016 1 90.5 135 GLN B O 1
ATOM 2820 N N . LYS B 1 136 ? 14.172 18.344 3.4 1 91.56 136 LYS B N 1
ATOM 2821 C CA . LYS B 1 136 ? 14.633 18.969 4.641 1 91.56 136 LYS B CA 1
ATOM 2822 C C . LYS B 1 136 ? 13.938 18.359 5.852 1 91.56 136 LYS B C 1
ATOM 2824 O O . LYS B 1 136 ? 14.586 18.047 6.855 1 91.56 136 LYS B O 1
ATOM 2829 N N . PHE B 1 137 ? 12.648 18.188 5.773 1 93.31 137 PHE B N 1
ATOM 2830 C CA . PHE B 1 137 ? 11.891 17.594 6.875 1 93.31 137 PHE B CA 1
ATOM 2831 C C . PHE B 1 137 ? 12.273 16.141 7.082 1 93.31 137 PHE B C 1
ATOM 2833 O O . PHE B 1 137 ? 12.367 15.672 8.219 1 93.31 137 PHE B O 1
ATOM 2840 N N . PHE B 1 138 ? 12.484 15.445 5.977 1 94.88 138 PHE B N 1
ATOM 2841 C CA . PHE B 1 138 ? 12.93 14.062 6.039 1 94.88 138 PHE B CA 1
ATOM 2842 C C . PHE B 1 138 ? 14.227 13.945 6.828 1 94.88 138 PHE B C 1
ATOM 2844 O O . PHE B 1 138 ? 14.312 13.172 7.785 1 94.88 138 PHE B O 1
ATOM 2851 N N . GLU B 1 139 ? 15.156 14.773 6.508 1 94.88 139 GLU B N 1
ATOM 2852 C CA . GLU B 1 139 ? 16.469 14.734 7.137 1 94.88 139 GLU B CA 1
ATOM 2853 C C . GLU B 1 139 ? 16.406 15.203 8.586 1 94.88 139 GLU B C 1
ATOM 2855 O O . GLU B 1 139 ? 17.125 14.672 9.445 1 94.88 139 GLU B O 1
ATOM 2860 N N . LEU B 1 140 ? 15.578 16.125 8.828 1 95.19 140 LEU B N 1
ATOM 2861 C CA . LEU B 1 140 ? 15.492 16.75 10.148 1 95.19 140 LEU B CA 1
ATOM 2862 C C . LEU B 1 140 ? 14.836 15.789 11.148 1 95.19 140 LEU B C 1
ATOM 2864 O O . LEU B 1 140 ? 15.258 15.719 12.305 1 95.19 140 LEU B O 1
ATOM 2868 N N . TYR B 1 141 ? 13.875 14.992 10.727 1 96.44 141 TYR B N 1
ATOM 2869 C CA . TYR B 1 141 ? 13.039 14.305 11.711 1 96.44 141 TYR B CA 1
ATOM 2870 C C . TYR B 1 141 ? 13.328 12.812 11.719 1 96.44 141 TYR B C 1
ATOM 2872 O O . TYR B 1 141 ? 12.977 12.109 12.672 1 96.44 141 TYR B O 1
ATOM 2880 N N . THR B 1 142 ? 13.945 12.227 10.703 1 97 142 THR B N 1
ATOM 2881 C CA . THR B 1 142 ? 14.125 10.781 10.617 1 97 142 THR B CA 1
ATOM 2882 C C . THR B 1 142 ? 15.141 10.297 11.641 1 97 142 THR B C 1
ATOM 2884 O O . THR B 1 142 ? 15.219 9.102 11.93 1 97 142 THR B O 1
ATOM 2887 N N . PRO B 1 143 ? 16.031 11.172 12.219 1 97.06 143 PRO B N 1
ATOM 2888 C CA . PRO B 1 143 ? 16.844 10.719 13.352 1 97.06 143 PRO B CA 1
ATOM 2889 C C . PRO B 1 143 ? 15.977 10.273 14.539 1 97.06 143 PRO B C 1
ATOM 2891 O O . PRO B 1 143 ? 16.438 9.492 15.383 1 97.06 143 PRO B O 1
ATOM 2894 N N . LEU B 1 144 ? 14.734 10.719 14.641 1 98.12 144 LEU B N 1
ATOM 2895 C CA . LEU B 1 144 ? 13.836 10.375 15.734 1 98.12 144 LEU B CA 1
ATOM 2896 C C . LEU B 1 144 ? 13.039 9.117 15.406 1 98.12 144 LEU B C 1
ATOM 2898 O O . LEU B 1 144 ? 12.234 8.656 16.219 1 98.12 144 LEU B O 1
ATOM 2902 N N . LEU B 1 145 ? 13.211 8.602 14.242 1 98.5 145 LEU B N 1
ATOM 2903 C CA . LEU B 1 145 ? 12.531 7.387 13.805 1 98.5 145 LEU B CA 1
ATOM 2904 C C . LEU B 1 145 ? 13.297 6.148 14.25 1 98.5 145 LEU B C 1
ATOM 2906 O O . LEU B 1 145 ? 14.516 6.082 14.109 1 98.5 145 LEU B O 1
ATOM 2910 N N . LYS B 1 146 ? 12.664 5.211 14.82 1 98.12 146 LYS B N 1
ATOM 2911 C CA . LYS B 1 146 ? 13.328 3.979 15.227 1 98.12 146 LYS B CA 1
ATOM 2912 C C . LYS B 1 146 ? 13.766 3.164 14.008 1 98.12 146 LYS B C 1
ATOM 2914 O O . LYS B 1 146 ? 13.273 3.387 12.898 1 98.12 146 LYS B O 1
ATOM 2919 N N . GLU B 1 147 ? 14.68 2.201 14.25 1 97.62 147 GLU B N 1
ATOM 2920 C CA . GLU B 1 147 ? 14.977 1.223 13.203 1 97.62 147 GLU B CA 1
ATOM 2921 C C . GLU B 1 147 ? 13.727 0.427 12.828 1 97.62 147 GLU B C 1
ATOM 2923 O O . GLU B 1 147 ? 12.945 0.035 13.703 1 97.62 147 GLU B O 1
ATOM 2928 N N . GLY B 1 148 ? 13.539 0.253 11.531 1 97.69 148 GLY B N 1
ATOM 2929 C CA . GLY B 1 148 ? 12.344 -0.426 11.055 1 97.69 148 GLY B CA 1
ATOM 2930 C C . GLY B 1 148 ? 11.133 0.482 10.984 1 97.69 148 GLY B C 1
ATOM 2931 O O . GLY B 1 148 ? 10.062 0.065 10.531 1 97.69 148 GLY B O 1
ATOM 2932 N N . GLY B 1 149 ? 11.32 1.765 11.422 1 98.62 149 GLY B N 1
ATOM 2933 C CA . GLY B 1 149 ? 10.234 2.729 11.359 1 98.62 149 GLY B CA 1
ATOM 2934 C C . GLY B 1 149 ? 9.875 3.129 9.945 1 98.62 149 GLY B C 1
ATOM 2935 O O . GLY B 1 149 ? 10.641 2.889 9.008 1 98.62 149 GLY B O 1
ATOM 2936 N N . LEU B 1 150 ? 8.695 3.771 9.766 1 98.69 150 LEU B N 1
ATOM 2937 C CA . LEU B 1 150 ? 8.188 4.125 8.445 1 98.69 150 LEU B CA 1
ATOM 2938 C C . LEU B 1 150 ? 8.18 5.637 8.25 1 98.69 150 LEU B C 1
ATOM 2940 O O . LEU B 1 150 ? 7.852 6.383 9.172 1 98.69 150 LEU B O 1
ATOM 2944 N N . VAL B 1 151 ? 8.562 6.039 7.098 1 98 151 VAL B N 1
ATOM 2945 C CA . VAL B 1 151 ? 8.281 7.395 6.641 1 98 151 VAL B CA 1
ATOM 2946 C C . VAL B 1 151 ? 7.316 7.348 5.453 1 98 151 VAL B C 1
ATOM 2948 O O . VAL B 1 151 ? 7.582 6.664 4.461 1 98 151 VAL B O 1
ATOM 2951 N N . ILE B 1 152 ? 6.219 7.992 5.57 1 97.56 152 ILE B N 1
ATOM 2952 C CA . ILE B 1 152 ? 5.25 8.117 4.488 1 97.56 152 ILE B CA 1
ATOM 2953 C C . ILE B 1 152 ? 5.254 9.547 3.955 1 97.56 152 ILE B C 1
ATOM 2955 O O . ILE B 1 152 ? 5.082 10.5 4.719 1 97.56 152 ILE B O 1
ATOM 2959 N N . ILE B 1 153 ? 5.48 9.68 2.689 1 95.25 153 ILE B N 1
ATOM 2960 C CA . ILE B 1 153 ? 5.539 11 2.059 1 95.25 153 ILE B CA 1
ATOM 2961 C C . ILE B 1 153 ? 4.449 11.109 0.997 1 95.25 153 ILE B C 1
ATOM 2963 O O . ILE B 1 153 ? 4.344 10.258 0.11 1 95.25 153 ILE B O 1
ATOM 2967 N N . ASP B 1 154 ? 3.668 12.094 1.053 1 91.31 154 ASP B N 1
ATOM 2968 C CA . ASP B 1 154 ? 2.588 12.32 0.099 1 91.31 154 ASP B CA 1
ATOM 2969 C C . ASP B 1 154 ? 3.021 13.297 -0.997 1 91.31 154 ASP B C 1
ATOM 2971 O O . ASP B 1 154 ? 4.109 13.867 -0.931 1 91.31 154 ASP B O 1
ATOM 2975 N N . ASN B 1 155 ? 2.275 13.406 -2.145 1 88.88 155 ASN B N 1
ATOM 2976 C CA . ASN B 1 155 ? 2.395 14.383 -3.227 1 88.88 155 ASN B CA 1
ATOM 2977 C C . ASN B 1 155 ? 3.727 14.242 -3.959 1 88.88 155 ASN B C 1
ATOM 2979 O O . ASN B 1 155 ? 4.355 15.242 -4.301 1 88.88 155 ASN B O 1
ATOM 2983 N N . ILE B 1 156 ? 4.145 13.047 -4.203 1 89.75 156 ILE B N 1
ATOM 2984 C CA . ILE B 1 156 ? 5.438 12.844 -4.844 1 89.75 156 ILE B CA 1
ATOM 2985 C C . ILE B 1 156 ? 5.289 12.953 -6.359 1 89.75 156 ILE B C 1
ATOM 2987 O O . ILE B 1 156 ? 6.285 12.953 -7.086 1 89.75 156 ILE B O 1
ATOM 2991 N N . LEU B 1 157 ? 4.051 13.016 -6.93 1 88.81 157 LEU B N 1
ATOM 2992 C CA . LEU B 1 157 ? 3.84 13.148 -8.367 1 88.81 157 LEU B CA 1
ATOM 2993 C C . LEU B 1 157 ? 3.387 14.562 -8.719 1 88.81 157 LEU B C 1
ATOM 2995 O O . LEU B 1 157 ? 3.439 14.961 -9.891 1 88.81 157 LEU B O 1
ATOM 2999 N N . TYR B 1 158 ? 3.07 15.398 -7.844 1 84.75 158 TYR B N 1
ATOM 3000 C CA . TYR B 1 158 ? 2.666 16.781 -8.016 1 84.75 158 TYR B CA 1
ATOM 3001 C C . TYR B 1 158 ? 1.628 16.922 -9.125 1 84.75 158 TYR B C 1
ATOM 3003 O O . TYR B 1 158 ? 1.892 17.531 -10.164 1 84.75 158 TYR B O 1
ATOM 3011 N N . HIS B 1 159 ? 0.41 16.609 -8.891 1 79.31 159 HIS B N 1
ATOM 3012 C CA . HIS B 1 159 ? -0.714 16.734 -9.812 1 79.31 159 HIS B CA 1
ATOM 3013 C C . HIS B 1 159 ? -0.395 16.078 -11.156 1 79.31 159 HIS B C 1
ATOM 3015 O O . HIS B 1 159 ? -0.691 16.656 -12.211 1 79.31 159 HIS B O 1
ATOM 3021 N N . ASP B 1 160 ? 0.494 15.156 -11.234 1 79.56 160 ASP B N 1
ATOM 3022 C CA . ASP B 1 160 ? 0.857 14.359 -12.406 1 79.56 160 ASP B CA 1
ATOM 3023 C C . ASP B 1 160 ? 1.887 15.086 -13.266 1 79.56 160 ASP B C 1
ATOM 3025 O O . ASP B 1 160 ? 2.271 14.594 -14.328 1 79.56 160 ASP B O 1
ATOM 3029 N N . PHE B 1 161 ? 2.348 16.203 -12.844 1 84.25 161 PHE B N 1
ATOM 3030 C CA . PHE B 1 161 ? 3.273 16.984 -13.648 1 84.25 161 PHE B CA 1
ATOM 3031 C C . PHE B 1 161 ? 4.672 16.375 -13.617 1 84.25 161 PHE B C 1
ATOM 3033 O O . PHE B 1 161 ? 5.445 16.547 -14.562 1 84.25 161 PHE B O 1
ATOM 3040 N N . VAL B 1 162 ? 4.938 15.68 -12.57 1 86.88 162 VAL B N 1
ATOM 3041 C CA . VAL B 1 162 ? 6.27 15.117 -12.391 1 86.88 162 VAL B CA 1
ATOM 3042 C C . VAL B 1 162 ? 6.582 14.148 -13.523 1 86.88 162 VAL B C 1
ATOM 3044 O O . VAL B 1 162 ? 7.711 14.109 -14.016 1 86.88 162 VAL B O 1
ATOM 3047 N N . ALA B 1 163 ? 5.555 13.406 -13.922 1 86.12 163 ALA B N 1
ATOM 3048 C CA . ALA B 1 163 ? 5.742 12.391 -14.945 1 86.12 163 ALA B CA 1
ATOM 3049 C C . ALA B 1 163 ? 5.719 13.008 -16.344 1 86.12 163 ALA B C 1
ATOM 3051 O O . ALA B 1 163 ? 6.137 12.375 -17.312 1 86.12 163 ALA B O 1
ATOM 3052 N N . ASP B 1 164 ? 5.105 14.148 -16.453 1 86.94 164 ASP B N 1
ATOM 3053 C CA . ASP B 1 164 ? 4.973 14.789 -17.75 1 86.94 164 ASP B CA 1
ATOM 3054 C C . ASP B 1 164 ? 5.332 16.281 -17.672 1 86.94 164 ASP B C 1
ATOM 3056 O O . ASP B 1 164 ? 4.484 17.141 -17.891 1 86.94 164 ASP B O 1
ATOM 3060 N N . ILE B 1 165 ? 6.539 16.547 -17.5 1 85.44 165 ILE B N 1
ATOM 3061 C CA . ILE B 1 165 ? 7 17.906 -17.25 1 85.44 165 ILE B CA 1
ATOM 3062 C C . ILE B 1 165 ? 6.875 18.734 -18.531 1 85.44 165 ILE B C 1
ATOM 3064 O O . ILE B 1 165 ? 6.777 19.969 -18.469 1 85.44 165 ILE B O 1
ATOM 3068 N N . ASP B 1 166 ? 6.828 1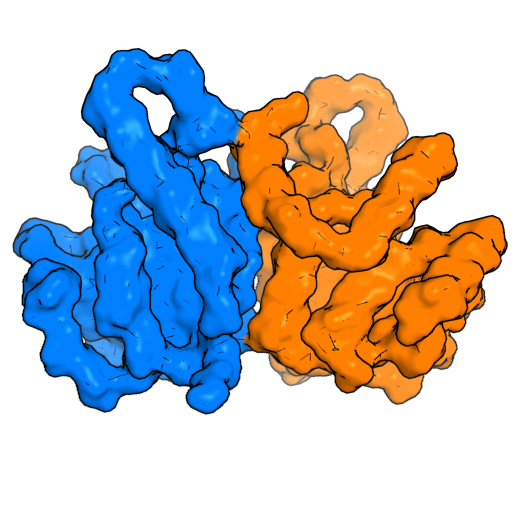8.016 -19.625 1 87 166 ASP B N 1
ATOM 3069 C CA . ASP B 1 166 ? 6.832 18.734 -20.891 1 87 166 ASP B CA 1
ATOM 3070 C C . ASP B 1 166 ? 5.531 19.5 -21.109 1 87 166 ASP B C 1
ATOM 3072 O O . ASP B 1 166 ? 5.477 20.422 -21.906 1 87 166 ASP B O 1
ATOM 3076 N N . VAL B 1 167 ? 4.512 19.172 -20.406 1 86.19 167 VAL B N 1
ATOM 3077 C CA . VAL B 1 167 ? 3.213 19.797 -20.594 1 86.19 167 VAL B CA 1
ATOM 3078 C C . VAL B 1 167 ? 3.125 21.062 -19.734 1 86.19 167 VAL B C 1
ATOM 3080 O O . VAL B 1 167 ? 2.215 21.875 -19.891 1 86.19 167 VAL B O 1
ATOM 3083 N N . VAL B 1 168 ? 4.133 21.172 -18.766 1 83.69 168 VAL B N 1
ATOM 3084 C CA . VAL B 1 168 ? 4.109 22.281 -17.828 1 83.69 168 VAL B CA 1
ATOM 3085 C C . VAL B 1 168 ? 4.629 23.547 -18.516 1 83.69 168 VAL B C 1
ATOM 3087 O O . VAL B 1 168 ? 5.711 23.531 -19.109 1 83.69 168 VAL B O 1
ATOM 3090 N N . ARG B 1 169 ? 3.846 24.625 -18.422 1 86.62 169 ARG B N 1
ATOM 3091 C CA . ARG B 1 169 ? 4.207 25.859 -19.125 1 86.62 169 ARG B CA 1
ATOM 3092 C C . ARG B 1 169 ? 4.75 26.906 -18.156 1 86.62 169 ARG B C 1
ATOM 3094 O O . ARG B 1 169 ? 5.625 27.703 -18.516 1 86.62 169 ARG B O 1
ATOM 3101 N N . SER B 1 170 ? 4.312 26.875 -16.906 1 90.62 170 SER B N 1
ATOM 3102 C CA . SER B 1 170 ? 4.746 27.844 -15.906 1 90.62 170 SER B CA 1
ATOM 3103 C C . SER B 1 170 ? 6.148 27.531 -15.398 1 90.62 170 SER B C 1
ATOM 3105 O O . SER B 1 170 ? 6.434 26.391 -15.016 1 90.62 170 SER B O 1
ATOM 3107 N N . ARG B 1 171 ? 6.934 28.516 -15.438 1 91.19 171 ARG B N 1
ATOM 3108 C CA . ARG B 1 171 ? 8.312 28.344 -14.977 1 91.19 171 ARG B CA 1
ATOM 3109 C C . ARG B 1 171 ? 8.344 27.938 -13.508 1 91.19 171 ARG B C 1
ATOM 3111 O O . ARG B 1 171 ? 9.141 27.078 -13.117 1 91.19 171 ARG B O 1
ATOM 3118 N N . ASN B 1 172 ? 7.582 28.547 -12.695 1 89.12 172 ASN B N 1
ATOM 3119 C CA . ASN B 1 172 ? 7.531 28.219 -11.273 1 89.12 172 ASN B CA 1
ATOM 3120 C C . ASN B 1 172 ? 7.133 26.766 -11.039 1 89.12 172 ASN B C 1
ATOM 3122 O O . ASN B 1 172 ? 7.711 26.094 -10.188 1 89.12 172 ASN B O 1
ATOM 3126 N N . VAL B 1 173 ? 6.211 26.375 -11.828 1 87.94 173 VAL B N 1
ATOM 3127 C CA . VAL B 1 173 ? 5.754 25 -11.703 1 87.94 173 VAL B CA 1
ATOM 3128 C C . VAL B 1 173 ? 6.859 24.047 -12.156 1 87.94 173 VAL B C 1
ATOM 3130 O O . VAL B 1 173 ? 7.082 23 -11.539 1 87.94 173 VAL B O 1
ATOM 3133 N N . LYS B 1 174 ? 7.52 24.344 -13.203 1 91.06 174 LYS B N 1
ATOM 3134 C CA . LYS B 1 174 ? 8.617 23.516 -13.703 1 91.06 174 LYS B CA 1
ATOM 3135 C C . LYS B 1 174 ? 9.703 23.359 -12.641 1 91.06 174 LYS B C 1
ATOM 3137 O O . LYS B 1 174 ? 10.242 22.266 -12.453 1 91.06 174 LYS B O 1
ATOM 3142 N N . GLN B 1 175 ? 10.062 24.406 -12 1 90.19 175 GLN B N 1
ATOM 3143 C CA . GLN B 1 175 ? 11.078 24.359 -10.953 1 90.19 175 GLN B CA 1
ATOM 3144 C C . GLN B 1 175 ? 10.633 23.484 -9.789 1 90.19 175 GLN B C 1
ATOM 3146 O O . GLN B 1 175 ? 11.438 22.719 -9.242 1 90.19 175 GLN B O 1
ATOM 3151 N N . MET B 1 176 ? 9.383 23.641 -9.484 1 88.12 176 MET B N 1
ATOM 3152 C CA . MET B 1 176 ? 8.836 22.812 -8.422 1 88.12 176 MET B CA 1
ATOM 3153 C C . MET B 1 176 ? 8.891 21.344 -8.797 1 88.12 176 MET B C 1
ATOM 3155 O O . MET B 1 176 ? 9.289 20.5 -7.988 1 88.12 176 MET B O 1
ATOM 3159 N N . VAL B 1 177 ? 8.492 21.031 -9.953 1 89.12 177 VAL B N 1
ATOM 3160 C CA . VAL B 1 177 ? 8.484 19.656 -10.461 1 89.12 177 VAL B CA 1
ATOM 3161 C C . VAL B 1 177 ? 9.898 19.078 -10.422 1 89.12 177 VAL B C 1
ATOM 3163 O O . VAL B 1 177 ? 10.094 17.938 -9.992 1 89.12 177 VAL B O 1
ATOM 3166 N N . LYS B 1 178 ? 10.867 19.828 -10.844 1 90.88 178 LYS B N 1
ATOM 3167 C CA . LYS B 1 178 ? 12.258 19.375 -10.836 1 90.88 178 LYS B CA 1
ATOM 3168 C C . LYS B 1 178 ? 12.727 19.078 -9.422 1 90.88 178 LYS B C 1
ATOM 3170 O O . LYS B 1 178 ? 13.484 18.125 -9.203 1 90.88 178 LYS B O 1
ATOM 3175 N N . LYS B 1 179 ? 12.328 19.891 -8.516 1 90.12 179 LYS B N 1
ATOM 3176 C CA . LYS B 1 179 ? 12.688 19.672 -7.117 1 90.12 179 LYS B CA 1
ATOM 3177 C C . LYS B 1 179 ? 12.117 18.359 -6.602 1 90.12 179 LYS B C 1
ATOM 3179 O O . LYS B 1 179 ? 12.797 17.609 -5.895 1 90.12 179 LYS B O 1
ATOM 3184 N N . ILE B 1 180 ? 10.898 18.094 -6.957 1 91.19 180 ILE B N 1
ATOM 3185 C CA . ILE B 1 180 ? 10.242 16.859 -6.52 1 91.19 180 ILE B CA 1
ATOM 3186 C C . ILE B 1 180 ? 10.914 15.656 -7.168 1 91.19 180 ILE B C 1
ATOM 3188 O O . ILE B 1 180 ? 11.141 14.641 -6.512 1 91.19 180 ILE B O 1
ATOM 3192 N N . GLN B 1 181 ? 11.258 15.75 -8.414 1 92.31 181 GLN B N 1
ATOM 3193 C CA . GLN B 1 181 ? 11.969 14.672 -9.109 1 92.31 181 GLN B CA 1
ATOM 3194 C C . GLN B 1 181 ? 13.305 14.383 -8.438 1 92.31 181 GLN B C 1
ATOM 3196 O O . GLN B 1 181 ? 13.68 13.219 -8.266 1 92.31 181 GLN B O 1
ATOM 3201 N N . LYS B 1 182 ? 13.984 15.453 -8.125 1 92.81 182 LYS B N 1
ATOM 3202 C CA . LYS B 1 182 ? 15.266 15.305 -7.445 1 92.81 182 LYS B CA 1
ATOM 3203 C C . LYS B 1 182 ? 15.094 14.633 -6.086 1 92.81 182 LYS B C 1
ATOM 3205 O O . LYS B 1 182 ? 15.891 13.781 -5.707 1 92.81 182 LYS B O 1
ATOM 3210 N N . PHE B 1 183 ? 14.117 15.016 -5.426 1 93.44 183 PHE B N 1
ATOM 3211 C CA . PHE B 1 183 ? 13.836 14.43 -4.121 1 93.44 183 PHE B CA 1
ATOM 3212 C C . PHE B 1 183 ? 13.5 12.953 -4.254 1 93.44 183 PHE B C 1
ATOM 3214 O O . PHE B 1 183 ? 14.008 12.125 -3.492 1 93.44 183 PHE B O 1
ATOM 3221 N N . ASN B 1 184 ? 12.617 12.617 -5.203 1 94.06 184 ASN B N 1
ATOM 3222 C CA . ASN B 1 184 ? 12.242 11.227 -5.43 1 94.06 184 ASN B CA 1
ATOM 3223 C C . ASN B 1 184 ? 13.469 10.359 -5.73 1 94.06 184 ASN B C 1
ATOM 3225 O O . ASN B 1 184 ? 13.594 9.258 -5.195 1 94.06 184 ASN B O 1
ATOM 3229 N N . THR B 1 185 ? 14.305 10.859 -6.578 1 95 185 THR B N 1
ATOM 3230 C CA . THR B 1 185 ? 15.516 10.141 -6.941 1 95 185 THR B CA 1
ATOM 3231 C C . THR B 1 185 ? 16.422 9.969 -5.727 1 95 185 THR B C 1
ATOM 3233 O O . THR B 1 185 ? 16.969 8.883 -5.496 1 95 185 THR B O 1
ATOM 3236 N N . TRP B 1 186 ? 16.594 11.062 -4.992 1 95 186 TRP B N 1
ATOM 3237 C CA . TRP B 1 186 ? 17.406 11.023 -3.779 1 95 186 TRP B CA 1
ATOM 3238 C C . TRP B 1 186 ? 16.859 9.992 -2.795 1 95 186 TRP B C 1
ATOM 3240 O O . TRP B 1 186 ? 17.625 9.219 -2.209 1 95 186 TRP B O 1
ATOM 3250 N N . LEU B 1 187 ? 15.57 10.016 -2.6 1 94.81 187 LEU B N 1
ATOM 3251 C CA . LEU B 1 187 ? 14.914 9.078 -1.693 1 94.81 187 LEU B CA 1
ATOM 3252 C C . LEU B 1 187 ? 15.133 7.641 -2.15 1 94.81 187 LEU B C 1
ATOM 3254 O O . LEU B 1 187 ? 15.438 6.77 -1.336 1 94.81 187 LEU B O 1
ATOM 3258 N N . ASN B 1 188 ? 14.938 7.406 -3.412 1 95 188 ASN B N 1
ATOM 3259 C CA . ASN B 1 188 ? 15.102 6.082 -4.004 1 95 188 ASN B CA 1
ATOM 3260 C C . ASN B 1 188 ? 16.516 5.559 -3.816 1 95 188 ASN B C 1
ATOM 3262 O O . ASN B 1 188 ? 16.734 4.352 -3.668 1 95 188 ASN B O 1
ATOM 3266 N N . ASP B 1 189 ? 17.484 6.43 -3.805 1 95.19 189 ASP B N 1
ATOM 3267 C CA . ASP B 1 189 ? 18.891 6.039 -3.789 1 95.19 189 ASP B CA 1
ATOM 3268 C C . ASP B 1 189 ? 19.438 6.051 -2.367 1 95.19 189 ASP B C 1
ATOM 3270 O O . ASP B 1 189 ? 20.594 5.676 -2.145 1 95.19 189 ASP B O 1
ATOM 3274 N N . ASN B 1 190 ? 18.719 6.508 -1.396 1 95.62 190 ASN B N 1
ATOM 3275 C CA . ASN B 1 190 ? 19.172 6.566 -0.013 1 95.62 190 ASN B CA 1
ATOM 3276 C C . ASN B 1 190 ? 19.422 5.172 0.558 1 95.62 190 ASN B C 1
ATOM 3278 O O . ASN B 1 190 ? 18.484 4.395 0.724 1 95.62 190 ASN B O 1
ATOM 3282 N N . PRO B 1 191 ? 20.609 4.777 0.896 1 94.88 191 PRO B N 1
ATOM 3283 C CA . PRO B 1 191 ? 20.906 3.406 1.314 1 94.88 191 PRO B CA 1
ATOM 3284 C C . PRO B 1 191 ? 20.406 3.092 2.719 1 94.88 191 PRO B C 1
ATOM 3286 O O . PRO B 1 191 ? 20.375 1.927 3.125 1 94.88 191 PRO B O 1
ATOM 3289 N N . HIS B 1 192 ? 20.016 4.098 3.469 1 96.81 192 HIS B N 1
ATOM 3290 C CA . HIS B 1 192 ? 19.562 3.881 4.84 1 96.81 192 HIS B CA 1
ATOM 3291 C C . HIS B 1 192 ? 18.062 3.57 4.883 1 96.81 192 HIS B C 1
ATOM 3293 O O . HIS B 1 192 ? 17.531 3.246 5.945 1 96.81 192 HIS B O 1
ATOM 3299 N N . PHE B 1 193 ? 17.453 3.676 3.707 1 97.5 193 PHE B N 1
ATOM 3300 C CA . PHE B 1 193 ? 16.016 3.43 3.637 1 97.5 193 PHE B CA 1
ATOM 3301 C C . PHE B 1 193 ? 15.672 2.504 2.475 1 97.5 193 PHE B C 1
ATOM 3303 O O . PHE B 1 193 ? 16.312 2.568 1.419 1 97.5 193 PHE B O 1
ATOM 3310 N N . GLU B 1 194 ? 14.797 1.579 2.703 1 96.88 194 GLU B N 1
ATOM 3311 C CA . GLU B 1 194 ? 14.148 0.847 1.619 1 96.88 194 GLU B CA 1
ATOM 3312 C C . GLU B 1 194 ? 12.844 1.515 1.205 1 96.88 194 GLU B C 1
ATOM 3314 O O . GLU B 1 194 ? 11.875 1.521 1.968 1 96.88 194 GLU B O 1
ATOM 3319 N N . THR B 1 195 ? 12.828 2.027 -0.058 1 96.75 195 THR B N 1
ATOM 3320 C CA . THR B 1 195 ? 11.719 2.889 -0.443 1 96.75 195 THR B CA 1
ATOM 3321 C C . THR B 1 195 ? 10.945 2.287 -1.615 1 96.75 195 THR B C 1
ATOM 3323 O O . THR B 1 195 ? 11.547 1.691 -2.516 1 96.75 195 THR B O 1
ATOM 3326 N N . ASN B 1 196 ? 9.633 2.404 -1.619 1 95.5 196 ASN B N 1
ATOM 3327 C CA . ASN B 1 196 ? 8.828 2.176 -2.814 1 95.5 196 ASN B CA 1
ATOM 3328 C C . ASN B 1 196 ? 7.828 3.307 -3.041 1 95.5 196 ASN B C 1
ATOM 3330 O O . ASN B 1 196 ? 7.609 4.133 -2.156 1 95.5 196 ASN B O 1
ATOM 3334 N N . PHE B 1 197 ? 7.27 3.393 -4.23 1 94.62 197 PHE B N 1
ATOM 3335 C CA . PHE B 1 197 ? 6.391 4.473 -4.664 1 94.62 197 PHE B CA 1
ATOM 3336 C C . PHE B 1 197 ? 5.062 3.924 -5.168 1 94.62 197 PHE B C 1
ATOM 3338 O O . PHE B 1 197 ? 5.031 2.904 -5.863 1 94.62 197 PHE B O 1
ATOM 3345 N N . LEU B 1 198 ? 4.043 4.562 -4.777 1 94.19 198 LEU B N 1
ATOM 3346 C CA . LEU B 1 198 ? 2.703 4.156 -5.184 1 94.19 198 LEU B CA 1
ATOM 3347 C C . LEU B 1 198 ? 2.047 5.227 -6.047 1 94.19 198 LEU B C 1
ATOM 3349 O O . LEU B 1 198 ? 2.113 6.414 -5.723 1 94.19 198 LEU B O 1
ATOM 3353 N N . ASP B 1 199 ? 1.437 4.73 -7.07 1 90.75 199 ASP B N 1
ATOM 3354 C CA . ASP B 1 199 ? 0.661 5.617 -7.934 1 90.75 199 ASP B CA 1
ATOM 3355 C C . ASP B 1 199 ? -0.782 5.73 -7.445 1 90.75 199 ASP B C 1
ATOM 3357 O O . ASP B 1 199 ? -1.699 5.207 -8.078 1 90.75 199 ASP B O 1
ATOM 3361 N N . ILE B 1 200 ? -0.945 6.297 -6.418 1 87.38 200 ILE B N 1
ATOM 3362 C CA . ILE B 1 200 ? -2.256 6.602 -5.855 1 87.38 200 ILE B CA 1
ATOM 3363 C C . ILE B 1 200 ? -2.449 8.117 -5.785 1 87.38 200 ILE B C 1
ATOM 3365 O O . ILE B 1 200 ? -1.733 8.805 -5.059 1 87.38 200 ILE B O 1
ATOM 3369 N N . GLU B 1 201 ? -3.408 8.609 -6.543 1 82.56 201 GLU B N 1
ATOM 3370 C CA . GLU B 1 201 ? -3.721 10.031 -6.574 1 82.56 201 GLU B CA 1
ATOM 3371 C C . GLU B 1 201 ? -2.479 10.867 -6.879 1 82.56 201 GLU B C 1
ATOM 3373 O O . GLU B 1 201 ? -1.89 10.742 -7.953 1 82.56 201 GLU B O 1
ATOM 3378 N N . ASP B 1 202 ? -1.961 11.648 -5.871 1 83.69 202 ASP B N 1
ATOM 3379 C CA . ASP B 1 202 ? -0.809 12.516 -6.105 1 83.69 202 ASP B CA 1
ATOM 3380 C C . ASP B 1 202 ? 0.497 11.789 -5.793 1 83.69 202 ASP B C 1
ATOM 3382 O O . ASP B 1 202 ? 1.568 12.398 -5.793 1 83.69 202 ASP B O 1
ATOM 3386 N N . GLY B 1 203 ? 0.404 10.523 -5.551 1 90.56 203 GLY B N 1
ATOM 3387 C CA . GLY B 1 203 ? 1.587 9.711 -5.328 1 90.56 203 GLY B CA 1
ATOM 3388 C C . GLY B 1 203 ? 1.976 9.602 -3.867 1 90.56 203 GLY B C 1
ATOM 3389 O O . GLY B 1 203 ? 1.864 10.578 -3.119 1 90.56 203 GLY B O 1
ATOM 3390 N N . LEU B 1 204 ? 2.387 8.453 -3.475 1 94.06 204 LEU B N 1
ATOM 3391 C CA . LEU B 1 204 ? 2.795 8.156 -2.107 1 94.06 204 LEU B CA 1
ATOM 3392 C C . LEU B 1 204 ? 4.117 7.398 -2.088 1 94.06 204 LEU B C 1
ATOM 3394 O O . LEU B 1 204 ? 4.324 6.48 -2.889 1 94.06 204 LEU B O 1
ATOM 3398 N N . ALA B 1 205 ? 5.012 7.832 -1.258 1 95.75 205 ALA B N 1
ATOM 3399 C CA . ALA B 1 205 ? 6.234 7.07 -1.026 1 95.75 205 ALA B CA 1
ATOM 3400 C C . ALA B 1 205 ? 6.238 6.445 0.365 1 95.75 205 ALA B C 1
ATOM 3402 O O . ALA B 1 205 ? 5.789 7.062 1.332 1 95.75 205 ALA B O 1
ATOM 3403 N N . ILE B 1 206 ? 6.66 5.238 0.466 1 98 206 ILE B N 1
ATOM 3404 C CA . ILE B 1 206 ? 6.828 4.523 1.727 1 98 206 ILE B CA 1
ATOM 3405 C C . ILE B 1 206 ? 8.297 4.145 1.918 1 98 206 ILE B C 1
ATOM 3407 O O . ILE B 1 206 ? 8.859 3.385 1.127 1 98 206 ILE B O 1
ATOM 3411 N N . ALA B 1 207 ? 8.938 4.68 2.939 1 98 207 ALA B N 1
ATOM 3412 C CA . ALA B 1 207 ? 10.336 4.398 3.234 1 98 207 ALA B CA 1
ATOM 3413 C C . ALA B 1 207 ? 10.484 3.705 4.586 1 98 207 ALA B C 1
ATOM 3415 O O . ALA B 1 207 ? 9.914 4.148 5.582 1 98 207 ALA B O 1
ATOM 3416 N N . ILE B 1 208 ? 11.219 2.604 4.602 1 98.56 208 ILE B N 1
ATOM 3417 C CA . ILE B 1 208 ? 11.516 1.867 5.824 1 98.56 208 ILE B CA 1
ATOM 3418 C C . ILE B 1 208 ? 12.953 2.148 6.262 1 98.56 208 ILE B C 1
ATOM 3420 O O . ILE B 1 208 ? 13.898 1.946 5.488 1 98.56 208 ILE B O 1
ATOM 3424 N N . LYS B 1 209 ? 13.094 2.58 7.473 1 98.25 209 LYS B N 1
ATOM 3425 C CA . LYS B 1 209 ? 14.43 2.869 7.988 1 98.25 209 LYS B CA 1
ATOM 3426 C C . LYS B 1 209 ? 15.188 1.581 8.289 1 98.25 209 LYS B C 1
ATOM 3428 O O . LYS B 1 209 ? 14.695 0.714 9.008 1 98.25 209 LYS B O 1
ATOM 3433 N N . GLY B 1 210 ? 16.328 1.46 7.73 1 94.5 210 GLY B N 1
ATOM 3434 C CA . GLY B 1 210 ? 17.156 0.293 7.945 1 94.5 210 GLY B CA 1
ATOM 3435 C C . GLY B 1 210 ? 17.906 0.329 9.266 1 94.5 210 GLY B C 1
ATOM 3436 O O . GLY B 1 210 ? 17.734 1.25 10.062 1 94.5 210 GLY B O 1
ATOM 3437 N N . GLU B 1 211 ? 18.641 -0.763 9.453 1 78.25 211 GLU B N 1
ATOM 3438 C CA . GLU B 1 211 ? 19.484 -0.86 10.648 1 78.25 211 GLU B CA 1
ATOM 3439 C C . GLU B 1 211 ? 20.656 0.104 10.578 1 78.25 211 GLU B C 1
ATOM 3441 O O . GLU B 1 211 ? 21.219 0.329 9.508 1 78.25 211 GLU B O 1
ATOM 3446 N N . SER B 1 212 ? 20.75 1.069 11.523 1 58.12 212 SER B N 1
ATOM 3447 C CA . SER B 1 212 ? 21.938 1.913 11.625 1 58.12 212 SER B CA 1
ATOM 3448 C C . SER B 1 212 ? 23.203 1.074 11.68 1 58.12 212 SER B C 1
ATOM 3450 O O . SER B 1 212 ? 23.266 0.067 12.391 1 58.12 212 SER B O 1
ATOM 3452 N N . LYS B 1 213 ? 23.906 1.006 10.562 1 42.94 213 LYS B N 1
ATOM 3453 C CA . LYS B 1 213 ? 25.203 0.352 10.664 1 42.94 213 LYS B CA 1
ATOM 3454 C C . LYS B 1 213 ? 26.078 1.019 11.727 1 42.94 213 LYS B C 1
ATOM 3456 O O . LYS B 1 213 ? 26.094 2.246 11.844 1 42.94 213 LYS B O 1
#